Protein AF-0000000070929974 (afdb_homodimer)

Radius of gyration: 25.57 Å; Cα contacts (8 Å, |Δi|>4): 615; chains: 2; bounding box: 42×81×55 Å

InterPro domains:
  IPR002305 Aminoacyl-tRNA synthetase, class Ic [PF00579] (28-211)
  IPR002307 Tyrosine-tRNA ligase [PR01040] (44-66)
  IPR002307 Tyrosine-tRNA ligase [PR01040] (164-179)
  IPR002307 Tyrosine-tRNA ligase [PR01040] (185-207)
  IPR002307 Tyrosine-tRNA ligase [TIGR00234] (6-211)
  IPR014729 Rossmann-like alpha/beta/alpha sandwich fold [G3DSA:3.40.50.620] (1-211)
  IPR024088 Tyrosine-tRNA ligase, bacterial-type [PTHR11766] (4-211)

Secondary structure (DSSP, 8-state):
---HHHHHHHTT--S--S-HHHHHHHHHHS--EEEEEE-SSSSS--GGGHHHHHHHHHHHHTT-EEEEEE-HHHHTT---SS--S------HHHHHHHHHHHHHHHTTTS-BSSSTT-BEEEETHHHHTT-BHHHHHHHHGGGSBHHHHTTSHHHHHHHHTT---BHHHHTHHHHHHHHHHHHHHHH-EEEEE--GGGHHHHHHHHHHHH-/---HHHHHHHTT--S--S-HHHHHHHHHHS--EEEEEE-SSSSS--GGGHHHHHHHHHHHHTT-EEEEEE-HHHHTT---SS--S------HHHHHHHHHHHHHHHTTTS-BSSSTT-BEEEETHHHHTT-BHHHHHHHHGGGSBHHHHTTSHHHHHHHHTT---BHHHHTHHHHHHHHHHHHHHHH-EEEEE--GGGHHHHHHHHHHHH-

Sequence (422 aa):
YMSFIEEFINKGYFHQCTDLDRLTAITKETKIAAYIGFDCTATSLHIGSLMQIMILRLLQQYGHKPIVIIGGGTSKIGDPSGKDEARKALTKDDIKRNAEGIKKSLSKFIKFGDGKSDAIMLDNAEWLDSLNYLDFLRDFGSYFSVNRMLTMDSVRLRLEREQHLSFLEFNYMLLQAYDFYYLSKHYNCSLQLGGSDQWGNIVMGADLIRKYMSFIEEFINKGYFHQCTDLDRLTAITKETKIAAYIGFDCTATSLHIGSLMQIMILRLLQQYGHKPIVIIGGGTSKIGDPSGKDEARKALTKDDIKRNAEGIKKSLSKFIKFGDGKSDAIMLDNAEWLDSLNYLDFLRDFGSYFSVNRMLTMDSVRLRLEREQHLSFLEFNYMLLQAYDFYYLSKHYNCSLQLGGSDQWGNIVMGADLIRK

Organism: Ixodes scapularis (NCBI:txid6945)

pLDDT: mean 91.87, std 11.05, range [41.97, 98.69]

Structure (mmCIF, N/CA/C/O backbone):
data_AF-0000000070929974-model_v1
#
loop_
_entity.id
_entity.type
_entity.pdbx_description
1 polymer 'Tyrosine--tRNA ligase'
#
loop_
_atom_site.group_PDB
_atom_site.id
_atom_site.type_symbol
_atom_site.label_atom_id
_atom_site.label_alt_id
_atom_site.label_comp_id
_atom_site.label_asym_id
_atom_site.label_entity_id
_atom_site.label_seq_id
_atom_site.pdbx_PDB_ins_code
_atom_site.Cartn_x
_atom_site.Cartn_y
_atom_site.Cartn_z
_atom_site.occupancy
_atom_site.B_iso_or_equiv
_atom_site.auth_seq_id
_atom_site.auth_comp_id
_atom_site.auth_asym_id
_atom_site.auth_atom_id
_atom_site.pdbx_PDB_model_num
ATOM 1 N N . TYR A 1 1 ? 10.086 -39.188 -25.844 1 73.81 1 TYR A N 1
ATOM 2 C CA . TYR A 1 1 ? 9.148 -38.75 -24.797 1 73.81 1 TYR A CA 1
ATOM 3 C C . TYR A 1 1 ? 8.898 -37.25 -24.875 1 73.81 1 TYR A C 1
ATOM 5 O O . TYR A 1 1 ? 9.781 -36.5 -25.25 1 73.81 1 TYR A O 1
ATOM 13 N N . MET A 1 2 ? 7.645 -36.906 -24.828 1 89.81 2 MET A N 1
ATOM 14 C CA . MET A 1 2 ? 7.273 -35.5 -24.906 1 89.81 2 MET A CA 1
ATOM 15 C C . MET A 1 2 ? 7.73 -34.75 -23.672 1 89.81 2 MET A C 1
ATOM 17 O O . MET A 1 2 ? 7.668 -35.281 -22.562 1 89.81 2 MET A O 1
ATOM 21 N N . SER A 1 3 ? 8.43 -33.688 -23.922 1 94.56 3 SER A N 1
ATOM 22 C CA . SER A 1 3 ? 8.844 -32.875 -22.797 1 94.56 3 SER A CA 1
ATOM 23 C C . SER A 1 3 ? 7.633 -32.281 -22.078 1 94.56 3 SER A C 1
ATOM 25 O O . SER A 1 3 ? 6.516 -32.312 -22.594 1 94.56 3 SER A O 1
ATOM 27 N N . PHE A 1 4 ? 7.848 -31.797 -20.875 1 96.56 4 PHE A N 1
ATOM 28 C CA . PHE A 1 4 ? 6.797 -31.172 -20.094 1 96.56 4 PHE A CA 1
ATOM 29 C C . PHE A 1 4 ? 6.109 -30.062 -20.891 1 96.56 4 PHE A C 1
ATOM 31 O O . PHE A 1 4 ? 4.883 -30.047 -21 1 96.56 4 PHE A O 1
ATOM 38 N N . ILE A 1 5 ? 6.871 -29.156 -21.5 1 97.62 5 ILE A N 1
ATOM 39 C CA . ILE A 1 5 ? 6.332 -27.984 -22.188 1 97.62 5 ILE A CA 1
ATOM 40 C C . ILE A 1 5 ? 5.566 -28.438 -23.438 1 97.62 5 ILE A C 1
ATOM 42 O O . ILE A 1 5 ? 4.508 -27.891 -23.75 1 97.62 5 ILE A O 1
ATOM 46 N N . GLU A 1 6 ? 6.109 -29.438 -24.109 1 96.62 6 GLU A N 1
ATOM 47 C CA . GLU A 1 6 ? 5.426 -29.969 -25.281 1 96.62 6 GLU A CA 1
ATOM 48 C C . GLU A 1 6 ? 4.051 -30.531 -24.906 1 96.62 6 GLU A C 1
ATOM 50 O O . GLU A 1 6 ? 3.061 -30.25 -25.594 1 96.62 6 GLU A O 1
ATOM 55 N N . GLU A 1 7 ? 4.004 -31.25 -23.906 1 97.12 7 GLU A N 1
ATOM 56 C CA . GLU A 1 7 ? 2.727 -31.812 -23.453 1 97.12 7 GLU A CA 1
ATOM 57 C C . GLU A 1 7 ? 1.785 -30.703 -22.969 1 97.12 7 GLU A C 1
ATOM 59 O O . GLU A 1 7 ? 0.583 -30.75 -23.25 1 97.12 7 GLU A O 1
ATOM 64 N N . PHE A 1 8 ? 2.336 -29.781 -22.25 1 97.5 8 PHE A N 1
ATOM 65 C CA . PHE A 1 8 ? 1.582 -28.625 -21.75 1 97.5 8 PHE A CA 1
ATOM 66 C C . PHE A 1 8 ? 0.873 -27.922 -22.891 1 97.5 8 PHE A C 1
ATOM 68 O O . PHE A 1 8 ? -0.312 -27.594 -22.797 1 97.5 8 PHE A O 1
ATOM 75 N N . ILE A 1 9 ? 1.521 -27.734 -23.969 1 96.94 9 ILE A N 1
ATOM 76 C CA . ILE A 1 9 ? 0.991 -27.062 -25.156 1 96.94 9 ILE A CA 1
ATOM 77 C C . ILE A 1 9 ? -0.002 -27.984 -25.859 1 96.94 9 ILE A C 1
ATOM 79 O O . ILE A 1 9 ? -1.098 -27.547 -26.234 1 96.94 9 ILE A O 1
ATOM 83 N N . ASN A 1 10 ? 0.371 -29.219 -25.984 1 96.69 10 ASN A N 1
ATOM 84 C CA . ASN A 1 10 ? -0.462 -30.188 -26.688 1 96.69 10 ASN A CA 1
ATOM 85 C C . ASN A 1 10 ? -1.815 -30.359 -26.016 1 96.69 10 ASN A C 1
ATOM 87 O O . ASN A 1 10 ? -2.826 -30.594 -26.672 1 96.69 10 ASN A O 1
ATOM 91 N N . LYS A 1 11 ? -1.814 -30.203 -24.781 1 96.62 11 LYS A N 1
ATOM 92 C CA . LYS A 1 11 ? -3.041 -30.391 -24 1 96.62 11 LYS A CA 1
ATOM 93 C C . LYS A 1 11 ? -3.891 -29.125 -24.016 1 96.62 11 LYS A C 1
ATOM 95 O O . LYS A 1 11 ? -5.004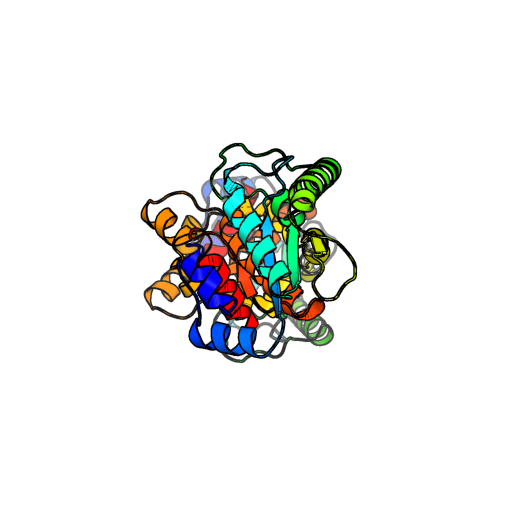 -29.125 -23.484 1 96.62 11 LYS A O 1
ATOM 100 N N . GLY A 1 12 ? -3.316 -28.031 -24.5 1 95.88 12 GLY A N 1
ATOM 101 C CA . GLY A 1 12 ? -4.066 -26.781 -24.625 1 95.88 12 GLY A CA 1
ATOM 102 C C . GLY A 1 12 ? -3.99 -25.922 -23.391 1 95.88 12 GLY A C 1
ATOM 103 O O . GLY A 1 12 ? -4.836 -25.047 -23.188 1 95.88 12 GLY A O 1
ATOM 104 N N . TYR A 1 13 ? -2.994 -26.156 -22.562 1 96.12 13 TYR A N 1
ATOM 105 C CA . TYR A 1 13 ? -2.885 -25.438 -21.297 1 96.12 13 TYR A CA 1
ATOM 106 C C . TYR A 1 13 ? -2.154 -24.109 -21.484 1 96.12 13 TYR A C 1
ATOM 108 O O . TYR A 1 13 ? -2.123 -23.266 -20.594 1 96.12 13 TYR A O 1
ATOM 116 N N . PHE A 1 14 ? -1.633 -23.859 -22.672 1 96.5 14 PHE A N 1
ATOM 117 C CA . PHE A 1 14 ? -0.727 -22.734 -22.891 1 96.5 14 PHE A CA 1
ATOM 118 C C . PHE A 1 14 ? -1.441 -21.594 -23.594 1 96.5 14 PHE A C 1
ATOM 120 O O . PHE A 1 14 ? -2.123 -21.797 -24.609 1 96.5 14 PHE A O 1
ATOM 127 N N . HIS A 1 15 ? -1.317 -20.422 -23.031 1 95.12 15 HIS A N 1
ATOM 128 C CA . HIS A 1 15 ? -1.808 -19.219 -23.703 1 95.12 15 HIS A CA 1
ATOM 129 C C . HIS A 1 15 ? -0.681 -18.219 -23.922 1 95.12 15 HIS A C 1
ATOM 131 O O . HIS A 1 15 ? -0.42 -17.828 -25.062 1 95.12 15 HIS A O 1
ATOM 137 N N . GLN A 1 16 ? 0.047 -17.781 -22.859 1 95.12 16 GLN A N 1
ATOM 138 C CA . GLN A 1 16 ? 1.151 -16.828 -22.938 1 95.12 16 GLN A CA 1
ATOM 139 C C . GLN A 1 16 ? 2.205 -17.141 -21.875 1 95.12 16 GLN A C 1
ATOM 141 O O . GLN A 1 16 ? 1.905 -17.75 -20.844 1 95.12 16 GLN A O 1
ATOM 146 N N . CYS A 1 17 ? 3.436 -16.766 -22.234 1 96.25 17 CYS A N 1
ATOM 147 C CA . CYS A 1 17 ? 4.562 -17 -21.344 1 96.25 17 CYS A CA 1
ATOM 148 C C . CYS A 1 17 ? 5.562 -15.852 -21.406 1 96.25 17 CYS A C 1
ATOM 150 O O . CYS A 1 17 ? 5.816 -15.305 -22.469 1 96.25 17 CYS A O 1
ATOM 152 N N . THR A 1 18 ? 6.129 -15.477 -20.219 1 94.5 18 THR A N 1
ATOM 153 C CA . THR A 1 18 ? 7.102 -14.391 -20.172 1 94.5 18 THR A CA 1
ATOM 154 C C . THR A 1 18 ? 8.344 -14.742 -21 1 94.5 18 THR A C 1
ATOM 156 O O . THR A 1 18 ? 8.906 -13.883 -21.672 1 94.5 18 THR A O 1
ATOM 159 N N . ASP A 1 19 ? 8.828 -15.953 -20.875 1 94.81 19 ASP A N 1
ATOM 160 C CA . ASP A 1 19 ? 9.992 -16.438 -21.609 1 94.81 19 ASP A CA 1
ATOM 161 C C . ASP A 1 19 ? 9.898 -17.953 -21.844 1 94.81 19 ASP A C 1
ATOM 163 O O . ASP A 1 19 ? 10.461 -18.734 -21.078 1 94.81 19 ASP A O 1
ATOM 167 N N . LEU A 1 20 ? 9.312 -18.234 -22.969 1 95.94 20 LEU A N 1
ATOM 168 C CA . LEU A 1 20 ? 9.008 -19.641 -23.25 1 95.94 20 LEU A CA 1
ATOM 169 C C . LEU A 1 20 ? 10.289 -20.422 -23.5 1 95.94 20 LEU A C 1
ATOM 171 O O . LEU A 1 20 ? 10.406 -21.578 -23.078 1 95.94 20 LEU A O 1
ATOM 175 N N . ASP A 1 21 ? 11.25 -19.859 -24.188 1 96.12 21 ASP A N 1
ATOM 176 C CA . ASP A 1 21 ? 12.508 -20.531 -24.484 1 96.12 21 ASP A CA 1
ATOM 177 C C . ASP A 1 21 ? 13.258 -20.891 -23.203 1 96.12 21 ASP A C 1
ATOM 179 O O . ASP A 1 21 ? 13.711 -22.016 -23.031 1 96.12 21 ASP A O 1
ATOM 183 N N . ARG A 1 22 ? 13.312 -19.953 -22.391 1 95.06 22 ARG A N 1
ATOM 184 C CA . ARG A 1 22 ? 14 -20.172 -21.125 1 95.06 22 ARG A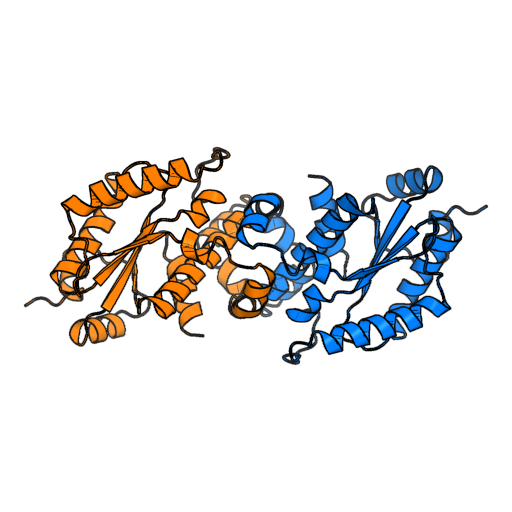 CA 1
ATOM 185 C C . ARG A 1 22 ? 13.273 -21.203 -20.281 1 95.06 22 ARG A C 1
ATOM 187 O O . ARG A 1 22 ? 13.906 -22.078 -19.672 1 95.06 22 ARG A O 1
ATOM 194 N N . LEU A 1 23 ? 12.008 -21.141 -20.234 1 96.56 23 LEU A N 1
ATOM 195 C CA . LEU A 1 23 ? 11.211 -22.094 -19.469 1 96.56 23 LEU A CA 1
ATOM 196 C C . LEU A 1 23 ? 11.406 -23.516 -20 1 96.56 23 LEU A C 1
ATOM 198 O O . LEU A 1 23 ? 11.57 -24.453 -19.234 1 96.56 23 LEU A O 1
ATOM 202 N N . THR A 1 24 ? 11.43 -23.641 -21.297 1 96.56 24 THR A N 1
ATOM 203 C CA . THR A 1 24 ? 11.633 -24.922 -21.938 1 96.56 24 THR A CA 1
ATOM 204 C C . THR A 1 24 ? 13 -25.5 -21.594 1 96.56 24 THR A C 1
ATOM 206 O O . THR A 1 24 ? 13.117 -26.672 -21.219 1 96.56 24 THR A O 1
ATOM 209 N N . ALA A 1 25 ? 13.969 -24.672 -21.672 1 96.06 25 ALA A N 1
ATOM 210 C CA . ALA A 1 25 ? 15.336 -25.094 -21.391 1 96.06 25 ALA A CA 1
ATOM 211 C C . ALA A 1 25 ? 15.477 -25.531 -19.938 1 96.06 25 ALA A C 1
ATOM 213 O O . ALA A 1 25 ? 16 -26.609 -19.656 1 96.06 25 ALA A O 1
ATOM 214 N N . ILE A 1 26 ? 14.914 -24.781 -19.047 1 95.81 26 ILE A N 1
ATOM 215 C CA . ILE A 1 26 ? 15.086 -25.047 -17.625 1 95.81 26 ILE A CA 1
ATOM 216 C C . ILE A 1 26 ? 14.336 -26.328 -17.234 1 95.81 26 ILE A C 1
ATOM 218 O O . ILE A 1 26 ? 14.844 -27.141 -16.469 1 95.81 26 ILE A O 1
ATOM 222 N N . THR A 1 27 ? 13.164 -26.547 -17.781 1 96 27 THR A N 1
ATOM 223 C CA . THR A 1 27 ? 12.336 -27.672 -17.375 1 96 27 THR A CA 1
ATOM 224 C C . THR A 1 27 ? 12.875 -28.969 -17.969 1 96 27 THR A C 1
ATOM 226 O O . THR A 1 27 ? 12.492 -30.062 -17.531 1 96 27 THR A O 1
ATOM 229 N N . LYS A 1 28 ? 13.727 -28.844 -18.953 1 94.5 28 LYS A N 1
ATOM 230 C CA . LYS A 1 28 ? 14.406 -30.016 -19.484 1 94.5 28 LYS A CA 1
ATOM 231 C C . LYS A 1 28 ? 15.594 -30.422 -18.625 1 94.5 28 LYS A C 1
ATOM 233 O O . LYS A 1 28 ? 15.906 -31.609 -18.5 1 94.5 28 LYS A O 1
ATOM 238 N N . GLU A 1 29 ? 16.141 -29.422 -18.094 1 94.94 29 GLU A N 1
ATOM 239 C CA . GLU A 1 29 ? 17.406 -29.641 -17.406 1 94.94 29 GLU A CA 1
ATOM 240 C C . GLU A 1 29 ? 17.188 -29.922 -15.922 1 94.94 29 GLU A C 1
ATOM 242 O O . GLU A 1 29 ? 17.969 -30.641 -15.305 1 94.94 29 GLU A O 1
ATOM 247 N N . THR A 1 30 ? 16.219 -29.281 -15.367 1 95.81 30 THR A N 1
ATOM 248 C CA . THR A 1 30 ? 16.047 -29.375 -13.922 1 95.81 30 THR A CA 1
ATOM 249 C C . THR A 1 30 ? 14.562 -29.469 -13.562 1 95.81 30 THR A C 1
ATOM 251 O O . THR A 1 30 ? 13.703 -29.125 -14.375 1 95.81 30 THR A O 1
ATOM 254 N N . LYS A 1 31 ? 14.328 -30.078 -12.391 1 97.81 31 LYS A N 1
ATOM 255 C CA . LYS A 1 31 ? 12.984 -30.031 -11.82 1 97.81 31 LYS A CA 1
ATOM 256 C C . LYS A 1 31 ? 12.75 -28.734 -11.07 1 97.81 31 LYS A C 1
ATOM 258 O O . LYS A 1 31 ? 13.617 -28.266 -10.328 1 97.81 31 LYS A O 1
ATOM 263 N N . ILE A 1 32 ? 11.586 -28.172 -11.336 1 98 32 ILE A N 1
ATOM 264 C CA . ILE A 1 32 ? 11.305 -26.859 -10.758 1 98 32 ILE A CA 1
ATOM 265 C C . ILE A 1 32 ? 10.078 -26.938 -9.859 1 98 32 ILE A C 1
ATOM 267 O O . ILE A 1 32 ? 9.312 -27.906 -9.93 1 98 32 ILE A O 1
ATOM 271 N N . ALA A 1 33 ? 9.953 -25.953 -8.984 1 98.44 33 ALA A N 1
ATOM 272 C CA . ALA A 1 33 ? 8.711 -25.734 -8.25 1 98.44 33 ALA A CA 1
ATOM 273 C C . ALA A 1 33 ? 7.867 -24.656 -8.914 1 98.44 33 ALA A C 1
ATOM 275 O O . ALA A 1 33 ? 8.398 -23.641 -9.367 1 98.44 33 ALA A O 1
ATOM 276 N N . ALA A 1 34 ? 6.594 -24.922 -9.055 1 98.5 34 ALA A N 1
ATOM 277 C CA . ALA A 1 34 ? 5.637 -24 -9.664 1 98.5 34 ALA A CA 1
ATOM 278 C C . ALA A 1 34 ? 4.379 -23.859 -8.805 1 98.5 34 ALA A C 1
ATOM 280 O O . ALA A 1 34 ? 3.951 -24.828 -8.172 1 98.5 34 ALA A O 1
ATOM 281 N N . TYR A 1 35 ? 3.811 -22.609 -8.875 1 98.5 35 TYR A N 1
ATOM 282 C CA . TYR A 1 35 ? 2.666 -22.5 -7.977 1 98.5 35 TYR A CA 1
ATOM 283 C C . TYR A 1 35 ? 1.447 -21.953 -8.711 1 98.5 35 TYR A C 1
ATOM 285 O O . TYR A 1 35 ? 1.581 -21.281 -9.734 1 98.5 35 TYR A O 1
ATOM 293 N N . ILE A 1 36 ? 0.299 -22.297 -8.25 1 97.44 36 ILE A N 1
ATOM 294 C CA . ILE A 1 36 ? -1.011 -21.75 -8.594 1 97.44 36 ILE A CA 1
ATOM 295 C C . ILE A 1 36 ? -1.749 -21.328 -7.324 1 97.44 36 ILE A C 1
ATOM 297 O O . ILE A 1 36 ? -1.756 -22.062 -6.336 1 97.44 36 ILE A O 1
ATOM 301 N N . GLY A 1 37 ? -2.283 -20.156 -7.387 1 94.75 37 GLY A N 1
ATOM 302 C CA . GLY A 1 37 ? -3.088 -19.672 -6.273 1 94.75 37 GLY A CA 1
ATOM 303 C C . GLY A 1 37 ? -4.57 -19.938 -6.457 1 94.75 37 GLY A C 1
ATOM 304 O O . GLY A 1 37 ? -5.086 -19.875 -7.574 1 94.75 37 GLY A O 1
ATOM 305 N N . PHE A 1 38 ? -5.227 -20.188 -5.363 1 91.62 38 PHE A N 1
ATOM 306 C CA . PHE A 1 38 ? -6.672 -20.375 -5.371 1 91.62 38 PHE A CA 1
ATOM 307 C C . PHE A 1 38 ? -7.348 -19.406 -4.402 1 91.62 38 PHE A C 1
ATOM 309 O O . PHE A 1 38 ? -6.836 -19.156 -3.312 1 91.62 38 PHE A O 1
ATOM 316 N N . ASP A 1 39 ? -8.484 -18.953 -4.855 1 82.75 39 ASP A N 1
ATOM 317 C CA . ASP A 1 39 ? -9.336 -18.156 -3.977 1 82.75 39 ASP A CA 1
ATOM 318 C C . ASP A 1 39 ? -9.883 -19 -2.826 1 82.75 39 ASP A C 1
ATOM 320 O O . ASP A 1 39 ? -10.352 -20.125 -3.039 1 82.75 39 ASP A O 1
ATOM 324 N N . CYS A 1 40 ? -9.828 -18.453 -1.663 1 86.19 40 CYS A N 1
ATOM 325 C CA . CYS A 1 40 ? -10.219 -19.25 -0.498 1 86.19 40 CYS A CA 1
ATOM 326 C C . CYS A 1 40 ? -11.625 -18.859 -0.036 1 86.19 40 CYS A C 1
ATOM 328 O O . CYS A 1 40 ? -11.984 -19.094 1.119 1 86.19 40 CYS A O 1
ATOM 330 N N . THR A 1 41 ? -12.344 -18.219 -0.931 1 81.69 41 THR A N 1
ATOM 331 C CA . THR A 1 41 ? -13.68 -17.766 -0.549 1 81.69 41 THR A CA 1
ATOM 332 C C . THR A 1 41 ? -14.688 -18.906 -0.679 1 81.69 41 THR A C 1
ATOM 334 O O . THR A 1 41 ? -15.758 -18.875 -0.07 1 81.69 41 THR A O 1
ATOM 337 N N . ALA A 1 42 ? -14.375 -19.828 -1.454 1 80.5 42 ALA A N 1
ATOM 338 C CA . ALA A 1 42 ? -15.273 -20.969 -1.641 1 80.5 42 ALA A CA 1
ATOM 339 C C . ALA A 1 42 ? -14.789 -22.188 -0.86 1 80.5 42 ALA A C 1
ATOM 341 O O . ALA A 1 42 ? -13.594 -22.297 -0.563 1 80.5 42 ALA A O 1
ATOM 342 N N . THR A 1 43 ? -15.734 -23.062 -0.516 1 82.88 43 THR A N 1
ATOM 343 C CA . THR A 1 43 ? -15.422 -24.234 0.298 1 82.88 43 THR A CA 1
ATOM 344 C C . THR A 1 43 ? -14.789 -25.328 -0.553 1 82.88 43 THR A C 1
ATOM 346 O O . THR A 1 43 ? -14.172 -26.25 -0.022 1 82.88 43 THR A O 1
ATOM 349 N N . SER A 1 44 ? -15.055 -25.266 -1.733 1 85 44 SER A N 1
ATOM 350 C CA . SER A 1 44 ? -14.492 -26.25 -2.643 1 85 44 SER A CA 1
ATOM 351 C C . SER A 1 44 ? -14.242 -25.656 -4.023 1 85 44 SER A C 1
ATOM 353 O O . SER A 1 44 ? -14.68 -24.547 -4.316 1 85 44 SER A O 1
ATOM 355 N N . LEU A 1 45 ? -13.422 -26.422 -4.742 1 85.31 45 LEU A N 1
ATOM 356 C CA . LEU A 1 45 ? -13.117 -25.984 -6.102 1 85.31 45 LEU A CA 1
ATOM 357 C C . LEU A 1 45 ? -14.234 -26.391 -7.059 1 85.31 45 LEU A C 1
ATOM 359 O O . LEU A 1 45 ? -14.883 -27.422 -6.875 1 85.31 45 LEU A O 1
ATOM 363 N N . HIS A 1 46 ? -14.523 -25.469 -7.906 1 83.06 46 HIS A N 1
ATOM 364 C CA . HIS A 1 46 ? -15.547 -25.75 -8.898 1 83.06 46 HIS A CA 1
ATOM 365 C C . HIS A 1 46 ? -14.93 -26.125 -10.25 1 83.06 46 HIS A C 1
ATOM 367 O O . HIS A 1 46 ? -13.703 -26.25 -10.359 1 83.06 46 HIS A O 1
ATOM 373 N N . ILE A 1 47 ? -15.805 -26.344 -11.258 1 79.88 47 ILE A N 1
ATOM 374 C CA . ILE A 1 47 ? -15.406 -26.812 -12.578 1 79.88 47 ILE A CA 1
ATOM 375 C C . ILE A 1 47 ? -14.453 -25.797 -13.219 1 79.88 47 ILE A C 1
ATOM 377 O O . ILE A 1 47 ? -13.586 -26.172 -14.008 1 79.88 47 ILE A O 1
ATOM 381 N N . GLY A 1 48 ? -14.578 -24.594 -12.766 1 81.75 48 GLY A N 1
ATOM 382 C CA . GLY A 1 48 ? -13.719 -23.547 -13.289 1 81.75 48 GLY A CA 1
ATOM 383 C C . GLY A 1 48 ? -12.258 -23.734 -12.914 1 81.75 48 GLY A C 1
ATOM 384 O O . GLY A 1 48 ? -11.367 -23.188 -13.57 1 81.75 48 GLY A O 1
ATOM 385 N N . SER A 1 49 ? -12.055 -24.547 -11.938 1 89.12 49 SER A N 1
ATOM 386 C CA . SER A 1 49 ? -10.688 -24.75 -11.477 1 89.12 49 SER A CA 1
ATOM 387 C C . SER A 1 49 ? -10.078 -26 -12.102 1 89.12 49 SER A C 1
ATOM 389 O O . SER A 1 49 ? -8.93 -26.359 -11.812 1 89.12 49 SER A O 1
ATOM 391 N N . LEU A 1 50 ? -10.789 -26.672 -12.898 1 91.06 50 LEU A N 1
ATOM 392 C CA . LEU A 1 50 ? -10.359 -27.953 -13.43 1 91.06 50 LEU A CA 1
ATOM 393 C C . LEU A 1 50 ? -9.039 -27.812 -14.188 1 91.06 50 LEU A C 1
ATOM 395 O O . LEU A 1 50 ? -8.133 -28.641 -14.016 1 91.06 50 LEU A O 1
ATOM 399 N N . MET A 1 51 ? -8.969 -26.859 -15.039 1 93.44 51 MET A N 1
ATOM 400 C CA . MET A 1 51 ? -7.738 -26.672 -15.797 1 93.44 51 MET A CA 1
ATOM 401 C C . MET A 1 51 ? -6.543 -26.5 -14.867 1 93.44 51 MET A C 1
ATOM 403 O O . MET A 1 51 ? -5.488 -27.094 -15.094 1 93.44 51 MET A O 1
ATOM 407 N N . GLN A 1 52 ? -6.711 -25.688 -13.891 1 94.62 52 GLN A N 1
ATOM 408 C CA . GLN A 1 52 ? -5.645 -25.469 -12.922 1 94.62 52 GLN A CA 1
ATOM 409 C C . GLN A 1 52 ? -5.246 -26.766 -12.234 1 94.62 52 GLN A C 1
ATOM 411 O O . GLN A 1 52 ? -4.059 -27.016 -12.023 1 94.62 52 GLN A O 1
ATOM 416 N N . ILE A 1 53 ? -6.195 -27.547 -11.93 1 95 53 ILE A N 1
ATOM 417 C CA . ILE A 1 53 ? -5.953 -28.828 -11.266 1 95 53 ILE A CA 1
ATOM 418 C C . ILE A 1 53 ? -5.172 -29.75 -12.203 1 95 53 ILE A C 1
ATOM 420 O O . ILE A 1 53 ? -4.199 -30.391 -11.789 1 95 53 ILE A O 1
ATOM 424 N N . MET A 1 54 ? -5.598 -29.797 -13.406 1 96.69 54 MET A N 1
ATOM 425 C CA . MET A 1 54 ? -4.945 -30.672 -14.383 1 96.69 54 MET A CA 1
ATOM 426 C C . MET A 1 54 ? -3.512 -30.219 -14.641 1 96.69 54 MET A C 1
ATOM 428 O O . MET A 1 54 ? -2.627 -31.047 -14.867 1 96.69 54 MET A O 1
ATOM 432 N N . ILE A 1 55 ? -3.295 -28.953 -14.602 1 97.56 55 ILE A N 1
ATOM 433 C CA . ILE A 1 55 ? -1.953 -28.422 -14.781 1 97.56 55 ILE A CA 1
ATOM 434 C C . ILE A 1 55 ? -1.062 -28.844 -13.625 1 97.56 55 ILE A C 1
ATOM 436 O O . ILE A 1 55 ? 0.073 -29.281 -13.828 1 97.56 55 ILE A O 1
ATOM 440 N N . LEU A 1 56 ? -1.55 -28.75 -12.461 1 97.75 56 LEU A N 1
ATOM 441 C CA . LEU A 1 56 ? -0.808 -29.188 -11.281 1 97.75 56 LEU A CA 1
ATOM 442 C C . LEU A 1 56 ? -0.465 -30.672 -11.383 1 97.75 56 LEU A C 1
ATOM 444 O O . LEU A 1 56 ? 0.653 -31.078 -11.055 1 97.75 56 LEU A O 1
ATOM 448 N N . ARG A 1 57 ? -1.425 -31.438 -11.812 1 97.94 57 ARG A N 1
ATOM 449 C CA . ARG A 1 57 ? -1.215 -32.875 -11.992 1 97.94 57 ARG A CA 1
ATOM 450 C C . ARG A 1 57 ? -0.112 -33.125 -13.016 1 97.94 57 ARG A C 1
ATOM 452 O O . ARG A 1 57 ? 0.77 -33.969 -12.773 1 97.94 57 ARG A O 1
ATOM 459 N N . LEU A 1 58 ? -0.197 -32.469 -14.109 1 98.19 58 LEU A N 1
ATOM 460 C CA . LEU A 1 58 ? 0.815 -32.625 -15.148 1 98.19 58 LEU A CA 1
ATOM 461 C C . LEU A 1 58 ? 2.201 -32.281 -14.617 1 98.19 58 LEU A C 1
ATOM 463 O O . LEU A 1 58 ? 3.168 -33 -14.875 1 98.19 58 LEU A O 1
ATOM 467 N N . LEU A 1 59 ? 2.326 -31.172 -13.891 1 98.19 59 LEU A N 1
ATOM 468 C CA . LEU A 1 59 ? 3.582 -30.781 -13.266 1 98.19 59 LEU A CA 1
ATOM 469 C C . LEU A 1 59 ? 4.168 -31.922 -12.453 1 98.19 59 LEU A C 1
ATOM 471 O O . LEU A 1 59 ? 5.336 -32.281 -12.633 1 98.19 59 LEU A O 1
ATOM 475 N N . GLN A 1 60 ? 3.344 -32.438 -11.625 1 98.44 60 GLN A N 1
ATOM 476 C CA . GLN A 1 60 ? 3.789 -33.5 -10.734 1 98.44 60 GLN A CA 1
ATOM 477 C C . GLN A 1 60 ? 4.184 -34.75 -11.516 1 98.44 60 GLN A C 1
ATOM 479 O O . GLN A 1 60 ? 5.18 -35.406 -11.195 1 98.44 60 GLN A O 1
ATOM 484 N N . GLN A 1 61 ? 3.441 -35.125 -12.523 1 97.44 61 GLN A N 1
ATOM 485 C CA . GLN A 1 61 ? 3.713 -36.281 -13.352 1 97.44 61 GLN A CA 1
ATOM 486 C C . GLN A 1 61 ? 5.078 -36.188 -14.023 1 97.44 61 GLN A C 1
ATOM 488 O O . GLN A 1 61 ? 5.734 -37.188 -14.273 1 97.44 61 GLN A O 1
ATOM 493 N N . TYR A 1 62 ? 5.492 -35 -14.258 1 97.75 62 TYR A N 1
ATOM 494 C CA . TYR A 1 62 ? 6.766 -34.812 -14.938 1 97.75 62 TYR A CA 1
ATOM 495 C C . TYR A 1 62 ? 7.883 -34.562 -13.93 1 97.75 62 TYR A C 1
ATOM 497 O O . TYR A 1 62 ? 8.992 -34.156 -14.305 1 97.75 62 TYR A O 1
ATOM 505 N N . GLY A 1 63 ? 7.539 -34.688 -12.68 1 97.69 63 GLY A N 1
ATOM 506 C CA . GLY A 1 63 ? 8.555 -34.688 -11.641 1 97.69 63 GLY A CA 1
ATOM 507 C C . GLY A 1 63 ? 8.766 -33.312 -11.047 1 97.69 63 GLY A C 1
ATOM 508 O O . GLY A 1 63 ? 9.617 -33.125 -10.164 1 97.69 63 GLY A O 1
ATOM 509 N N . HIS A 1 64 ? 8.078 -32.281 -11.508 1 98.31 64 HIS A N 1
ATOM 510 C CA . HIS A 1 64 ? 8.133 -30.953 -10.898 1 98.31 64 HIS A CA 1
ATOM 511 C C . HIS A 1 64 ? 7.328 -30.906 -9.602 1 98.31 64 HIS A C 1
ATOM 513 O O . HIS A 1 64 ? 6.582 -31.844 -9.297 1 98.31 64 HIS A O 1
ATOM 519 N N . LYS A 1 65 ? 7.582 -29.922 -8.82 1 98.62 65 LYS A N 1
ATOM 520 C CA . LYS A 1 65 ? 6.922 -29.812 -7.523 1 98.62 65 LYS A CA 1
ATOM 521 C C . LYS A 1 65 ? 5.793 -28.797 -7.562 1 98.62 65 LYS A C 1
ATOM 523 O O . LYS A 1 65 ? 6.047 -27.594 -7.637 1 98.62 65 LYS A O 1
ATOM 528 N N . PRO A 1 66 ? 4.535 -29.203 -7.441 1 98.69 66 PRO A N 1
ATOM 529 C CA . PRO A 1 66 ? 3.42 -28.266 -7.379 1 98.69 66 PRO A CA 1
ATOM 530 C C . PRO A 1 66 ? 3.299 -27.578 -6.012 1 98.69 66 PRO A C 1
ATOM 532 O O . PRO A 1 66 ? 3.406 -28.25 -4.98 1 98.69 66 PRO A O 1
ATOM 535 N N . ILE A 1 67 ? 3.17 -26.281 -6.043 1 98.69 67 ILE A N 1
ATOM 536 C CA . ILE A 1 67 ? 2.85 -25.516 -4.844 1 98.69 67 ILE A CA 1
ATOM 537 C C . ILE A 1 67 ? 1.466 -24.891 -4.988 1 98.69 67 ILE A C 1
ATOM 539 O O . ILE A 1 67 ? 1.205 -24.156 -5.949 1 98.69 67 ILE A O 1
ATOM 543 N N . VAL A 1 68 ? 0.614 -25.234 -4.082 1 98.12 68 VAL A N 1
ATOM 544 C CA . VAL A 1 68 ? -0.73 -24.672 -4.031 1 98.12 68 VAL A CA 1
ATOM 545 C C . VAL A 1 68 ? -0.781 -23.547 -2.998 1 98.12 68 VAL A C 1
ATOM 547 O O . VAL A 1 68 ? -0.467 -23.75 -1.825 1 98.12 68 VAL A O 1
ATOM 550 N N . ILE A 1 69 ? -1.182 -22.391 -3.434 1 97.62 69 ILE A N 1
ATOM 551 C CA . ILE A 1 69 ? -1.289 -21.266 -2.512 1 97.62 69 ILE A CA 1
ATOM 552 C C . ILE A 1 69 ? -2.76 -20.953 -2.238 1 97.62 69 ILE A C 1
ATOM 554 O O . ILE A 1 69 ? -3.541 -20.75 -3.17 1 97.62 69 ILE A O 1
ATOM 558 N N . ILE A 1 70 ? -3.039 -20.984 -0.984 1 95.5 70 ILE A N 1
ATOM 559 C CA . ILE A 1 70 ? -4.34 -20.516 -0.516 1 95.5 70 ILE A CA 1
ATOM 560 C C . ILE A 1 70 ? -4.25 -19.047 -0.127 1 95.5 70 ILE A C 1
ATOM 562 O O . ILE A 1 70 ? -3.328 -18.641 0.585 1 95.5 70 ILE A O 1
ATOM 566 N N . GLY A 1 71 ? -5.234 -18.312 -0.559 1 93.88 71 GLY A N 1
ATOM 567 C CA . GLY A 1 71 ? -5.219 -16.875 -0.31 1 93.88 71 GLY A CA 1
ATOM 568 C C . GLY A 1 71 ? -5.863 -16.5 1.008 1 93.88 71 GLY A C 1
ATOM 569 O O . GLY A 1 71 ? -6.738 -15.633 1.047 1 93.88 71 GLY A O 1
ATOM 570 N N . GLY A 1 72 ? -5.426 -17.125 2.043 1 92.19 72 GLY A N 1
ATOM 571 C CA . GLY A 1 72 ? -6.004 -16.781 3.332 1 92.19 72 GLY A CA 1
ATOM 572 C C . GLY A 1 72 ? -5.789 -15.328 3.707 1 92.19 72 GLY A C 1
ATOM 573 O O . GLY A 1 72 ? -6.664 -14.703 4.301 1 92.19 72 GLY A O 1
ATOM 574 N N . GLY A 1 73 ? -4.633 -14.742 3.443 1 92.44 73 GLY A N 1
ATOM 575 C CA . GLY A 1 73 ? -4.344 -13.336 3.693 1 92.44 73 GLY A CA 1
ATOM 576 C C . GLY A 1 73 ? -5.156 -12.398 2.822 1 92.44 73 GLY A C 1
ATOM 577 O O . GLY A 1 73 ? -5.793 -11.469 3.328 1 92.44 73 GLY A O 1
ATOM 578 N N . THR A 1 74 ? -5.172 -12.672 1.554 1 90.56 74 THR A N 1
ATOM 579 C CA . THR A 1 74 ? -5.852 -11.805 0.601 1 90.56 74 THR A CA 1
ATOM 580 C C . THR A 1 74 ? -7.367 -11.906 0.762 1 90.56 74 THR A C 1
ATOM 582 O O . THR A 1 74 ? -8.094 -10.953 0.479 1 90.56 74 THR A O 1
ATOM 585 N N . SER A 1 75 ? -7.832 -13.016 1.256 1 88.5 75 SER A N 1
ATOM 586 C CA . SER A 1 75 ? -9.266 -13.188 1.457 1 88.5 75 SER A CA 1
ATOM 587 C C . SER A 1 75 ? -9.773 -12.32 2.6 1 88.5 75 SER A C 1
ATOM 589 O O . SER A 1 75 ? -10.961 -11.984 2.654 1 88.5 75 SER A O 1
ATOM 591 N N . LYS A 1 76 ? -8.891 -11.969 3.434 1 86 76 LYS A N 1
ATOM 592 C CA . LYS A 1 76 ? -9.258 -11.141 4.574 1 86 76 LYS A CA 1
ATOM 593 C C . LYS A 1 76 ? -9.602 -9.719 4.133 1 86 76 LYS A C 1
ATOM 595 O O . LYS A 1 76 ? -10.297 -8.992 4.844 1 86 76 LYS A O 1
ATOM 600 N N . ILE A 1 77 ? -9.07 -9.242 2.986 1 85.06 77 ILE A N 1
ATOM 601 C CA . ILE A 1 77 ? -9.273 -7.863 2.566 1 85.06 77 ILE A CA 1
ATOM 602 C C . ILE A 1 77 ? -10.219 -7.816 1.372 1 85.06 77 ILE A C 1
ATOM 604 O O . ILE A 1 77 ? -10.609 -6.734 0.921 1 85.06 77 ILE A O 1
ATOM 608 N N . GLY A 1 78 ? -10.742 -8.844 0.981 1 71.5 78 GLY A N 1
ATOM 609 C CA . GLY A 1 78 ? -11.68 -8.914 -0.124 1 71.5 78 GLY A CA 1
ATOM 610 C C . GLY A 1 78 ? -11.008 -8.914 -1.483 1 71.5 78 GLY A C 1
ATOM 611 O O . GLY A 1 78 ? -9.93 -8.336 -1.646 1 71.5 78 GLY A O 1
ATOM 612 N N . ASP A 1 79 ? -11.281 -9.953 -2.334 1 58.69 79 ASP A N 1
ATOM 613 C CA . ASP A 1 79 ? -10.789 -10.039 -3.705 1 58.69 79 ASP A CA 1
ATOM 614 C C . ASP A 1 79 ? -11.648 -9.203 -4.652 1 58.69 79 ASP A C 1
ATOM 616 O O . ASP A 1 79 ? -12.867 -9.375 -4.711 1 58.69 79 ASP A O 1
ATOM 620 N N . PRO A 1 80 ? -10.992 -8.023 -5.215 1 52.25 80 PRO A N 1
ATOM 621 C CA . PRO A 1 80 ? -11.797 -7.137 -6.059 1 52.25 80 PRO A CA 1
ATOM 622 C C . PRO A 1 80 ? -12.414 -7.863 -7.254 1 52.25 80 PRO A C 1
ATOM 624 O O . PRO A 1 80 ? -13.242 -7.293 -7.969 1 52.25 80 PRO A O 1
ATOM 627 N N . SER A 1 81 ? -11.789 -8.93 -7.84 1 48.53 81 SER A N 1
ATOM 628 C CA . SER A 1 81 ? -12.133 -9.516 -9.133 1 48.53 81 SER A CA 1
ATOM 629 C C . SER A 1 81 ? -13.648 -9.633 -9.297 1 48.53 81 SER A C 1
ATOM 631 O O . SER A 1 81 ? -14.125 -10.078 -10.344 1 48.53 81 SER A O 1
ATOM 633 N N . GLY A 1 82 ? -14.562 -8.75 -8.719 1 45.31 82 GLY A N 1
ATOM 634 C CA . GLY A 1 82 ? -15.938 -8.57 -9.172 1 45.31 82 GLY A CA 1
ATOM 635 C C . GLY A 1 82 ? -16.953 -8.812 -8.07 1 45.31 82 GLY A C 1
ATOM 636 O O . GLY A 1 82 ? -18.172 -8.695 -8.305 1 45.31 82 GLY A O 1
ATOM 637 N N . LYS A 1 83 ? -16.828 -9.633 -7.148 1 42.69 83 LYS A N 1
ATOM 638 C CA . LYS A 1 83 ? -18.109 -9.984 -6.516 1 42.69 83 LYS A CA 1
ATOM 639 C C . LYS A 1 83 ? -18.531 -8.906 -5.52 1 42.69 83 LYS A C 1
ATOM 641 O O . LYS A 1 83 ? -17.719 -8.445 -4.707 1 42.69 83 LYS A O 1
ATOM 646 N N . ASP A 1 84 ? -19.297 -7.891 -6.004 1 42 84 ASP A N 1
ATOM 647 C CA . ASP A 1 84 ? -20.047 -6.809 -5.363 1 42 84 ASP A CA 1
ATOM 648 C C . ASP A 1 84 ? -20.156 -7.039 -3.857 1 42 84 ASP A C 1
ATOM 650 O O . ASP A 1 84 ? -20.594 -6.152 -3.119 1 42 84 ASP A O 1
ATOM 654 N N . GLU A 1 85 ? -20.484 -8.195 -3.463 1 42.91 85 GLU A N 1
ATOM 655 C CA . GLU A 1 85 ? -21 -8.227 -2.1 1 42.91 85 GLU A CA 1
ATOM 656 C C . GLU A 1 85 ? -19.906 -7.918 -1.086 1 42.91 85 GLU A C 1
ATOM 658 O O . GLU A 1 85 ? -18.797 -8.453 -1.178 1 42.91 85 GLU A O 1
ATOM 663 N N . ALA A 1 86 ? -20.047 -6.66 -0.529 1 43.59 86 ALA A N 1
ATOM 664 C CA . ALA A 1 86 ? -19.344 -6.426 0.725 1 43.59 86 ALA A CA 1
ATOM 665 C C . ALA A 1 86 ? -19.031 -7.742 1.435 1 43.59 86 ALA A C 1
ATOM 667 O O . ALA A 1 86 ? -19.922 -8.352 2.031 1 43.59 86 ALA A O 1
ATOM 668 N N . ARG A 1 87 ? -18.391 -8.586 0.786 1 45.09 87 ARG A N 1
ATOM 669 C CA . ARG A 1 87 ? -18.156 -9.906 1.363 1 45.09 87 ARG A CA 1
ATOM 670 C C . ARG A 1 87 ? -17.703 -9.789 2.816 1 45.09 87 ARG A C 1
ATOM 672 O O . ARG A 1 87 ? -16.875 -8.945 3.154 1 45.09 87 ARG A O 1
ATOM 679 N N . LYS A 1 88 ? -18.547 -10.125 3.621 1 55.94 88 LYS A N 1
ATOM 680 C CA . LYS A 1 88 ? -18.234 -10.312 5.035 1 55.94 88 LYS A CA 1
ATOM 681 C C . LYS A 1 88 ? -16.844 -10.914 5.215 1 55.94 88 LYS A C 1
ATOM 683 O O . LYS A 1 88 ? -16.516 -11.906 4.57 1 55.94 88 LYS A O 1
ATOM 688 N N . ALA A 1 89 ? -15.977 -10.102 5.742 1 67 89 ALA A N 1
ATOM 689 C CA . ALA A 1 89 ? -14.656 -10.617 6.09 1 67 89 ALA A CA 1
ATOM 690 C C . ALA A 1 89 ? -14.75 -12.031 6.652 1 67 89 ALA A C 1
ATOM 692 O O . ALA A 1 89 ? -15.508 -12.289 7.59 1 67 89 ALA A O 1
ATOM 693 N N . LEU A 1 90 ? -14.219 -12.961 5.789 1 80.12 90 LEU A N 1
ATOM 694 C CA . LEU A 1 90 ? -14.156 -14.336 6.273 1 80.12 90 LEU A CA 1
ATOM 695 C C . LEU A 1 90 ? -13.375 -14.406 7.586 1 80.12 90 LEU A C 1
ATOM 697 O O . LEU A 1 90 ? -12.375 -13.711 7.758 1 80.12 90 LEU A O 1
ATOM 701 N N . THR A 1 91 ? -13.906 -15.242 8.484 1 83.31 91 THR A N 1
ATOM 702 C CA . THR A 1 91 ? -13.172 -15.484 9.719 1 83.31 91 THR A CA 1
ATOM 703 C C . THR A 1 91 ? -12 -16.422 9.477 1 83.31 91 THR A C 1
ATOM 705 O O . THR A 1 91 ? -11.922 -17.078 8.43 1 83.31 91 THR A O 1
ATOM 708 N N . LYS A 1 92 ? -11.172 -16.453 10.375 1 85.69 92 LYS A N 1
ATOM 709 C CA . LYS A 1 92 ? -10.047 -17.391 10.312 1 85.69 92 LYS A CA 1
ATOM 710 C C . LYS A 1 92 ? -10.523 -18.828 10.227 1 85.69 92 LYS A C 1
ATOM 712 O O . LYS A 1 92 ? -9.938 -19.641 9.508 1 85.69 92 LYS A O 1
ATOM 717 N N . ASP A 1 93 ? -11.57 -19.094 10.922 1 89.81 93 ASP A N 1
ATOM 718 C CA . ASP A 1 93 ? -12.125 -20.438 10.914 1 89.81 93 ASP A CA 1
ATOM 719 C C . ASP A 1 93 ? -12.719 -20.781 9.547 1 89.81 93 ASP A C 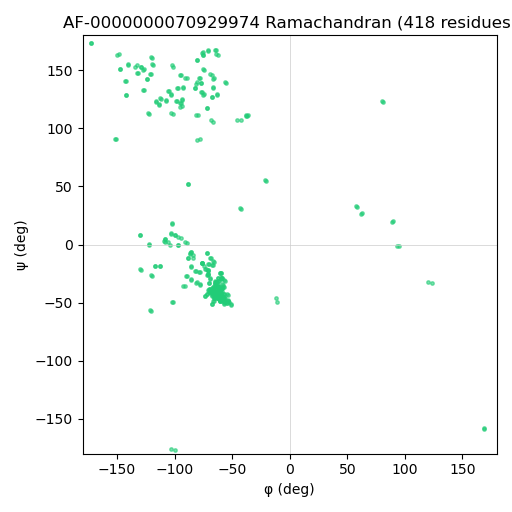1
ATOM 721 O O . ASP A 1 93 ? -12.594 -21.922 9.078 1 89.81 93 ASP A O 1
ATOM 725 N N . ASP A 1 94 ? -13.398 -19.844 8.953 1 90 94 ASP A N 1
ATOM 726 C CA . ASP A 1 94 ? -13.93 -20.047 7.605 1 90 94 ASP A CA 1
ATOM 727 C C . ASP A 1 94 ? -12.812 -20.359 6.613 1 90 94 ASP A C 1
ATOM 729 O O . ASP A 1 94 ? -12.938 -21.281 5.805 1 90 94 ASP A O 1
ATOM 733 N N . ILE A 1 95 ? -11.797 -19.625 6.727 1 89.69 95 ILE A N 1
ATOM 734 C CA . ILE A 1 95 ? -10.664 -19.766 5.809 1 89.69 95 ILE A CA 1
ATOM 735 C C . ILE A 1 95 ? -10.039 -21.141 5.973 1 89.69 95 ILE A C 1
ATOM 737 O O . ILE A 1 95 ? -9.734 -21.812 4.98 1 89.69 95 ILE A O 1
ATOM 741 N N . LYS A 1 96 ? -9.875 -21.531 7.195 1 92.31 96 LYS A N 1
ATOM 742 C CA . LYS A 1 96 ? -9.305 -22.859 7.469 1 92.31 96 LYS A CA 1
ATOM 743 C C . LYS A 1 96 ? -10.188 -23.953 6.891 1 92.31 96 LYS A C 1
ATOM 745 O O . LYS A 1 96 ? -9.688 -24.891 6.258 1 92.31 96 LYS A O 1
ATOM 750 N N . ARG A 1 97 ? -11.422 -23.844 7.113 1 93.56 97 ARG A N 1
ATOM 751 C CA . ARG A 1 97 ? -12.375 -24.828 6.598 1 93.56 97 ARG A CA 1
ATOM 752 C C . ARG A 1 97 ? -12.336 -24.875 5.074 1 93.56 97 ARG A C 1
ATOM 754 O O . ARG A 1 97 ? -12.305 -25.969 4.488 1 93.56 97 ARG A O 1
ATOM 761 N N . ASN A 1 98 ? -12.383 -23.719 4.512 1 92.94 98 ASN A N 1
ATOM 762 C CA . ASN A 1 98 ? -12.344 -23.641 3.057 1 92.94 98 ASN A CA 1
ATOM 763 C C . ASN A 1 98 ? -11.047 -24.219 2.504 1 92.94 98 ASN A C 1
ATOM 765 O O . ASN A 1 98 ? -11.062 -24.953 1.511 1 92.94 98 ASN A O 1
ATOM 769 N N . ALA A 1 99 ? -9.984 -23.922 3.156 1 93.44 99 ALA A N 1
ATOM 770 C CA . ALA A 1 99 ? -8.68 -24.438 2.738 1 93.44 99 ALA A CA 1
ATOM 771 C C . ALA A 1 99 ? -8.664 -25.969 2.789 1 93.44 99 ALA A C 1
ATOM 773 O O . ALA A 1 99 ? -8.148 -26.625 1.88 1 93.44 99 ALA A O 1
ATOM 774 N N . GLU A 1 100 ? -9.211 -26.516 3.826 1 94.75 100 GLU A N 1
ATOM 775 C CA . GLU A 1 100 ? -9.289 -27.969 3.961 1 94.75 100 GLU A CA 1
ATOM 776 C C . GLU A 1 100 ? -10.141 -28.578 2.854 1 94.75 100 GLU A C 1
ATOM 778 O O . GLU A 1 100 ? -9.812 -29.641 2.332 1 94.75 100 GLU A O 1
ATOM 783 N N . GLY A 1 101 ? -11.211 -27.938 2.578 1 94.38 101 GLY A N 1
ATOM 784 C CA . GLY A 1 101 ? -12.047 -28.391 1.479 1 94.38 101 GLY A CA 1
ATOM 785 C C . GLY A 1 101 ? -11.328 -28.391 0.143 1 94.38 101 GLY A C 1
ATOM 786 O O . GLY A 1 101 ? -11.445 -29.328 -0.634 1 94.38 101 GLY A O 1
ATOM 787 N N . ILE A 1 102 ? -10.594 -27.359 -0.089 1 94.31 102 ILE A N 1
ATOM 788 C CA . ILE A 1 102 ? -9.82 -27.25 -1.322 1 94.31 102 ILE A CA 1
ATOM 789 C C . ILE A 1 102 ? -8.766 -28.344 -1.379 1 94.31 102 ILE A C 1
ATOM 791 O O . ILE A 1 102 ? -8.609 -29.016 -2.404 1 94.31 102 ILE A O 1
ATOM 795 N N . LYS A 1 103 ? -8.078 -28.562 -0.288 1 94.94 103 LYS A N 1
ATOM 796 C CA . LYS A 1 103 ? -7.062 -29.609 -0.243 1 94.94 103 LYS A CA 1
ATOM 797 C C . LYS A 1 103 ? -7.676 -30.969 -0.528 1 94.94 103 LYS A C 1
ATOM 799 O O . LYS A 1 103 ? -7.094 -31.781 -1.262 1 94.94 103 LYS A O 1
ATOM 804 N N . LYS A 1 104 ? -8.781 -31.219 0.077 1 94.69 104 LYS A N 1
ATOM 805 C CA . LYS A 1 104 ? -9.469 -32.469 -0.144 1 94.69 104 LYS A CA 1
ATOM 806 C C . LYS A 1 104 ? -9.789 -32.688 -1.623 1 94.69 104 LYS A C 1
ATOM 808 O O . LYS A 1 104 ? -9.57 -33.781 -2.168 1 94.69 104 LYS A O 1
ATOM 813 N N . SER A 1 105 ? -10.273 -31.688 -2.23 1 94.44 105 SER A N 1
ATOM 814 C CA . SER A 1 105 ? -10.586 -31.75 -3.654 1 94.44 105 SER A CA 1
ATOM 815 C C . SER A 1 105 ? -9.336 -32 -4.484 1 94.44 105 SER A C 1
ATOM 817 O O . SER A 1 105 ? -9.352 -32.844 -5.398 1 94.44 105 SER A O 1
ATOM 819 N N . LEU A 1 106 ? -8.281 -31.344 -4.176 1 96 106 LEU A N 1
ATOM 820 C CA . LEU A 1 106 ? -7.035 -31.453 -4.93 1 96 106 LEU A CA 1
ATOM 821 C C . LEU A 1 106 ? -6.387 -32.812 -4.73 1 96 106 LEU A C 1
ATOM 823 O O . LEU A 1 106 ? -5.754 -33.344 -5.648 1 96 106 LEU A O 1
ATOM 827 N N . SER A 1 107 ? -6.547 -33.375 -3.58 1 96.69 107 SER A N 1
ATOM 828 C CA . SER A 1 107 ? -5.887 -34.625 -3.209 1 96.69 107 SER A CA 1
ATOM 829 C C . SER A 1 107 ? -6.391 -35.781 -4.059 1 96.69 107 SER A C 1
ATOM 831 O O . SER A 1 107 ? -5.77 -36.844 -4.09 1 96.69 107 SER A O 1
ATOM 833 N N . LYS A 1 108 ? -7.445 -35.562 -4.691 1 95.56 108 LYS A N 1
ATOM 834 C CA . LYS A 1 108 ? -7.969 -36.594 -5.602 1 95.56 108 LYS A CA 1
ATOM 835 C C . LYS A 1 108 ? -7.133 -36.656 -6.879 1 95.56 108 LYS A C 1
ATOM 837 O O . LYS A 1 108 ? -7.172 -37.688 -7.59 1 95.56 108 LYS A O 1
ATOM 842 N N . PHE A 1 109 ? -6.402 -35.656 -7.164 1 96.25 109 PHE A N 1
ATOM 843 C CA . PHE A 1 109 ? -5.742 -35.562 -8.461 1 96.25 109 PHE A CA 1
ATOM 844 C C . PHE A 1 109 ? -4.23 -35.469 -8.289 1 96.25 109 PHE A C 1
ATOM 846 O O . PHE A 1 109 ? -3.475 -35.812 -9.195 1 96.25 109 PHE A O 1
ATOM 853 N N . ILE A 1 110 ? -3.801 -34.969 -7.172 1 96.56 110 ILE A N 1
ATOM 854 C CA . ILE A 1 110 ? -2.363 -34.812 -6.969 1 96.56 110 ILE A CA 1
ATOM 855 C C . ILE A 1 110 ? -1.985 -35.312 -5.582 1 96.56 110 ILE A C 1
ATOM 857 O O . ILE A 1 110 ? -2.814 -35.344 -4.668 1 96.56 110 ILE A O 1
ATOM 861 N N . LYS A 1 111 ? -0.758 -35.75 -5.445 1 98.19 111 LYS A N 1
ATOM 862 C CA . LYS A 1 111 ? -0.246 -36.281 -4.195 1 98.19 111 LYS A CA 1
ATOM 863 C C . LYS A 1 111 ? 0.461 -35.219 -3.369 1 98.19 111 LYS A C 1
ATOM 865 O O . LYS A 1 111 ? 1.402 -34.594 -3.844 1 98.19 111 LYS A O 1
ATOM 870 N N . PHE A 1 112 ? -0.107 -35.031 -2.186 1 98.19 112 PHE A N 1
ATOM 871 C CA . PHE A 1 112 ? 0.558 -34.156 -1.218 1 98.19 112 PHE A CA 1
ATOM 872 C C . PHE A 1 112 ? 1.499 -34.969 -0.329 1 98.19 112 PHE A C 1
ATOM 874 O O . PHE A 1 112 ? 1.211 -36.125 0.009 1 98.19 112 PHE A O 1
ATOM 881 N N . GLY A 1 113 ? 2.65 -34.344 0.013 1 97.06 113 GLY A N 1
ATOM 882 C CA . GLY A 1 113 ? 3.566 -35.062 0.88 1 97.06 113 GLY A CA 1
ATOM 883 C C . GLY A 1 113 ? 4.93 -34.406 0.988 1 97.06 113 GLY A C 1
ATOM 884 O O . GLY A 1 113 ? 5.062 -33.219 0.786 1 97.06 113 GLY A O 1
ATOM 885 N N . ASP A 1 114 ? 5.93 -35.219 1.364 1 96.31 114 ASP A N 1
ATOM 886 C CA . ASP A 1 114 ? 7.262 -34.688 1.649 1 96.31 114 ASP A CA 1
ATOM 887 C C . ASP A 1 114 ? 8.258 -35.094 0.563 1 96.31 114 ASP A C 1
ATOM 889 O O . ASP A 1 114 ? 9.43 -34.719 0.614 1 96.31 114 ASP A O 1
ATOM 893 N N . GLY A 1 115 ? 7.797 -35.75 -0.409 1 96.06 115 GLY A N 1
ATOM 894 C CA . GLY A 1 115 ? 8.672 -36.125 -1.507 1 96.06 115 GLY A CA 1
ATOM 895 C C . GLY A 1 115 ? 9.086 -34.969 -2.377 1 96.06 115 GLY A C 1
ATOM 896 O O . GLY A 1 115 ? 8.477 -33.906 -2.32 1 96.06 115 GLY A O 1
ATOM 897 N N . LYS A 1 116 ? 10.086 -35.219 -3.223 1 95.19 116 LYS A N 1
ATOM 898 C CA . LYS A 1 116 ? 10.672 -34.156 -4.051 1 95.19 116 LYS A CA 1
ATOM 899 C C . LYS A 1 116 ? 9.641 -33.594 -5.02 1 95.19 116 LYS A C 1
ATOM 901 O O . LYS A 1 116 ? 9.641 -32.375 -5.289 1 95.19 116 LYS A O 1
ATOM 906 N N . SER A 1 117 ? 8.797 -34.438 -5.523 1 97.19 117 SER A N 1
ATOM 907 C CA . SER A 1 117 ? 7.809 -34 -6.504 1 97.19 117 SER A CA 1
ATOM 908 C C . SER A 1 117 ? 6.418 -33.875 -5.883 1 97.19 117 SER A C 1
ATOM 910 O O . SER A 1 117 ? 5.441 -33.594 -6.578 1 97.19 117 SER A O 1
ATOM 912 N N . ASP A 1 118 ? 6.27 -34.188 -4.562 1 98.56 118 ASP A N 1
ATOM 913 C CA . ASP A 1 118 ? 4.973 -34.094 -3.896 1 98.56 118 ASP A CA 1
ATOM 914 C C . ASP A 1 118 ? 4.516 -32.656 -3.773 1 98.56 118 ASP A C 1
ATOM 916 O O . ASP A 1 118 ? 5.328 -31.75 -3.541 1 98.56 118 ASP A O 1
ATOM 920 N N . ALA A 1 119 ? 3.252 -32.469 -3.865 1 98.62 119 ALA A N 1
ATOM 921 C CA . ALA A 1 119 ? 2.676 -31.125 -3.752 1 98.62 119 ALA A CA 1
ATOM 922 C C . ALA A 1 119 ? 2.68 -30.641 -2.301 1 98.62 119 ALA A C 1
ATOM 924 O O . ALA A 1 119 ? 2.648 -31.453 -1.374 1 98.62 119 ALA A O 1
ATOM 925 N N . ILE A 1 120 ? 2.777 -29.359 -2.176 1 98.38 120 ILE A N 1
ATOM 926 C CA . ILE A 1 120 ? 2.559 -28.75 -0.873 1 98.38 120 ILE A CA 1
ATOM 927 C C . ILE A 1 120 ? 1.498 -27.656 -0.99 1 98.38 120 ILE A C 1
ATOM 929 O O . ILE A 1 120 ? 1.269 -27.125 -2.074 1 98.38 120 ILE A O 1
ATOM 933 N N . MET A 1 121 ? 0.802 -27.453 0.073 1 97.81 121 MET A N 1
ATOM 934 C CA . MET A 1 121 ? -0.181 -26.375 0.168 1 97.81 121 MET A CA 1
ATOM 935 C C . MET A 1 121 ? 0.228 -25.359 1.227 1 97.81 121 MET A C 1
ATOM 937 O O . MET A 1 121 ? 0.527 -25.719 2.365 1 97.81 121 MET A O 1
ATOM 941 N N . LEU A 1 122 ? 0.353 -24.141 0.815 1 97.56 122 LEU A N 1
ATOM 942 C CA . LEU A 1 122 ? 0.716 -23.047 1.702 1 97.56 122 LEU A CA 1
ATOM 943 C C . LEU A 1 122 ? -0.387 -21.984 1.743 1 97.56 122 LEU A C 1
ATOM 945 O O . LEU 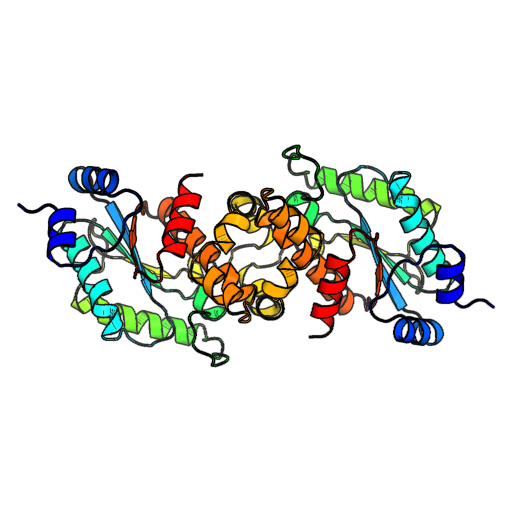A 1 122 ? -1.213 -21.906 0.832 1 97.56 122 LEU A O 1
ATOM 949 N N . ASP A 1 123 ? -0.444 -21.266 2.791 1 96.81 123 ASP A N 1
ATOM 950 C CA . ASP A 1 123 ? -1.364 -20.141 2.965 1 96.81 123 ASP A CA 1
ATOM 951 C C . ASP A 1 123 ? -0.611 -18.812 3.012 1 96.81 123 ASP A C 1
ATOM 953 O O . ASP A 1 123 ? 0.268 -18.625 3.854 1 96.81 123 ASP A O 1
ATOM 957 N N . ASN A 1 124 ? -1.045 -17.906 2.117 1 97.06 124 ASN A N 1
ATOM 958 C CA . ASN A 1 124 ? -0.264 -16.672 2.061 1 97.06 124 ASN A CA 1
ATOM 959 C C . ASN A 1 124 ? -0.487 -15.812 3.299 1 97.06 124 ASN A C 1
ATOM 961 O O . ASN A 1 124 ? 0.227 -14.836 3.514 1 97.06 124 ASN A O 1
ATOM 965 N N . ALA A 1 125 ? -1.423 -16.203 4.133 1 95.19 125 ALA A N 1
ATOM 966 C CA . ALA A 1 125 ? -1.554 -15.555 5.438 1 95.19 125 ALA A CA 1
ATOM 967 C C . ALA A 1 125 ? -0.271 -15.695 6.25 1 95.19 125 ALA A C 1
ATOM 969 O O . ALA A 1 125 ? 0.044 -14.844 7.082 1 95.19 125 ALA A O 1
ATOM 970 N N . GLU A 1 126 ? 0.433 -16.75 5.992 1 96.12 126 GLU A N 1
ATOM 971 C CA . GLU A 1 126 ? 1.662 -17.031 6.727 1 96.12 126 GLU A CA 1
ATOM 972 C C . GLU A 1 126 ? 2.664 -15.883 6.586 1 96.12 126 GLU A C 1
ATOM 974 O O . GLU A 1 126 ? 3.385 -15.562 7.535 1 96.12 126 GLU A O 1
ATOM 979 N N . TRP A 1 127 ? 2.721 -15.211 5.445 1 97.62 127 TRP A N 1
ATOM 980 C CA . TRP A 1 127 ? 3.721 -14.164 5.266 1 97.62 127 TRP A CA 1
ATOM 981 C C . TRP A 1 127 ? 3.055 -12.805 5.07 1 97.62 127 TRP A C 1
ATOM 983 O O . TRP A 1 127 ? 3.67 -11.766 5.312 1 97.62 127 TRP A O 1
ATOM 993 N N . LEU A 1 128 ? 1.809 -12.773 4.719 1 96.81 128 LEU A N 1
ATOM 994 C CA . LEU A 1 128 ? 1.167 -11.484 4.484 1 96.81 128 LEU A CA 1
ATOM 995 C C . LEU A 1 128 ? 0.64 -10.891 5.789 1 96.81 128 LEU A C 1
ATOM 997 O O . LEU A 1 128 ? 0.606 -9.664 5.949 1 96.81 128 LEU A O 1
ATOM 1001 N N . ASP A 1 129 ? 0.267 -11.742 6.73 1 95.25 129 ASP A N 1
ATOM 1002 C CA . ASP A 1 129 ? -0.367 -11.258 7.953 1 95.25 129 ASP A CA 1
ATOM 1003 C C . ASP A 1 129 ? 0.596 -10.398 8.766 1 95.25 129 ASP A C 1
ATOM 1005 O O . ASP A 1 129 ? 0.17 -9.484 9.484 1 95.25 129 ASP A O 1
ATOM 1009 N N . SER A 1 130 ? 1.814 -10.68 8.711 1 95.81 130 SER A N 1
ATOM 1010 C CA . SER A 1 130 ? 2.779 -9.969 9.547 1 95.81 130 SER A CA 1
ATOM 1011 C C . SER A 1 130 ? 3.557 -8.938 8.734 1 95.81 130 SER A C 1
ATOM 1013 O O . SER A 1 130 ? 4.543 -8.375 9.219 1 95.81 130 SER A O 1
ATOM 1015 N N . LEU A 1 131 ? 3.137 -8.711 7.543 1 97.25 131 LEU A N 1
ATOM 1016 C CA . LEU A 1 131 ? 3.846 -7.785 6.668 1 97.25 131 LEU A CA 1
ATOM 1017 C C . LEU A 1 131 ? 3.639 -6.344 7.117 1 97.25 131 LEU A C 1
ATOM 1019 O O . LEU A 1 131 ? 2.506 -5.859 7.156 1 97.25 131 LEU A O 1
ATOM 1023 N N . ASN A 1 132 ? 4.746 -5.703 7.492 1 97.44 132 ASN A N 1
ATOM 1024 C CA . ASN A 1 132 ? 4.699 -4.301 7.887 1 97.44 132 ASN A CA 1
ATOM 1025 C C . ASN A 1 132 ? 4.59 -3.379 6.676 1 97.44 132 ASN A C 1
ATOM 1027 O O . ASN A 1 132 ? 5.273 -3.582 5.672 1 97.44 132 ASN A O 1
ATOM 1031 N N . TYR A 1 133 ? 3.807 -2.381 6.777 1 97.44 133 TYR A N 1
ATOM 1032 C CA . TYR A 1 133 ? 3.498 -1.505 5.652 1 97.44 133 TYR A CA 1
ATOM 1033 C C . TYR A 1 133 ? 4.723 -0.703 5.234 1 97.44 133 TYR A C 1
ATOM 1035 O O . TYR A 1 133 ? 5.121 -0.729 4.066 1 97.44 133 TYR A O 1
ATOM 1043 N N . LEU A 1 134 ? 5.402 -0.04 6.117 1 95.44 134 LEU A N 1
ATOM 1044 C CA . LEU A 1 134 ? 6.562 0.783 5.789 1 95.44 134 LEU A CA 1
ATOM 1045 C C . LEU A 1 134 ? 7.723 -0.079 5.297 1 95.44 134 LEU A C 1
ATOM 1047 O O . LEU A 1 134 ? 8.453 0.317 4.387 1 95.44 134 LEU A O 1
ATOM 1051 N N . ASP A 1 135 ? 7.855 -1.226 5.941 1 94.94 135 ASP A N 1
ATOM 1052 C CA . ASP A 1 135 ? 8.898 -2.135 5.484 1 94.94 135 ASP A CA 1
ATOM 1053 C C . ASP A 1 135 ? 8.672 -2.557 4.035 1 94.94 135 ASP A C 1
ATOM 1055 O O . ASP A 1 135 ? 9.609 -2.607 3.24 1 94.94 135 ASP A O 1
ATOM 1059 N N . PHE A 1 136 ? 7.418 -2.855 3.717 1 97.44 136 PHE A N 1
ATOM 1060 C CA . PHE A 1 136 ? 7.102 -3.225 2.344 1 97.44 136 PHE A CA 1
ATOM 1061 C C . PHE A 1 136 ? 7.449 -2.092 1.385 1 97.44 136 PHE A C 1
ATOM 1063 O O . PHE A 1 136 ? 8.078 -2.316 0.351 1 97.44 136 PHE A O 1
ATOM 1070 N N . LEU A 1 137 ? 7.035 -0.924 1.706 1 96.19 137 LEU A N 1
ATOM 1071 C CA . LEU A 1 137 ? 7.32 0.224 0.852 1 96.19 137 LEU A CA 1
ATOM 1072 C C . LEU A 1 137 ? 8.82 0.428 0.7 1 96.19 137 LEU A C 1
ATOM 1074 O O . LEU A 1 137 ? 9.312 0.647 -0.409 1 96.19 137 LEU A O 1
ATOM 1078 N N . ARG A 1 138 ? 9.508 0.335 1.791 1 92.88 138 ARG A N 1
ATOM 1079 C CA . ARG A 1 138 ? 10.953 0.545 1.795 1 92.88 138 ARG A CA 1
ATOM 1080 C C . ARG A 1 138 ? 11.656 -0.495 0.933 1 92.88 138 ARG A C 1
ATOM 1082 O O . ARG A 1 138 ? 12.523 -0.154 0.122 1 92.88 138 ARG A O 1
ATOM 1089 N N . ASP A 1 139 ? 11.234 -1.717 1.059 1 94.06 139 ASP A N 1
ATOM 1090 C CA . ASP A 1 139 ? 11.984 -2.822 0.475 1 94.06 139 ASP A CA 1
ATOM 1091 C C . ASP A 1 139 ? 11.531 -3.1 -0.957 1 94.06 139 ASP A C 1
ATOM 1093 O O . ASP A 1 139 ? 12.328 -3.553 -1.786 1 94.06 139 ASP A O 1
ATOM 1097 N N . PHE A 1 140 ? 10.242 -2.766 -1.258 1 95.94 140 PHE A N 1
ATOM 1098 C CA . PHE A 1 140 ? 9.711 -3.207 -2.543 1 95.94 140 PHE A CA 1
ATOM 1099 C C . PHE A 1 140 ? 9.07 -2.047 -3.291 1 95.94 140 PHE A C 1
ATOM 1101 O O . PHE A 1 140 ? 8.883 -2.113 -4.508 1 95.94 140 PHE A O 1
ATOM 1108 N N . GLY A 1 141 ? 8.688 -1.019 -2.609 1 95.06 141 GLY A N 1
ATOM 1109 C CA . GLY A 1 141 ? 7.895 0.049 -3.195 1 95.06 141 GLY A CA 1
ATOM 1110 C C . GLY A 1 141 ? 8.555 0.696 -4.398 1 95.06 141 GLY A C 1
ATOM 1111 O O . GLY A 1 141 ? 7.879 1.07 -5.355 1 95.06 141 GLY A O 1
ATOM 1112 N N . SER A 1 142 ? 9.836 0.822 -4.344 1 93.31 142 SER A N 1
ATOM 1113 C CA . SER A 1 142 ? 10.562 1.51 -5.406 1 93.31 142 SER A CA 1
ATOM 1114 C C . SER A 1 142 ? 10.688 0.634 -6.645 1 93.31 142 SER A C 1
ATOM 1116 O O . SER A 1 142 ? 11.008 1.126 -7.73 1 93.31 142 SER A O 1
ATOM 1118 N N . TYR A 1 143 ? 10.453 -0.654 -6.527 1 95 143 TYR A N 1
ATOM 1119 C CA . TYR A 1 143 ? 10.586 -1.569 -7.656 1 95 143 TYR A CA 1
ATOM 1120 C C . TYR A 1 143 ? 9.305 -1.606 -8.477 1 95 143 TYR A C 1
ATOM 1122 O O . TYR A 1 143 ? 9.297 -2.094 -9.609 1 95 143 TYR A O 1
ATOM 1130 N N . PHE A 1 144 ? 8.234 -1.188 -7.895 1 96.5 144 PHE A N 1
ATOM 1131 C CA . PHE A 1 144 ? 6.961 -1.139 -8.609 1 96.5 144 PHE A CA 1
ATOM 1132 C C . PHE A 1 144 ? 6.738 0.237 -9.227 1 96.5 144 PHE A C 1
ATOM 1134 O O . PHE A 1 144 ? 6.797 1.253 -8.531 1 96.5 144 PHE A O 1
ATOM 1141 N N . SER A 1 145 ? 6.52 0.254 -10.477 1 95.44 145 SER A N 1
ATOM 1142 C CA . SER A 1 145 ? 6.207 1.475 -11.219 1 95.44 145 SER A CA 1
ATOM 1143 C C . SER A 1 145 ? 4.703 1.662 -11.359 1 95.44 145 SER A C 1
ATOM 1145 O O . SER A 1 145 ? 4.027 0.84 -11.984 1 95.44 145 SER A O 1
ATOM 1147 N N . VAL A 1 146 ? 4.227 2.752 -10.875 1 97.12 146 VAL A N 1
ATOM 1148 C CA . VAL A 1 146 ? 2.807 3.057 -11.016 1 97.12 146 VAL A CA 1
ATOM 1149 C C . VAL A 1 146 ? 2.447 3.191 -12.492 1 97.12 146 VAL A C 1
ATOM 1151 O O . VAL A 1 146 ? 1.399 2.711 -12.93 1 97.12 146 VAL A O 1
ATOM 1154 N N . ASN A 1 147 ? 3.365 3.754 -13.258 1 96.31 147 ASN A N 1
ATOM 1155 C CA . ASN A 1 147 ? 3.174 3.848 -14.703 1 96.31 147 ASN A CA 1
ATOM 1156 C C . ASN A 1 147 ? 2.861 2.486 -15.312 1 96.31 147 ASN A C 1
ATOM 1158 O O . ASN A 1 147 ? 1.905 2.352 -16.078 1 96.31 147 ASN A O 1
ATOM 1162 N N . ARG A 1 148 ? 3.666 1.576 -14.914 1 94.94 148 ARG A N 1
ATOM 1163 C CA . ARG A 1 148 ? 3.531 0.219 -15.438 1 94.94 148 ARG A CA 1
ATOM 1164 C C . ARG A 1 148 ? 2.266 -0.448 -14.906 1 94.94 148 ARG A C 1
ATOM 1166 O O . ARG A 1 148 ? 1.534 -1.09 -15.664 1 94.94 148 ARG A O 1
ATOM 1173 N N . MET A 1 149 ? 1.969 -0.269 -13.695 1 96.5 149 MET A N 1
ATOM 1174 C CA . MET A 1 149 ? 0.794 -0.867 -13.062 1 96.5 149 MET A CA 1
ATOM 1175 C C . MET A 1 149 ? -0.485 -0.407 -13.758 1 96.5 149 MET A C 1
ATOM 1177 O O . MET A 1 149 ? -1.412 -1.197 -13.945 1 96.5 149 MET A O 1
ATOM 1181 N N . LEU A 1 150 ? -0.5 0.806 -14.141 1 96.56 150 LEU A N 1
ATOM 1182 C CA . LEU A 1 150 ? -1.686 1.396 -14.75 1 96.56 150 LEU A CA 1
ATOM 1183 C C . LEU A 1 150 ? -1.923 0.822 -16.141 1 96.56 150 LEU A C 1
ATOM 1185 O O . LEU A 1 150 ? -3.014 0.965 -16.703 1 96.56 150 LEU A O 1
ATOM 1189 N N . THR A 1 151 ? -0.935 0.207 -16.688 1 94.81 151 THR A N 1
ATOM 1190 C CA . THR A 1 151 ? -1.066 -0.333 -18.031 1 94.81 151 THR A CA 1
ATOM 1191 C C . THR A 1 151 ? -1.622 -1.754 -18 1 94.81 151 THR A C 1
ATOM 1193 O O . THR A 1 151 ? -1.981 -2.314 -19.031 1 94.81 151 THR A O 1
ATOM 1196 N N . MET A 1 152 ? -1.683 -2.375 -16.844 1 93.94 152 MET A N 1
ATOM 1197 C CA . MET A 1 152 ? -2.229 -3.723 -16.734 1 93.94 152 MET A CA 1
ATOM 1198 C C . MET A 1 152 ? -3.721 -3.732 -17.047 1 93.94 152 MET A C 1
ATOM 1200 O O . MET A 1 152 ? -4.457 -2.84 -16.625 1 93.94 152 MET A O 1
ATOM 1204 N N . ASP A 1 153 ? -4.195 -4.738 -17.688 1 90.81 153 ASP A N 1
ATOM 1205 C CA . ASP A 1 153 ? -5.562 -4.781 -18.188 1 90.81 153 ASP A CA 1
ATOM 1206 C C . ASP A 1 153 ? -6.574 -4.637 -17.062 1 90.81 153 ASP A C 1
ATOM 1208 O O . ASP A 1 153 ? -7.562 -3.91 -17.188 1 90.81 153 ASP A O 1
ATOM 1212 N N . SER A 1 154 ? -6.305 -5.324 -15.961 1 86.25 154 SER A N 1
ATOM 1213 C CA . SER A 1 154 ? 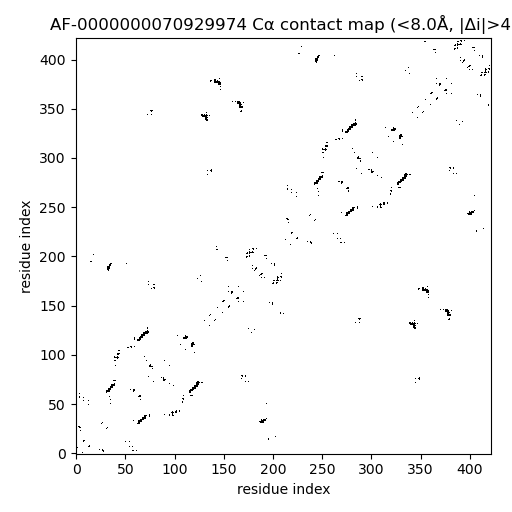-7.223 -5.305 -14.828 1 86.25 154 SER A CA 1
ATOM 1214 C C . SER A 1 154 ? -7.414 -3.887 -14.305 1 86.25 154 SER A C 1
ATOM 1216 O O . SER A 1 154 ? -8.453 -3.572 -13.719 1 86.25 154 SER A O 1
ATOM 1218 N N . VAL A 1 155 ? -6.465 -3.02 -14.539 1 93.25 155 VAL A N 1
ATOM 1219 C CA . VAL A 1 155 ? -6.496 -1.646 -14.047 1 93.25 155 VAL A CA 1
ATOM 1220 C C . VAL A 1 155 ? -6.898 -0.702 -15.172 1 93.25 155 VAL A C 1
ATOM 1222 O O . VAL A 1 155 ? -7.848 0.075 -15.039 1 93.25 155 VAL A O 1
ATOM 1225 N N . ARG A 1 156 ? -6.258 -0.867 -16.234 1 94.56 156 ARG A N 1
ATOM 1226 C CA . ARG A 1 156 ? -6.438 0.01 -17.391 1 94.56 156 ARG A CA 1
ATOM 1227 C C . ARG A 1 156 ? -7.895 0.028 -17.844 1 94.56 156 ARG A C 1
ATOM 1229 O O . ARG A 1 156 ? -8.469 1.098 -18.047 1 94.56 156 ARG A O 1
ATOM 1236 N N . LEU A 1 157 ? -8.453 -1.109 -17.969 1 93.44 157 LEU A N 1
ATOM 1237 C CA . LEU A 1 157 ? -9.812 -1.219 -18.484 1 93.44 157 LEU A CA 1
ATOM 1238 C C . LEU A 1 157 ? -10.812 -0.557 -17.547 1 93.44 157 LEU A C 1
ATOM 1240 O O . LEU A 1 157 ? -11.75 0.102 -17.984 1 93.44 157 LEU A O 1
ATOM 1244 N N . ARG A 1 158 ? -10.602 -0.675 -16.312 1 92.25 158 ARG A N 1
ATOM 1245 C CA . ARG A 1 158 ? -11.484 -0.056 -15.328 1 92.25 158 ARG A CA 1
ATOM 1246 C C . ARG A 1 158 ? -11.375 1.465 -15.375 1 92.25 158 ARG A C 1
ATOM 1248 O O . ARG A 1 158 ? -12.383 2.166 -15.32 1 92.25 158 ARG A O 1
ATOM 1255 N N . LEU A 1 159 ? -10.188 1.919 -15.453 1 94.06 159 LEU A N 1
ATOM 1256 C CA . LEU A 1 159 ? -9.961 3.359 -15.492 1 94.06 159 LEU A CA 1
ATOM 1257 C C . LEU A 1 159 ? -10.516 3.961 -16.781 1 94.06 159 LEU A C 1
ATOM 1259 O O . LEU A 1 159 ? -11.125 5.031 -16.766 1 94.06 159 LEU A O 1
ATOM 1263 N N . GLU A 1 160 ? -10.367 3.242 -17.844 1 94.06 160 GLU A N 1
ATOM 1264 C CA . GLU A 1 160 ? -10.875 3.705 -19.141 1 94.06 160 GLU A CA 1
ATOM 1265 C C . GLU A 1 160 ? -12.398 3.799 -19.125 1 94.06 160 GLU A C 1
ATOM 1267 O O . GLU A 1 160 ? -12.977 4.695 -19.75 1 94.06 160 GLU A O 1
ATOM 1272 N N . ARG A 1 161 ? -12.953 2.93 -18.391 1 94.5 161 ARG A N 1
ATOM 1273 C CA . ARG A 1 161 ? -14.414 2.902 -18.297 1 94.5 161 ARG A CA 1
ATOM 1274 C C . ARG A 1 161 ? -14.914 3.797 -17.172 1 94.5 161 ARG A C 1
ATOM 1276 O O . ARG A 1 161 ? -16.094 3.758 -16.812 1 94.5 161 ARG A O 1
ATOM 1283 N N . GLU A 1 162 ? -13.984 4.445 -16.5 1 93.69 162 GLU A N 1
ATOM 1284 C CA . GLU A 1 162 ? -14.281 5.344 -15.391 1 93.69 162 GLU A CA 1
ATOM 1285 C C . GLU A 1 162 ? -14.945 4.602 -14.242 1 93.69 162 GLU A C 1
ATOM 1287 O O . GLU A 1 162 ? -15.82 5.148 -13.562 1 93.69 162 GLU A O 1
ATOM 1292 N N . GLN A 1 163 ? -14.625 3.359 -14.203 1 94.44 163 GLN A N 1
ATOM 1293 C CA . GLN A 1 163 ? -15.094 2.574 -13.07 1 94.44 163 GLN A CA 1
ATOM 1294 C C . GLN A 1 163 ? -14.234 2.824 -11.836 1 94.44 163 GLN A C 1
ATOM 1296 O O . GLN A 1 163 ? -13.016 2.939 -11.938 1 94.44 163 GLN A O 1
ATOM 1301 N N . HIS A 1 164 ? -14.914 2.82 -10.805 1 94.25 164 HIS A N 1
ATOM 1302 C CA . HIS A 1 164 ? -14.211 3.055 -9.547 1 94.25 164 HIS A CA 1
ATOM 1303 C C . HIS A 1 164 ? -13.203 1.948 -9.266 1 94.25 164 HIS A C 1
ATOM 1305 O O . HIS A 1 164 ? -13.523 0.763 -9.375 1 94.25 164 HIS A O 1
ATOM 1311 N N . LEU A 1 165 ? -11.992 2.363 -8.961 1 95.75 165 LEU A N 1
ATOM 1312 C CA . LEU A 1 165 ? -10.914 1.474 -8.539 1 95.75 165 LEU A CA 1
ATOM 1313 C C . LEU A 1 165 ? -10.375 1.885 -7.176 1 95.75 165 LEU A C 1
ATOM 1315 O O . LEU A 1 165 ? -9.734 2.932 -7.047 1 95.75 165 LEU A O 1
ATOM 1319 N N . SER A 1 166 ? -10.617 0.999 -6.199 1 95.19 166 SER A N 1
ATOM 1320 C CA . SER A 1 166 ? -10.133 1.315 -4.859 1 95.19 166 SER A CA 1
ATOM 1321 C C . SER A 1 166 ? -8.648 0.988 -4.715 1 95.19 166 SER A C 1
ATOM 1323 O O . SER A 1 166 ? -8.109 0.185 -5.477 1 95.19 166 SER A O 1
ATOM 1325 N N . PHE A 1 167 ? -8.031 1.611 -3.758 1 96.88 167 PHE A N 1
ATOM 1326 C CA . PHE A 1 167 ? -6.633 1.319 -3.465 1 96.88 167 PHE A CA 1
ATOM 1327 C C . PHE A 1 167 ? -6.465 -0.133 -3.037 1 96.88 167 PHE A C 1
ATOM 1329 O O . PHE A 1 167 ? -5.453 -0.764 -3.354 1 96.88 167 PHE A O 1
ATOM 1336 N N . LEU A 1 168 ? -7.422 -0.651 -2.338 1 94.75 168 LEU A N 1
ATOM 1337 C CA . LEU A 1 168 ? -7.402 -2.061 -1.959 1 94.75 168 LEU A CA 1
ATOM 1338 C C . LEU A 1 168 ? -7.285 -2.953 -3.189 1 94.75 168 LEU A C 1
ATOM 1340 O O . LEU A 1 168 ? -6.391 -3.799 -3.262 1 94.75 168 LEU A O 1
ATOM 1344 N N . GLU A 1 169 ? -8.102 -2.707 -4.16 1 93 169 GLU A N 1
ATOM 1345 C CA . GLU A 1 169 ? -8.094 -3.492 -5.391 1 93 169 GLU A CA 1
ATOM 1346 C C . GLU A 1 169 ? -6.785 -3.316 -6.152 1 93 169 GLU A C 1
ATOM 1348 O O . GLU A 1 169 ? -6.242 -4.281 -6.691 1 93 169 GLU A O 1
ATOM 1353 N N . PHE A 1 170 ? -6.359 -2.127 -6.188 1 95.56 170 PHE A N 1
ATOM 1354 C CA . PHE A 1 170 ? -5.125 -1.771 -6.879 1 95.56 170 PHE A CA 1
ATOM 1355 C C . PHE A 1 170 ? -3.938 -2.527 -6.293 1 95.56 170 PHE A C 1
ATOM 1357 O O . PHE A 1 170 ? -2.971 -2.818 -7 1 95.56 170 PHE A O 1
ATOM 1364 N N . ASN A 1 171 ? -4 -2.879 -5.031 1 95.81 171 ASN A N 1
ATOM 1365 C CA . ASN A 1 171 ? -2.877 -3.492 -4.328 1 95.81 171 ASN A CA 1
ATOM 1366 C C . ASN A 1 171 ? -2.863 -5.008 -4.508 1 95.81 171 ASN A C 1
ATOM 1368 O O . ASN A 1 171 ? -1.885 -5.668 -4.16 1 95.81 171 ASN A O 1
ATOM 1372 N N . TYR A 1 172 ? -3.84 -5.543 -5.07 1 92.12 172 TYR A N 1
ATOM 1373 C CA . TYR A 1 172 ? -3.896 -6.992 -5.23 1 92.12 172 TYR A CA 1
ATOM 1374 C C . TYR A 1 172 ? -2.721 -7.496 -6.059 1 92.12 172 TYR A C 1
ATOM 1376 O O . TYR A 1 172 ? -2.105 -8.508 -5.723 1 92.12 172 TYR A O 1
ATOM 1384 N N . MET A 1 173 ? -2.438 -6.793 -7.078 1 93.38 173 MET A N 1
ATOM 1385 C CA . MET A 1 173 ? -1.344 -7.234 -7.941 1 93.38 173 MET A CA 1
ATOM 1386 C C . MET A 1 173 ? -0.018 -7.219 -7.188 1 93.38 173 MET A C 1
ATOM 1388 O O . MET A 1 173 ? 0.835 -8.078 -7.406 1 93.38 173 MET A O 1
ATOM 1392 N N . LEU A 1 174 ? 0.172 -6.289 -6.242 1 96.25 174 LEU A N 1
ATOM 1393 C CA . LEU A 1 174 ? 1.4 -6.211 -5.461 1 96.25 174 LEU A CA 1
ATOM 1394 C C . LEU A 1 174 ? 1.487 -7.363 -4.465 1 96.25 174 LEU A C 1
ATOM 1396 O O . LEU A 1 174 ? 2.561 -7.941 -4.27 1 96.25 174 LEU A O 1
ATOM 1400 N N . LEU A 1 175 ? 0.365 -7.625 -3.85 1 95.75 175 LEU A N 1
ATOM 1401 C CA . LEU A 1 175 ? 0.328 -8.734 -2.9 1 95.75 175 LEU A CA 1
ATOM 1402 C C . LEU A 1 175 ? 0.663 -10.055 -3.59 1 95.75 175 LEU A C 1
ATOM 1404 O O . LEU A 1 175 ? 1.402 -10.875 -3.041 1 95.75 175 LEU A O 1
ATOM 1408 N N . GLN A 1 176 ? 0.132 -10.18 -4.777 1 95 176 GLN A N 1
ATOM 1409 C CA . GLN A 1 176 ? 0.419 -11.398 -5.535 1 95 176 GLN A CA 1
ATOM 1410 C C . GLN A 1 176 ? 1.878 -11.438 -5.98 1 95 176 GLN A C 1
ATOM 1412 O O . GLN A 1 176 ? 2.506 -12.5 -5.973 1 95 176 GLN A O 1
ATOM 1417 N N . ALA A 1 177 ? 2.4 -10.312 -6.348 1 96.94 177 ALA A N 1
ATOM 1418 C CA . ALA A 1 177 ? 3.822 -10.234 -6.668 1 96.94 177 ALA A CA 1
ATOM 1419 C C . ALA A 1 177 ? 4.676 -10.617 -5.461 1 96.94 177 ALA A C 1
ATOM 1421 O O . ALA A 1 177 ? 5.672 -11.336 -5.598 1 96.94 177 ALA A O 1
ATOM 1422 N N . TYR A 1 178 ? 4.277 -10.188 -4.32 1 97.75 178 TYR A N 1
ATOM 1423 C CA . TYR A 1 178 ? 5.004 -10.508 -3.098 1 97.75 178 TYR A CA 1
ATOM 1424 C C . TYR A 1 178 ? 4.926 -11.992 -2.787 1 97.75 178 TYR A C 1
ATOM 1426 O O . TYR A 1 178 ? 5.891 -12.586 -2.293 1 97.75 178 TYR A O 1
ATOM 1434 N N . ASP A 1 179 ? 3.775 -12.641 -3.064 1 97.62 179 ASP A N 1
ATOM 1435 C CA . ASP A 1 179 ? 3.664 -14.086 -2.922 1 97.62 179 ASP A CA 1
ATOM 1436 C C . ASP A 1 179 ? 4.75 -14.805 -3.723 1 97.62 179 ASP A C 1
ATOM 1438 O O . ASP A 1 179 ? 5.43 -15.688 -3.201 1 97.62 179 ASP A O 1
ATOM 1442 N N . PHE A 1 180 ? 4.84 -14.406 -4.98 1 98.19 180 PHE A N 1
ATOM 1443 C CA . PHE A 1 180 ? 5.82 -15.047 -5.848 1 98.19 180 PHE A CA 1
ATOM 1444 C C . PHE A 1 180 ? 7.234 -14.836 -5.316 1 98.19 180 PHE A C 1
ATOM 1446 O O . PHE A 1 180 ? 8.031 -15.773 -5.254 1 98.19 180 PHE A O 1
ATOM 1453 N N . TYR A 1 181 ? 7.539 -13.633 -4.898 1 97.94 181 TYR A N 1
ATOM 1454 C CA . TYR A 1 181 ? 8.836 -13.328 -4.316 1 97.94 181 TYR A CA 1
ATOM 1455 C C . TYR A 1 181 ? 9.125 -14.219 -3.111 1 97.94 181 TYR A C 1
ATOM 1457 O O . TYR A 1 181 ? 10.188 -14.828 -3.021 1 97.94 181 TYR A O 1
ATOM 1465 N N . TYR A 1 182 ? 8.18 -14.281 -2.199 1 98.25 182 TYR A N 1
ATOM 1466 C CA . TYR A 1 182 ? 8.344 -15.086 -0.99 1 98.25 182 TYR A CA 1
ATOM 1467 C C . TYR A 1 182 ? 8.586 -16.547 -1.333 1 98.25 182 TYR A C 1
ATOM 1469 O O . TYR A 1 182 ? 9.484 -17.172 -0.774 1 98.25 182 TYR A O 1
ATOM 1477 N N . LEU A 1 183 ? 7.816 -17.078 -2.26 1 98.38 183 LEU A N 1
ATOM 1478 C CA . LEU A 1 183 ? 7.93 -18.469 -2.658 1 98.38 183 LEU A CA 1
ATOM 1479 C C . LEU A 1 183 ? 9.266 -18.734 -3.352 1 98.38 183 LEU A C 1
ATOM 1481 O O . LEU A 1 183 ? 9.859 -19.797 -3.184 1 98.38 183 LEU A O 1
ATOM 1485 N N . SER A 1 184 ? 9.68 -17.781 -4.152 1 97.94 184 SER A N 1
ATOM 1486 C CA . SER A 1 184 ? 10.977 -17.922 -4.801 1 97.94 184 SER A CA 1
ATOM 1487 C C . SER A 1 184 ? 12.102 -17.984 -3.773 1 97.94 184 SER A C 1
ATOM 1489 O O . SER A 1 184 ? 13.008 -18.812 -3.885 1 97.94 184 SER A O 1
ATOM 1491 N N . LYS A 1 185 ? 11.992 -17.188 -2.754 1 97.38 185 LYS A N 1
ATOM 1492 C CA . LYS A 1 185 ? 13.055 -17.062 -1.754 1 97.38 185 LYS A CA 1
ATOM 1493 C C . LYS A 1 185 ? 13.039 -18.234 -0.79 1 97.38 185 LYS A C 1
ATOM 1495 O O . LYS A 1 185 ? 14.102 -18.734 -0.396 1 97.38 185 LYS A O 1
ATOM 1500 N N . HIS A 1 186 ? 11.891 -18.781 -0.467 1 97.88 186 HIS A N 1
ATOM 1501 C CA . HIS A 1 186 ? 11.805 -19.703 0.66 1 97.88 186 HIS A CA 1
ATOM 1502 C C . HIS A 1 186 ? 11.484 -21.109 0.19 1 97.88 186 HIS A C 1
ATOM 1504 O O . HIS A 1 186 ? 11.711 -22.078 0.922 1 97.88 186 HIS A O 1
ATOM 1510 N N . TYR A 1 187 ? 10.969 -21.25 -1.04 1 97.44 187 TYR A N 1
ATOM 1511 C CA . TYR A 1 187 ? 10.555 -22.578 -1.502 1 97.44 187 TYR A CA 1
ATOM 1512 C C . TYR A 1 187 ? 11.141 -22.875 -2.875 1 97.44 187 TYR A C 1
ATOM 1514 O O . TYR A 1 187 ? 10.703 -23.812 -3.551 1 97.44 187 TYR A O 1
ATOM 1522 N N . ASN A 1 188 ? 12.062 -22 -3.371 1 96.25 188 ASN A N 1
ATOM 1523 C CA . ASN A 1 188 ? 12.742 -22.156 -4.652 1 96.25 188 ASN A CA 1
ATOM 1524 C C . ASN A 1 188 ? 11.742 -22.25 -5.805 1 96.25 188 ASN A C 1
ATOM 1526 O O . ASN A 1 188 ? 11.938 -23.016 -6.75 1 96.25 188 ASN A O 1
ATOM 1530 N N . CYS A 1 189 ? 10.648 -21.547 -5.633 1 98 189 CYS A N 1
ATOM 1531 C CA . CYS A 1 189 ? 9.641 -21.5 -6.684 1 98 189 CYS A CA 1
ATOM 1532 C C . CYS A 1 189 ? 10.094 -20.609 -7.832 1 98 189 CYS A C 1
ATOM 1534 O O . CYS A 1 189 ? 10.461 -19.453 -7.613 1 98 189 CYS A O 1
ATOM 1536 N N . SER A 1 190 ? 10.023 -21.125 -9.031 1 96.94 190 SER A N 1
ATOM 1537 C CA . SER A 1 190 ? 10.562 -20.344 -10.141 1 96.94 190 SER A CA 1
ATOM 1538 C C . SER A 1 190 ? 9.508 -20.078 -11.203 1 96.94 190 SER A C 1
ATOM 1540 O O . SER A 1 190 ? 9.773 -19.406 -12.203 1 96.94 190 SER A O 1
ATOM 1542 N N . LEU A 1 191 ? 8.234 -20.578 -11.016 1 97.81 191 LEU A N 1
ATOM 1543 C CA . LEU A 1 191 ? 7.191 -20.438 -12.023 1 97.81 191 LEU A CA 1
ATOM 1544 C C . LEU A 1 191 ? 5.836 -20.172 -11.383 1 97.81 191 LEU A C 1
ATOM 1546 O O . LEU A 1 191 ? 5.457 -20.844 -10.422 1 97.81 191 LEU A O 1
ATOM 1550 N N . GLN A 1 192 ? 5.219 -19.141 -11.867 1 98 192 GLN A N 1
ATOM 1551 C CA . GLN A 1 192 ? 3.83 -18.844 -11.531 1 98 192 GLN A CA 1
ATOM 1552 C C . GLN A 1 192 ? 2.902 -19.172 -12.695 1 98 192 GLN A C 1
ATOM 1554 O O . GLN A 1 192 ? 3.193 -18.828 -13.844 1 98 192 GLN A O 1
ATOM 1559 N N . LEU A 1 193 ? 1.819 -19.891 -12.336 1 97.38 193 LEU A N 1
ATOM 1560 C CA . LEU A 1 193 ? 0.82 -20.234 -13.336 1 97.38 193 LEU A CA 1
ATOM 1561 C C . LEU A 1 193 ? -0.549 -19.688 -12.953 1 97.38 193 LEU A C 1
ATOM 1563 O O . LEU A 1 193 ? -0.874 -19.578 -11.773 1 97.38 193 LEU A O 1
ATOM 1567 N N . GLY A 1 194 ? -1.295 -19.328 -13.953 1 93.5 194 GLY A N 1
ATOM 1568 C CA . GLY A 1 194 ? -2.639 -18.828 -13.734 1 93.5 194 GLY A CA 1
ATOM 1569 C C . GLY A 1 194 ? -3.42 -18.625 -15.023 1 93.5 194 GLY A C 1
ATOM 1570 O O . GLY A 1 194 ? -2.902 -18.875 -16.109 1 93.5 194 GLY A O 1
ATOM 1571 N N . GLY A 1 195 ? -4.684 -18.297 -14.836 1 90.56 195 GLY A N 1
ATOM 1572 C CA . GLY A 1 195 ? -5.516 -17.969 -15.984 1 90.56 195 GLY A CA 1
ATOM 1573 C C . GLY A 1 195 ? -5.059 -16.719 -16.719 1 90.56 195 GLY A C 1
ATOM 1574 O O . GLY A 1 195 ? -4.242 -15.961 -16.203 1 90.56 195 GLY A O 1
ATOM 1575 N N . SER A 1 196 ? -5.609 -16.547 -17.891 1 89 196 SER A N 1
ATOM 1576 C CA . SER A 1 196 ? -5.223 -15.422 -18.719 1 89 196 SER A CA 1
ATOM 1577 C C . SER A 1 196 ? -5.551 -14.094 -18.047 1 89 196 SER A C 1
ATOM 1579 O O . SER A 1 196 ? -4.871 -13.094 -18.281 1 89 196 SER A O 1
ATOM 1581 N N . ASP A 1 197 ? -6.543 -14.156 -17.266 1 85.56 197 ASP A N 1
ATOM 1582 C CA . ASP A 1 197 ? -6.945 -12.945 -16.547 1 85.56 197 ASP A CA 1
ATOM 1583 C C . ASP A 1 197 ? -5.906 -12.555 -15.5 1 85.56 197 ASP A C 1
ATOM 1585 O O . ASP A 1 197 ? -5.914 -11.43 -15 1 85.56 197 ASP A O 1
ATOM 1589 N N . GLN A 1 198 ? -5 -13.406 -15.227 1 90 198 GLN A N 1
ATOM 1590 C CA . GLN A 1 198 ? -3.994 -13.172 -14.203 1 90 198 GLN A CA 1
ATOM 1591 C C . GLN A 1 198 ? -2.676 -12.711 -14.812 1 90 198 GLN A C 1
ATOM 1593 O O . GLN A 1 198 ? -1.668 -12.586 -14.117 1 90 198 GLN A O 1
ATOM 1598 N N . TRP A 1 199 ? -2.656 -12.445 -16.062 1 92.06 199 TRP A N 1
ATOM 1599 C CA . TRP A 1 199 ? -1.418 -12.18 -16.781 1 92.06 199 TRP A CA 1
ATOM 1600 C C . TRP A 1 199 ? -0.688 -10.977 -16.188 1 92.06 199 TRP A C 1
ATOM 1602 O O . TRP A 1 199 ? 0.516 -11.047 -15.922 1 92.06 199 TRP A O 1
ATOM 1612 N N . GLY A 1 200 ? -1.437 -9.898 -15.953 1 91.38 200 GLY A N 1
ATOM 1613 C CA . GLY A 1 200 ? -0.822 -8.719 -15.367 1 91.38 200 GLY A CA 1
ATOM 1614 C C . GLY A 1 200 ? -0.147 -9 -14.039 1 91.38 200 GLY A C 1
ATOM 1615 O O . GLY A 1 200 ? 0.971 -8.539 -13.797 1 91.38 200 GLY A O 1
ATOM 1616 N N . ASN A 1 201 ? -0.766 -9.75 -13.219 1 91.5 201 ASN A N 1
ATOM 1617 C CA . ASN A 1 201 ? -0.225 -10.117 -11.914 1 91.5 201 ASN A CA 1
ATOM 1618 C C . ASN A 1 201 ? 1.036 -10.969 -12.047 1 91.5 201 ASN A C 1
ATOM 1620 O O . ASN A 1 201 ? 2.004 -10.773 -11.312 1 91.5 201 ASN A O 1
ATOM 1624 N N . ILE A 1 202 ? 0.964 -11.867 -13 1 94.06 202 ILE A N 1
ATOM 1625 C CA . ILE A 1 202 ? 2.092 -12.766 -13.234 1 94.06 202 ILE A CA 1
ATOM 1626 C C . ILE A 1 202 ? 3.307 -11.961 -13.688 1 94.06 202 ILE A C 1
ATOM 1628 O O . ILE A 1 202 ? 4.41 -12.133 -13.164 1 94.06 202 ILE A O 1
ATOM 1632 N N . VAL A 1 203 ? 3.086 -11.086 -14.57 1 94.25 203 VAL A N 1
ATOM 1633 C CA . VAL A 1 203 ? 4.164 -10.258 -15.102 1 94.25 203 VAL A CA 1
ATOM 1634 C C . VAL A 1 203 ? 4.75 -9.391 -14 1 94.25 203 VAL A C 1
ATOM 1636 O O . VAL A 1 203 ? 5.973 -9.258 -13.875 1 94.25 203 VAL A O 1
ATOM 1639 N N . MET A 1 204 ? 3.928 -8.82 -13.18 1 94.12 204 MET A N 1
ATOM 1640 C CA . MET A 1 204 ? 4.375 -7.977 -12.07 1 94.12 204 MET A CA 1
ATOM 1641 C C . MET A 1 204 ? 5.25 -8.766 -11.102 1 94.12 204 MET A C 1
ATOM 1643 O O . MET A 1 204 ? 6.273 -8.266 -10.633 1 94.12 204 MET A O 1
ATOM 1647 N N . GLY A 1 205 ? 4.805 -9.961 -10.805 1 95.19 205 GLY A N 1
ATOM 1648 C CA . GLY A 1 205 ? 5.594 -10.82 -9.938 1 95.19 205 GLY A CA 1
ATOM 1649 C C . GLY A 1 205 ? 6.945 -11.18 -10.523 1 95.19 205 GLY A C 1
ATOM 1650 O O . GLY A 1 205 ? 7.961 -11.125 -9.836 1 95.19 205 GLY A O 1
ATOM 1651 N N . ALA A 1 206 ? 6.918 -11.547 -11.805 1 95.25 206 ALA A N 1
ATOM 1652 C CA . ALA A 1 206 ? 8.164 -11.891 -12.484 1 95.25 206 ALA A CA 1
ATOM 1653 C C . ALA A 1 206 ? 9.125 -10.703 -12.508 1 95.25 206 ALA A C 1
ATOM 1655 O O . ALA A 1 206 ? 10.328 -10.875 -12.297 1 95.25 206 ALA A O 1
ATOM 1656 N N . ASP A 1 207 ? 8.617 -9.531 -12.727 1 93.88 207 ASP A N 1
ATOM 1657 C CA . ASP A 1 207 ? 9.422 -8.312 -12.742 1 93.88 207 ASP A CA 1
ATOM 1658 C C . ASP A 1 207 ? 10.07 -8.062 -11.383 1 93.88 207 ASP A C 1
ATOM 1660 O O . ASP A 1 207 ? 11.234 -7.676 -11.305 1 93.88 207 ASP A O 1
ATOM 1664 N N . LEU A 1 208 ? 9.328 -8.289 -10.344 1 94.94 208 LEU A N 1
ATOM 1665 C CA . LEU A 1 208 ? 9.836 -8.07 -9 1 94.94 208 LEU A CA 1
ATOM 1666 C C . LEU A 1 208 ? 11.016 -8.992 -8.703 1 94.94 208 LEU A C 1
ATOM 1668 O O . LEU A 1 208 ? 12.031 -8.555 -8.156 1 94.94 208 LEU A O 1
ATOM 1672 N N . ILE A 1 209 ? 10.883 -10.219 -9.086 1 93.31 209 ILE A N 1
ATOM 1673 C CA . ILE A 1 209 ? 11.891 -11.219 -8.766 1 93.31 209 ILE A CA 1
ATOM 1674 C C . ILE A 1 209 ? 13.172 -10.945 -9.555 1 93.31 209 ILE A C 1
ATOM 1676 O O . ILE A 1 209 ? 14.273 -11.258 -9.094 1 93.31 209 ILE A O 1
ATOM 1680 N N . ARG A 1 210 ? 13.016 -10.352 -10.695 1 89.94 210 ARG A N 1
ATOM 1681 C CA . ARG A 1 210 ? 14.172 -10.039 -11.523 1 89.94 210 ARG A CA 1
ATOM 1682 C C . ARG A 1 210 ? 14.977 -8.891 -10.93 1 89.94 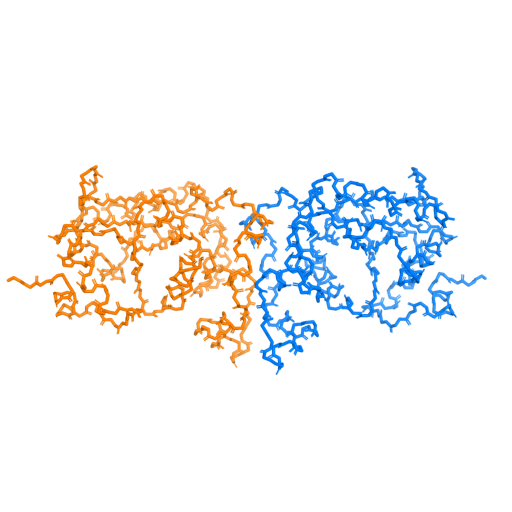210 ARG A C 1
ATOM 1684 O O . ARG A 1 210 ? 16.156 -8.727 -11.242 1 89.94 210 ARG A O 1
ATOM 1691 N N . LYS A 1 211 ? 14.438 -8.086 -10.109 1 85 211 LYS A N 1
ATOM 1692 C CA . LYS A 1 211 ? 15.102 -6.941 -9.492 1 85 211 LYS A CA 1
ATOM 1693 C C . LYS A 1 211 ? 15.906 -7.367 -8.266 1 85 211 LYS A C 1
ATOM 1695 O O . LYS A 1 211 ? 17 -6.859 -8.023 1 85 211 LYS A O 1
ATOM 1700 N N . TYR B 1 1 ? -11.758 42.938 17.578 1 74 1 TYR B N 1
ATOM 1701 C CA . TYR B 1 1 ? -10.57 42.125 17.469 1 74 1 TYR B CA 1
ATOM 1702 C C . TYR B 1 1 ? -10.656 41.219 16.25 1 74 1 TYR B C 1
ATOM 1704 O O . TYR B 1 1 ? -11.742 40.781 15.859 1 74 1 TYR B O 1
ATOM 1712 N N . MET B 1 2 ? -9.602 41.188 15.5 1 89.88 2 MET B N 1
ATOM 1713 C CA . MET B 1 2 ? -9.57 40.375 14.289 1 89.88 2 MET B CA 1
ATOM 1714 C C . MET B 1 2 ? -9.609 38.875 14.641 1 89.88 2 MET B C 1
ATOM 1716 O O . MET B 1 2 ? -9 38.438 15.617 1 89.88 2 MET B O 1
ATOM 1720 N N . SER B 1 3 ? -10.547 38.219 14.039 1 94.62 3 SER B N 1
ATOM 1721 C CA . SER B 1 3 ? -10.617 36.781 14.242 1 94.62 3 SER B CA 1
ATOM 1722 C C . SER B 1 3 ? -9.352 36.094 13.719 1 94.62 3 SER B C 1
ATOM 1724 O O . SER B 1 3 ? -8.555 36.719 13.016 1 94.62 3 SER B O 1
ATOM 1726 N N . PHE B 1 4 ? -9.148 34.875 14.141 1 96.62 4 PHE B N 1
ATOM 1727 C CA . PHE B 1 4 ? -8 34.094 13.703 1 96.62 4 PHE B CA 1
ATOM 1728 C C . PHE B 1 4 ? -7.914 34.031 12.188 1 96.62 4 PHE B C 1
ATOM 1730 O O . PHE B 1 4 ? -6.867 34.344 11.609 1 96.62 4 PHE B O 1
ATOM 1737 N N . ILE B 1 5 ? -9.008 33.719 11.492 1 97.62 5 ILE B N 1
ATOM 1738 C CA . ILE B 1 5 ? -9.031 33.562 10.039 1 97.62 5 ILE B CA 1
ATOM 1739 C C . ILE B 1 5 ? -8.773 34.875 9.352 1 97.62 5 ILE B C 1
ATOM 1741 O O . ILE B 1 5 ? -8.062 34.938 8.352 1 97.62 5 ILE B O 1
ATOM 1745 N N . GLU B 1 6 ? -9.352 35.938 9.914 1 96.69 6 GLU B N 1
ATOM 1746 C CA . GLU B 1 6 ? -9.117 37.281 9.359 1 96.69 6 GLU B CA 1
ATOM 1747 C C . GLU B 1 6 ? -7.637 37.625 9.398 1 96.69 6 GLU B C 1
ATOM 1749 O O . GLU B 1 6 ? -7.082 38.125 8.414 1 96.69 6 GLU B O 1
ATOM 1754 N N . GLU B 1 7 ? -7.043 37.406 10.477 1 97.12 7 GLU B N 1
ATOM 1755 C CA . GLU B 1 7 ? -5.617 37.688 10.602 1 97.12 7 GLU B CA 1
ATOM 1756 C C . GLU B 1 7 ? -4.789 36.781 9.703 1 97.12 7 GLU B C 1
ATOM 1758 O O . GLU B 1 7 ? -3.816 37.219 9.086 1 97.12 7 GLU B O 1
ATOM 1763 N N . PHE B 1 8 ? -5.156 35.531 9.664 1 97.56 8 PHE B N 1
ATOM 1764 C CA . PHE B 1 8 ? -4.496 34.562 8.812 1 97.56 8 PHE B CA 1
ATOM 1765 C C . PHE B 1 8 ? -4.469 35.031 7.363 1 97.56 8 PHE B C 1
ATOM 1767 O O . PHE B 1 8 ? -3.43 34.969 6.703 1 97.56 8 PHE B O 1
ATOM 1774 N N . ILE B 1 9 ? -5.52 35.562 6.891 1 97.06 9 ILE B N 1
ATOM 1775 C CA . ILE B 1 9 ? -5.656 36.062 5.527 1 97.06 9 ILE B CA 1
ATOM 1776 C C . ILE B 1 9 ? -4.887 37.375 5.379 1 97.06 9 ILE B C 1
ATOM 1778 O O . ILE B 1 9 ? -4.145 37.531 4.414 1 97.06 9 ILE B O 1
ATOM 1782 N N . ASN B 1 10 ? -5.043 38.219 6.355 1 96.69 10 ASN B N 1
ATOM 1783 C CA . ASN B 1 10 ? -4.41 39.531 6.309 1 96.69 10 ASN B CA 1
ATOM 1784 C C . ASN B 1 10 ? -2.889 39.406 6.266 1 96.69 10 ASN B C 1
ATOM 1786 O O . ASN B 1 10 ? -2.219 40.219 5.641 1 96.69 10 ASN B O 1
ATOM 1790 N N . LYS B 1 11 ? -2.404 38.406 6.859 1 96.69 11 LYS B N 1
ATOM 1791 C CA . LYS B 1 11 ? -0.958 38.219 6.922 1 96.69 11 LYS B CA 1
ATOM 1792 C C . LYS B 1 11 ? -0.44 37.531 5.66 1 96.69 11 LYS B C 1
ATOM 1794 O O . LYS B 1 11 ? 0.769 37.375 5.492 1 96.69 11 LYS B O 1
ATOM 1799 N N . GLY B 1 12 ? -1.365 37.062 4.824 1 95.94 12 GLY B N 1
ATOM 1800 C CA . GLY B 1 12 ? -0.979 36.469 3.559 1 95.94 12 GLY B CA 1
ATOM 1801 C C . GLY B 1 12 ? -0.702 34.969 3.664 1 95.94 12 GLY B C 1
ATOM 1802 O O . GLY B 1 12 ? -0.027 34.406 2.805 1 95.94 12 GLY B O 1
ATOM 1803 N N . TYR B 1 13 ? -1.205 34.344 4.711 1 96.19 13 TYR B N 1
ATOM 1804 C CA . TYR B 1 13 ? -0.923 32.938 4.945 1 96.19 13 TYR B CA 1
ATOM 1805 C C . TYR B 1 13 ? -1.904 32.031 4.184 1 96.19 13 TYR B C 1
ATOM 1807 O O . TYR B 1 13 ? -1.714 30.828 4.094 1 96.19 13 TYR B O 1
ATOM 1815 N N . PHE B 1 14 ? -2.904 32.625 3.561 1 96.62 14 PHE B N 1
ATOM 1816 C CA . PHE B 1 14 ? -4.012 31.859 3.006 1 96.62 14 PHE B CA 1
ATOM 1817 C C . PHE B 1 14 ? -3.879 31.734 1.493 1 96.62 14 PHE B C 1
ATOM 1819 O O . PHE B 1 14 ? -3.645 32.719 0.8 1 96.62 14 PHE B O 1
ATOM 1826 N N . HIS B 1 15 ? -3.971 30.516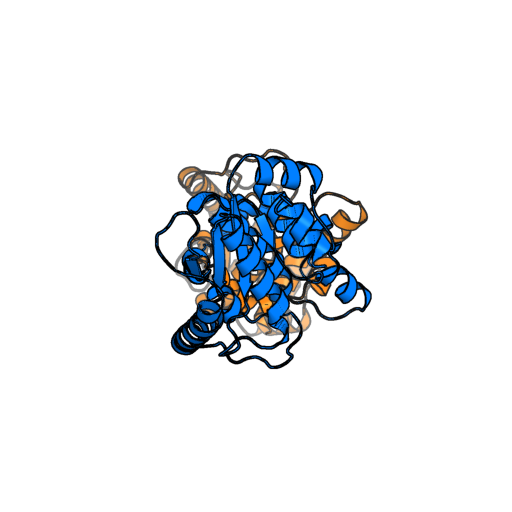 1.021 1 95.25 15 HIS B N 1
ATOM 1827 C CA . HIS B 1 15 ? -4.035 30.281 -0.418 1 95.25 15 HIS B CA 1
ATOM 1828 C C . HIS B 1 15 ? -5.324 29.562 -0.801 1 95.25 15 HIS B C 1
ATOM 1830 O O . HIS B 1 15 ? -6.105 30.078 -1.611 1 95.25 15 HIS B O 1
ATOM 1836 N N . GLN B 1 16 ? -5.605 28.375 -0.226 1 95.19 16 GLN B N 1
ATOM 1837 C CA . GLN B 1 16 ? -6.801 27.578 -0.494 1 95.19 16 GLN B CA 1
ATOM 1838 C C . GLN B 1 16 ? -7.242 26.812 0.751 1 95.19 16 GLN B C 1
ATOM 1840 O O . GLN B 1 16 ? -6.438 26.547 1.643 1 95.19 16 GLN B O 1
ATOM 1845 N N . CYS B 1 17 ? -8.562 26.594 0.786 1 96.38 17 CYS B N 1
ATOM 1846 C CA . CYS B 1 17 ? -9.156 25.906 1.924 1 96.38 17 CYS B CA 1
ATOM 1847 C C . CYS B 1 17 ? -10.289 24.984 1.475 1 96.38 17 CYS B C 1
ATOM 1849 O O . CYS B 1 17 ? -11.055 25.328 0.574 1 96.38 17 CYS B O 1
ATOM 1851 N N . THR B 1 18 ? -10.383 23.781 2.111 1 94.62 18 THR B N 1
ATOM 1852 C CA . THR B 1 18 ? -11.43 22.844 1.76 1 94.62 18 THR B CA 1
ATOM 1853 C C . THR B 1 18 ? -12.812 23.422 2.057 1 94.62 18 THR B C 1
ATOM 1855 O O . THR B 1 18 ? -13.75 23.234 1.287 1 94.62 18 THR B O 1
ATOM 1858 N N . ASP B 1 19 ? -12.969 24.078 3.193 1 95 19 ASP B N 1
ATOM 1859 C CA . ASP B 1 19 ? -14.211 24.703 3.611 1 95 19 ASP B CA 1
ATOM 1860 C C . ASP B 1 19 ? -13.938 25.906 4.52 1 95 19 ASP B C 1
ATOM 1862 O O . ASP B 1 19 ? -13.984 25.781 5.746 1 95 19 ASP B O 1
ATOM 1866 N N . LEU B 1 20 ? -13.828 27.016 3.855 1 96.06 20 LEU B N 1
ATOM 1867 C CA . LEU B 1 20 ? -13.414 28.203 4.574 1 96.06 20 LEU B CA 1
ATOM 1868 C C . LEU B 1 20 ? -14.508 28.688 5.523 1 96.06 20 LEU B C 1
ATOM 1870 O O . LEU B 1 20 ? -14.219 29.125 6.637 1 96.06 20 LEU B O 1
ATOM 1874 N N . ASP B 1 21 ? -15.742 28.609 5.133 1 96.19 21 ASP B N 1
ATOM 1875 C CA . ASP B 1 21 ? -16.859 29.031 5.969 1 96.19 21 ASP B CA 1
ATOM 1876 C C . ASP B 1 21 ? -16.938 28.219 7.254 1 96.19 21 ASP B C 1
ATOM 1878 O O . ASP B 1 21 ? -17.047 28.766 8.352 1 96.19 21 ASP B O 1
ATOM 1882 N N . ARG B 1 22 ? -16.828 26.984 7.066 1 95.19 22 ARG B N 1
ATOM 1883 C CA . ARG B 1 22 ? -16.891 26.094 8.227 1 95.19 22 ARG B CA 1
ATOM 1884 C C . ARG B 1 22 ? -15.688 26.328 9.141 1 95.19 22 ARG B C 1
ATOM 1886 O O . ARG B 1 22 ? -15.836 26.359 10.367 1 95.19 22 ARG B O 1
ATOM 1893 N N . LEU B 1 23 ? -14.555 26.469 8.586 1 96.69 23 LEU B N 1
ATOM 1894 C CA . LEU B 1 23 ? -13.352 26.719 9.367 1 96.69 23 LEU B CA 1
ATOM 1895 C C . LEU B 1 23 ? -13.484 28.016 10.164 1 96.69 23 LEU B C 1
ATOM 1897 O O . LEU B 1 23 ? -13.125 28.062 11.344 1 96.69 23 LEU B O 1
ATOM 1901 N N . THR B 1 24 ? -14.016 29.031 9.531 1 96.69 24 THR B N 1
ATOM 1902 C CA . THR B 1 24 ? -14.211 30.312 10.188 1 96.69 24 THR B CA 1
ATOM 1903 C C . THR B 1 24 ? -15.18 30.188 11.359 1 96.69 24 THR B C 1
ATOM 1905 O O . THR B 1 24 ? -14.914 30.688 12.453 1 96.69 24 THR B O 1
ATOM 1908 N N . ALA B 1 25 ? -16.234 29.5 11.102 1 96.19 25 ALA B N 1
ATOM 1909 C CA . ALA B 1 25 ? -17.25 29.328 12.141 1 96.19 25 ALA B CA 1
ATOM 1910 C C . ALA B 1 25 ? -16.688 28.547 13.328 1 96.19 25 ALA B C 1
ATOM 1912 O O . ALA B 1 25 ? -16.844 28.969 14.477 1 96.19 25 ALA B O 1
ATOM 1913 N N . ILE B 1 26 ? -15.961 27.531 13.062 1 95.94 26 ILE B N 1
ATOM 1914 C CA . ILE B 1 26 ? -15.477 26.641 14.117 1 95.94 26 ILE B CA 1
ATOM 1915 C C . ILE B 1 26 ? -14.406 27.359 14.938 1 95.94 26 ILE B C 1
ATOM 1917 O O . ILE B 1 26 ? -14.391 27.266 16.156 1 95.94 26 ILE B O 1
ATOM 1921 N N . THR B 1 27 ? -13.547 28.125 14.312 1 96.12 27 THR B N 1
ATOM 1922 C CA . THR B 1 27 ? -12.43 28.75 15.008 1 96.12 27 THR B CA 1
ATOM 1923 C C . THR B 1 27 ? -12.906 29.938 15.836 1 96.12 27 THR B C 1
ATOM 1925 O O . THR B 1 27 ? -12.18 30.438 16.703 1 96.12 27 THR B O 1
ATOM 1928 N N . LYS B 1 28 ? -14.102 30.391 15.547 1 94.69 28 LYS B N 1
ATOM 1929 C CA . LYS B 1 28 ? -14.711 31.438 16.359 1 94.69 28 LYS B CA 1
ATOM 1930 C C . LYS B 1 28 ? -15.344 30.859 17.625 1 94.69 28 LYS B C 1
ATOM 1932 O O . LYS B 1 28 ? -15.344 31.5 18.672 1 94.69 28 LYS B O 1
ATOM 1937 N N . GLU B 1 29 ? -15.797 29.703 17.406 1 95 29 GLU B N 1
ATOM 1938 C CA . GLU B 1 29 ? -16.609 29.109 18.469 1 95 29 GLU B CA 1
ATOM 1939 C C . GLU B 1 29 ? -15.758 28.297 19.422 1 95 29 GLU B C 1
ATOM 1941 O O . GLU B 1 29 ? -16.078 28.188 20.609 1 95 29 GLU B O 1
ATOM 1946 N N . THR B 1 30 ? -14.781 27.656 18.906 1 95.88 30 THR B N 1
ATOM 1947 C CA . THR B 1 30 ? -14.008 26.719 19.719 1 95.88 30 THR B CA 1
ATOM 1948 C C . THR B 1 30 ? -12.523 26.812 19.375 1 95.88 30 THR B C 1
ATOM 1950 O O . THR B 1 30 ? -12.156 27.312 18.312 1 95.88 30 THR B O 1
ATOM 1953 N N . LYS B 1 31 ? -11.719 26.422 20.375 1 97.81 31 LYS B N 1
ATOM 1954 C CA . LYS B 1 31 ? -10.297 26.234 20.109 1 97.81 31 LYS B CA 1
ATOM 1955 C C . LYS B 1 31 ? -10.023 24.875 19.5 1 97.81 31 LYS B C 1
ATOM 1957 O O . LYS B 1 31 ? -10.578 23.859 19.953 1 97.81 31 LYS B O 1
ATOM 1962 N N . ILE B 1 32 ? -9.195 24.891 18.469 1 98.06 32 ILE B N 1
ATOM 1963 C CA . ILE B 1 32 ? -8.961 23.641 17.75 1 98.06 32 ILE B CA 1
ATOM 1964 C C . ILE B 1 32 ? -7.473 23.281 17.797 1 98.06 32 ILE B C 1
ATOM 1966 O O . ILE B 1 32 ? -6.641 24.125 18.141 1 98.06 32 ILE B O 1
ATOM 1970 N N . ALA B 1 33 ? -7.195 22.031 17.531 1 98.44 33 ALA B N 1
ATOM 1971 C CA . ALA B 1 33 ? -5.828 21.594 17.266 1 98.44 33 ALA B CA 1
ATOM 1972 C C . ALA B 1 33 ? -5.555 21.5 15.773 1 98.44 33 ALA B C 1
ATOM 1974 O O . ALA B 1 33 ? -6.402 21.047 15.008 1 98.44 33 ALA B O 1
ATOM 1975 N N . ALA B 1 34 ? -4.426 22.016 15.352 1 98.56 34 ALA B N 1
ATOM 1976 C CA . ALA B 1 34 ? -3.998 22.016 13.961 1 98.56 34 ALA B CA 1
ATOM 1977 C C . ALA B 1 34 ? -2.549 21.547 13.828 1 98.56 34 ALA B C 1
ATOM 1979 O O . ALA B 1 34 ? -1.725 21.812 14.703 1 98.56 34 ALA B O 1
ATOM 1980 N N . TYR B 1 35 ? -2.297 20.859 12.656 1 98.56 35 TYR B N 1
ATOM 1981 C CA . TYR B 1 35 ? -0.928 20.359 12.609 1 98.56 35 TYR B CA 1
ATOM 1982 C C . TYR B 1 35 ? -0.251 20.75 11.305 1 98.56 35 TYR B C 1
ATOM 1984 O O . TYR B 1 35 ? -0.922 21 10.297 1 98.56 35 TYR B O 1
ATOM 1992 N N . ILE B 1 36 ? 1.026 20.875 11.328 1 97.5 36 ILE B N 1
ATOM 1993 C CA . ILE B 1 36 ? 1.946 21 10.203 1 97.5 36 ILE B CA 1
ATOM 1994 C C . ILE B 1 36 ? 3.047 19.953 10.32 1 97.5 36 ILE B C 1
ATOM 1996 O O . ILE B 1 36 ? 3.602 19.734 11.398 1 97.5 36 ILE B O 1
ATOM 2000 N N . GLY B 1 37 ? 3.273 19.312 9.211 1 94.88 37 GLY B N 1
ATOM 2001 C CA . GLY B 1 37 ? 4.359 18.344 9.164 1 94.88 37 GLY B CA 1
ATOM 2002 C C . GLY B 1 37 ? 5.652 18.922 8.625 1 94.88 37 GLY B C 1
ATOM 2003 O O . GLY B 1 37 ? 5.637 19.781 7.742 1 94.88 37 GLY B O 1
ATOM 2004 N N . PHE B 1 38 ? 6.738 18.438 9.164 1 91.75 38 PHE B N 1
ATOM 2005 C CA . PHE B 1 38 ? 8.055 18.844 8.695 1 91.75 38 PHE B CA 1
ATOM 2006 C C . PHE B 1 38 ? 8.875 17.625 8.273 1 91.75 38 PHE B C 1
ATOM 2008 O O . PHE B 1 38 ? 8.82 16.578 8.914 1 91.75 38 PHE B O 1
ATOM 2015 N N . ASP B 1 39 ? 9.617 17.859 7.227 1 83 39 ASP B N 1
ATOM 2016 C CA . ASP B 1 39 ? 10.586 16.859 6.805 1 83 39 ASP B CA 1
ATOM 2017 C C . ASP B 1 39 ? 11.703 16.703 7.836 1 83 39 ASP B C 1
ATOM 2019 O O . ASP B 1 39 ? 12.242 17.703 8.328 1 83 39 ASP B O 1
ATOM 2023 N N . CYS B 1 40 ? 12.031 15.5 8.117 1 86.31 40 CYS B N 1
ATOM 2024 C CA . CYS B 1 40 ? 13.016 15.273 9.172 1 86.31 40 CYS B CA 1
ATOM 2025 C C . CYS B 1 40 ? 14.383 14.953 8.586 1 86.31 40 CYS B C 1
ATOM 2027 O O . CYS B 1 40 ? 15.227 14.352 9.258 1 86.31 40 CYS B O 1
ATOM 2029 N N . THR B 1 41 ? 14.531 15.289 7.324 1 82.06 41 THR B N 1
ATOM 2030 C CA . THR B 1 41 ? 15.797 14.977 6.668 1 82.06 41 THR B CA 1
ATOM 2031 C C . THR B 1 41 ? 16.844 16.031 6.992 1 82.06 41 THR B C 1
ATOM 2033 O O . THR B 1 41 ? 18.047 15.773 6.871 1 82.06 41 THR B O 1
ATOM 2036 N N . ALA B 1 42 ? 16.422 17.156 7.34 1 80.88 42 ALA B N 1
ATOM 2037 C CA . ALA B 1 42 ? 17.344 18.219 7.672 1 80.88 42 ALA B CA 1
ATOM 2038 C C . ALA B 1 42 ? 17.484 18.391 9.188 1 80.88 42 ALA B C 1
ATOM 2040 O O . ALA B 1 42 ? 16.562 18.031 9.938 1 80.88 42 ALA B O 1
ATOM 2041 N N . THR B 1 43 ? 18.625 18.891 9.609 1 83.44 43 THR B N 1
ATOM 2042 C CA . THR B 1 43 ? 18.922 19.031 11.031 1 83.44 43 THR B CA 1
ATOM 2043 C C . THR B 1 43 ? 18.219 20.25 11.617 1 83.44 43 THR B C 1
ATOM 2045 O O . THR B 1 43 ? 18.078 20.375 12.836 1 83.44 43 THR B O 1
ATOM 2048 N N . SER B 1 44 ? 17.938 21.109 10.797 1 85.12 44 SER B N 1
ATOM 2049 C CA . SER B 1 44 ? 17.25 22.312 11.234 1 85.12 44 SER B CA 1
ATOM 2050 C C . SER B 1 44 ? 16.359 22.875 10.141 1 85.12 44 SER B C 1
ATOM 2052 O O . SER B 1 44 ? 16.406 22.422 8.992 1 85.12 44 SER B O 1
ATOM 2054 N N . LEU B 1 45 ? 15.469 23.734 10.633 1 85.12 45 LEU B N 1
ATOM 2055 C CA . LEU B 1 45 ? 14.562 24.375 9.68 1 85.12 45 LEU B CA 1
ATOM 2056 C C . LEU B 1 45 ? 15.242 25.547 8.992 1 85.12 45 LEU B C 1
ATOM 2058 O O . LEU B 1 45 ? 16.094 26.219 9.578 1 85.12 45 LEU B O 1
ATOM 2062 N N . HIS B 1 46 ? 14.969 25.625 7.73 1 83.31 46 HIS B N 1
ATOM 2063 C CA . HIS B 1 46 ? 15.531 26.734 6.969 1 83.31 46 HIS B CA 1
ATOM 2064 C C . HIS B 1 46 ? 14.484 27.812 6.703 1 83.31 46 HIS B C 1
ATOM 2066 O O . HIS B 1 46 ? 13.367 27.734 7.223 1 83.31 46 HIS B O 1
ATOM 2072 N N . ILE B 1 47 ? 14.906 28.828 5.93 1 80.5 47 ILE B N 1
ATOM 2073 C CA . ILE B 1 47 ? 14.086 30.016 5.672 1 80.5 47 ILE B CA 1
ATOM 2074 C C . ILE B 1 47 ? 12.789 29.609 4.98 1 80.5 47 ILE B C 1
ATOM 2076 O O . ILE B 1 47 ? 11.758 30.25 5.148 1 80.5 47 ILE B O 1
ATOM 2080 N N . GLY B 1 48 ? 12.875 28.484 4.32 1 82.06 48 GLY B N 1
ATOM 2081 C CA . GLY B 1 48 ? 11.703 27.984 3.627 1 82.06 48 GLY B CA 1
ATOM 2082 C C . GLY B 1 48 ? 10.586 27.562 4.566 1 82.06 48 GLY B C 1
ATOM 2083 O O . GLY B 1 48 ? 9.422 27.5 4.168 1 82.06 48 GLY B O 1
ATOM 2084 N N . SER B 1 49 ? 10.953 27.375 5.789 1 89.19 49 SER B N 1
ATOM 2085 C CA . SER B 1 49 ? 9.961 26.922 6.758 1 89.19 49 SER B CA 1
ATOM 2086 C C . SER B 1 49 ? 9.383 28.094 7.547 1 89.19 49 SER B C 1
ATOM 2088 O O . SER B 1 49 ? 8.547 27.906 8.43 1 89.19 49 SER B O 1
ATOM 2090 N N . LEU B 1 50 ? 9.812 29.25 7.281 1 91.06 50 LEU B N 1
ATOM 2091 C CA . LEU B 1 50 ? 9.453 30.406 8.078 1 91.06 50 LEU B CA 1
ATOM 2092 C C . LEU B 1 50 ? 7.938 30.609 8.094 1 91.06 50 LEU B C 1
ATOM 2094 O O . LEU B 1 50 ? 7.352 30.875 9.148 1 91.06 50 LEU B O 1
ATOM 2098 N N . MET B 1 51 ? 7.348 30.547 6.961 1 93.5 51 MET B N 1
ATOM 2099 C CA . MET B 1 51 ? 5.898 30.734 6.902 1 93.5 51 MET B CA 1
ATOM 2100 C C . MET B 1 51 ? 5.184 29.734 7.793 1 93.5 51 MET B C 1
ATOM 2102 O O . MET B 1 51 ? 4.262 30.094 8.531 1 93.5 51 MET B O 1
ATOM 2106 N N . GLN B 1 52 ? 5.586 28.516 7.707 1 94.69 52 GLN B N 1
ATOM 2107 C CA . GLN B 1 52 ? 4.988 27.469 8.531 1 94.69 52 GLN B CA 1
ATOM 2108 C C . GLN B 1 52 ? 5.164 27.766 10.016 1 94.69 52 GLN B C 1
ATOM 2110 O O . GLN B 1 52 ? 4.242 27.562 10.805 1 94.69 52 GLN B O 1
ATOM 2115 N N . ILE B 1 53 ? 6.289 28.266 10.359 1 95.12 53 ILE B N 1
ATOM 2116 C CA . ILE B 1 53 ? 6.586 28.609 11.742 1 95.12 53 ILE B CA 1
ATOM 2117 C C . ILE B 1 53 ? 5.676 29.75 12.203 1 95.12 53 ILE B C 1
ATOM 2119 O O . ILE B 1 53 ? 5.098 29.688 13.289 1 95.12 53 ILE B O 1
ATOM 2123 N N . MET B 1 54 ? 5.566 30.719 11.391 1 96.75 54 MET B N 1
ATOM 2124 C CA . MET B 1 54 ? 4.746 31.875 11.734 1 96.75 54 MET B CA 1
ATOM 2125 C C . MET B 1 54 ? 3.277 31.5 11.852 1 96.75 54 MET B C 1
ATOM 2127 O O . MET B 1 54 ? 2.551 32.031 12.688 1 96.75 54 MET B O 1
ATOM 2131 N N . ILE B 1 55 ? 2.865 30.578 11.055 1 97.62 55 ILE B N 1
ATOM 2132 C CA . ILE B 1 55 ? 1.492 30.078 11.117 1 97.62 55 ILE B CA 1
ATOM 2133 C C . ILE B 1 55 ? 1.258 29.375 12.445 1 97.62 55 ILE B C 1
ATOM 2135 O O . ILE B 1 55 ? 0.242 29.594 13.109 1 97.62 55 ILE B O 1
ATOM 2139 N N . LEU B 1 56 ? 2.156 28.562 12.828 1 97.81 56 LEU B N 1
ATOM 2140 C CA . LEU B 1 56 ? 2.062 27.875 14.109 1 97.81 56 LEU B CA 1
ATOM 2141 C C . LEU B 1 56 ? 1.997 28.875 15.258 1 97.81 56 LEU B C 1
ATOM 2143 O O . LEU B 1 56 ? 1.209 28.703 16.188 1 97.81 56 LEU B O 1
ATOM 2147 N N . ARG B 1 57 ? 2.811 29.891 15.172 1 97.94 57 ARG B N 1
ATOM 2148 C CA . ARG B 1 57 ? 2.82 30.938 16.188 1 97.94 57 ARG B CA 1
ATOM 2149 C C . ARG B 1 57 ? 1.468 31.641 16.25 1 97.94 57 ARG B C 1
ATOM 2151 O O . ARG B 1 57 ? 0.937 31.859 17.344 1 97.94 57 ARG B O 1
ATOM 2158 N N . LEU B 1 58 ? 0.959 31.984 15.109 1 98.25 58 LEU B N 1
ATOM 2159 C CA . LEU B 1 58 ? -0.337 32.656 15.062 1 98.25 58 LEU B CA 1
ATOM 2160 C C . LEU B 1 58 ? -1.42 31.781 15.688 1 98.25 58 LEU B C 1
ATOM 2162 O O . LEU B 1 58 ? -2.252 32.281 16.453 1 98.25 58 LEU B O 1
ATOM 2166 N N . LEU B 1 59 ? -1.438 30.484 15.344 1 98.25 59 LEU B N 1
ATOM 2167 C CA . LEU B 1 59 ? -2.373 29.531 15.938 1 98.25 59 LEU B CA 1
ATOM 2168 C C . LEU B 1 59 ? -2.344 29.609 17.453 1 98.25 59 LEU B C 1
ATOM 2170 O O . LEU B 1 59 ? -3.389 29.766 18.094 1 98.25 59 LEU B O 1
ATOM 2174 N N . GLN B 1 60 ? -1.174 29.516 17.953 1 98.44 60 GLN B N 1
ATOM 2175 C CA . GLN B 1 60 ? -1.003 29.516 19.391 1 98.44 60 GLN B CA 1
ATOM 2176 C C . GLN B 1 60 ? -1.44 30.844 20.016 1 98.44 60 GLN B C 1
ATOM 2178 O O . GLN B 1 60 ? -2.068 30.859 21.078 1 98.44 60 GLN B O 1
ATOM 2183 N N . GLN B 1 61 ? -1.131 31.953 19.406 1 97.5 61 GLN B N 1
ATOM 2184 C CA . GLN B 1 61 ? -1.491 33.281 19.891 1 97.5 61 GLN B CA 1
ATOM 2185 C C . GLN B 1 61 ? -3.006 33.438 20 1 97.5 61 GLN B C 1
ATOM 2187 O O . GLN B 1 61 ? -3.5 34.188 20.844 1 97.5 61 GLN B O 1
ATOM 2192 N N . TYR B 1 62 ? -3.693 32.75 19.188 1 97.81 62 TYR B N 1
ATOM 2193 C CA . TYR B 1 62 ? -5.148 32.844 19.188 1 97.81 62 TYR B CA 1
ATOM 2194 C C . TYR B 1 62 ? -5.773 31.75 20.047 1 97.81 62 TYR B C 1
ATOM 2196 O O . TYR B 1 62 ? -6.988 31.531 20 1 97.81 62 TYR B O 1
ATOM 2204 N N . GLY B 1 63 ? -4.926 31.016 20.703 1 97.75 63 GLY B N 1
ATOM 2205 C CA . GLY B 1 63 ? -5.402 30.062 21.703 1 97.75 63 GLY B CA 1
ATOM 2206 C C . GLY B 1 63 ? -5.605 28.672 21.141 1 97.75 63 GLY B C 1
ATOM 2207 O O . GLY B 1 63 ? -6.023 27.75 21.859 1 97.75 63 GLY B O 1
ATOM 2208 N N . HIS B 1 64 ? -5.379 28.438 19.859 1 98.38 64 HIS B N 1
ATOM 2209 C CA . HIS B 1 64 ? -5.418 27.094 19.266 1 98.38 64 HIS B CA 1
ATOM 2210 C C . HIS B 1 64 ? -4.176 26.297 19.641 1 98.38 64 HIS B C 1
ATOM 2212 O O . HIS B 1 64 ? -3.213 26.844 20.172 1 98.38 64 HIS B O 1
ATOM 2218 N N . LYS B 1 65 ? -4.266 25.031 19.469 1 98.62 65 LYS B N 1
ATOM 2219 C CA . LYS B 1 65 ? -3.16 24.156 19.859 1 98.62 65 LYS B CA 1
ATOM 2220 C C . LYS B 1 65 ? -2.367 23.703 18.625 1 98.62 65 LYS B C 1
ATOM 2222 O O . LYS B 1 65 ? -2.85 22.906 17.828 1 98.62 65 LYS B O 1
ATOM 2227 N N . PRO B 1 66 ? -1.112 24.141 18.484 1 98.69 66 PRO B N 1
ATOM 2228 C CA . PRO B 1 66 ? -0.274 23.672 17.375 1 98.69 66 PRO B CA 1
ATOM 2229 C C . PRO B 1 66 ? 0.27 22.266 17.609 1 98.69 66 PRO B C 1
ATOM 2231 O O . PRO B 1 66 ? 0.727 21.953 18.719 1 98.69 66 PRO B O 1
ATOM 2234 N N . ILE B 1 67 ? 0.131 21.438 16.625 1 98.69 67 ILE B N 1
ATOM 2235 C CA . ILE B 1 67 ? 0.767 20.109 16.609 1 98.69 67 ILE B CA 1
ATOM 2236 C C . ILE B 1 67 ? 1.821 20.062 15.508 1 98.69 67 ILE B C 1
ATOM 2238 O O . ILE B 1 67 ? 1.518 20.312 14.336 1 98.69 67 ILE B O 1
ATOM 2242 N N . VAL B 1 68 ? 3.023 19.812 15.914 1 98.12 68 VAL B N 1
ATOM 2243 C CA . VAL B 1 68 ? 4.137 19.641 14.977 1 98.12 68 VAL B CA 1
ATOM 2244 C C . VAL B 1 68 ? 4.395 18.156 14.734 1 98.12 68 VAL B C 1
ATOM 2246 O O . VAL B 1 68 ? 4.637 17.406 15.68 1 98.12 68 VAL B O 1
ATOM 2249 N N . ILE B 1 69 ? 4.348 17.781 13.5 1 97.62 69 ILE B N 1
ATOM 2250 C CA . ILE B 1 69 ? 4.613 16.375 13.164 1 97.62 69 ILE B CA 1
ATOM 2251 C C . ILE B 1 69 ? 5.977 16.266 12.492 1 97.62 69 ILE B C 1
ATOM 2253 O O . ILE B 1 69 ? 6.246 16.938 11.5 1 97.62 69 ILE B O 1
ATOM 2257 N N . ILE B 1 70 ? 6.75 15.43 13.109 1 95.56 70 ILE B N 1
ATOM 2258 C CA . ILE B 1 70 ? 8.016 15.023 12.5 1 95.56 70 ILE B CA 1
ATOM 2259 C C . ILE B 1 70 ? 7.812 13.742 11.695 1 95.56 70 ILE B C 1
ATOM 2261 O O . ILE B 1 70 ? 7.215 12.781 12.188 1 95.56 70 ILE B O 1
ATOM 2265 N N . GLY B 1 71 ? 8.367 13.75 10.516 1 93.94 71 GLY B N 1
ATOM 2266 C CA . GLY B 1 71 ? 8.188 12.609 9.641 1 93.94 71 GLY B CA 1
ATOM 2267 C C . GLY B 1 71 ? 9.234 11.531 9.836 1 93.94 71 GLY B C 1
ATOM 2268 O O . GLY B 1 71 ? 9.867 11.086 8.875 1 93.94 71 GLY B O 1
ATOM 2269 N N . GLY B 1 72 ? 9.398 11.133 11.055 1 92.25 72 GLY B N 1
ATOM 2270 C CA . GLY B 1 72 ? 10.383 10.086 11.289 1 92.25 72 GLY B CA 1
ATOM 2271 C C . GLY B 1 72 ? 10.07 8.797 10.555 1 92.25 72 GLY B C 1
ATOM 2272 O O . GLY B 1 72 ? 10.977 8.117 10.07 1 92.25 72 GLY B O 1
ATOM 2273 N N . GLY B 1 73 ? 8.82 8.367 10.477 1 92.44 73 GLY B N 1
ATOM 2274 C CA . GLY B 1 73 ? 8.398 7.191 9.742 1 92.44 73 GLY B CA 1
ATOM 2275 C C . GLY B 1 73 ? 8.586 7.328 8.242 1 92.44 73 GLY B C 1
ATOM 2276 O O . GLY B 1 73 ? 9.18 6.457 7.602 1 92.44 73 GLY B O 1
ATOM 2277 N N . THR B 1 74 ? 8.133 8.422 7.707 1 90.56 74 THR B N 1
ATOM 2278 C CA . THR B 1 74 ? 8.18 8.641 6.266 1 90.56 74 THR B CA 1
ATOM 2279 C C . THR B 1 74 ? 9.609 8.883 5.805 1 90.56 74 THR B C 1
ATOM 2281 O O . THR B 1 74 ? 9.961 8.578 4.66 1 90.56 74 THR B O 1
ATOM 2284 N N . SER B 1 75 ? 10.438 9.367 6.676 1 88.44 75 SER B N 1
ATOM 2285 C CA . SER B 1 75 ? 11.836 9.617 6.32 1 88.44 75 SER B CA 1
ATOM 2286 C C . SER B 1 75 ? 12.594 8.305 6.137 1 88.44 75 SER B C 1
ATOM 2288 O O . SER B 1 75 ? 13.609 8.266 5.434 1 88.44 75 SER B O 1
ATOM 2290 N N . LYS B 1 76 ? 12.078 7.309 6.73 1 86 76 LYS B N 1
ATOM 2291 C CA . LYS B 1 76 ? 12.727 6 6.629 1 86 76 LYS B CA 1
ATOM 2292 C C . LYS B 1 76 ? 12.578 5.422 5.223 1 86 76 LYS B C 1
ATOM 2294 O O . LYS B 1 76 ? 13.352 4.551 4.82 1 86 76 LYS B O 1
ATOM 2299 N N . ILE B 1 77 ? 11.555 5.812 4.457 1 84.94 77 ILE B N 1
ATOM 2300 C CA . ILE B 1 77 ? 11.289 5.211 3.152 1 84.94 77 ILE B CA 1
ATOM 2301 C C . ILE B 1 77 ? 11.633 6.211 2.047 1 84.94 77 ILE B C 1
ATOM 2303 O O . ILE B 1 77 ? 11.578 5.875 0.862 1 84.94 77 ILE B O 1
ATOM 2307 N N . GLY B 1 78 ? 12.133 7.281 2.324 1 71.56 78 GLY B N 1
ATOM 2308 C CA . GLY B 1 78 ? 12.531 8.289 1.357 1 71.56 78 GLY B CA 1
ATOM 2309 C C . GLY B 1 78 ? 11.375 9.148 0.873 1 71.56 78 GLY B C 1
ATOM 2310 O O . GLY B 1 78 ? 10.242 8.68 0.807 1 71.56 78 GLY B O 1
ATOM 2311 N N . ASP B 1 79 ? 11.469 10.492 1.044 1 58.69 79 ASP B N 1
ATOM 2312 C CA . ASP B 1 79 ? 10.492 11.453 0.54 1 58.69 79 ASP B CA 1
ATOM 2313 C C . ASP B 1 79 ? 10.711 11.727 -0.946 1 58.69 79 ASP B C 1
ATOM 2315 O O . ASP B 1 79 ? 11.812 12.094 -1.359 1 58.69 79 ASP B O 1
ATOM 2319 N N . PRO B 1 80 ? 9.648 11.219 -1.845 1 52.06 80 PRO B N 1
ATOM 2320 C CA . PRO B 1 80 ? 9.852 11.383 -3.287 1 52.06 80 PRO B CA 1
ATOM 2321 C C . PRO B 1 80 ? 10.086 12.836 -3.691 1 52.06 80 PRO B C 1
ATOM 2323 O O . PRO B 1 80 ? 10.422 13.117 -4.844 1 52.06 80 PRO B O 1
ATOM 2326 N N . SER B 1 81 ? 9.516 13.875 -2.998 1 48.28 81 SER B N 1
ATOM 2327 C CA . SER B 1 81 ? 9.43 15.258 -3.455 1 48.28 81 SER B CA 1
ATOM 2328 C C . SER B 1 81 ? 10.742 15.711 -4.094 1 48.28 81 SER B C 1
ATOM 2330 O O . SER B 1 81 ? 10.852 16.844 -4.562 1 48.28 81 SER B O 1
ATOM 2332 N N . GLY B 1 82 ? 11.594 14.812 -4.801 1 45.19 82 GLY B N 1
ATOM 2333 C CA . GLY B 1 82 ? 12.594 15.242 -5.766 1 45.19 82 GLY B CA 1
ATOM 2334 C C . GLY B 1 82 ? 14.008 14.836 -5.383 1 45.19 82 GLY B C 1
ATOM 2335 O O . GLY B 1 82 ? 14.961 15.141 -6.098 1 45.19 82 GLY B O 1
ATOM 2336 N N . LYS B 1 83 ? 14.422 14.734 -4.211 1 42.59 83 LYS B N 1
ATOM 2337 C CA . LYS B 1 83 ? 15.883 14.742 -4.145 1 42.59 83 LYS B CA 1
ATOM 2338 C C . LYS B 1 83 ? 16.453 13.383 -4.531 1 42.59 83 LYS B C 1
ATOM 2340 O O . LYS B 1 83 ? 15.969 12.344 -4.07 1 42.59 83 LYS B O 1
ATOM 2345 N N . ASP B 1 84 ? 16.75 13.195 -5.863 1 41.97 84 ASP B N 1
ATOM 2346 C CA . ASP B 1 84 ? 17.469 12.141 -6.578 1 41.97 84 ASP B CA 1
ATOM 2347 C C . ASP B 1 84 ? 18.203 11.219 -5.609 1 41.97 84 ASP B C 1
ATOM 2349 O O . ASP B 1 84 ? 18.672 10.148 -6 1 41.97 84 ASP B O 1
ATOM 2353 N N . GLU B 1 85 ? 18.922 11.781 -4.715 1 42.81 85 GLU B N 1
ATOM 2354 C CA . GLU B 1 85 ? 19.906 10.891 -4.125 1 42.81 85 GLU B CA 1
ATOM 2355 C C . GLU B 1 85 ? 19.25 9.789 -3.311 1 42.81 85 GLU B C 1
ATOM 2357 O O . GLU B 1 85 ? 18.344 10.055 -2.516 1 42.81 85 GLU B O 1
ATOM 2362 N N . ALA B 1 86 ? 19.266 8.562 -3.939 1 44.09 86 ALA B N 1
ATOM 2363 C CA . ALA B 1 86 ? 19.062 7.387 -3.096 1 44.09 86 ALA B CA 1
ATOM 2364 C C . ALA B 1 86 ? 19.359 7.703 -1.633 1 44.09 86 ALA B C 1
ATOM 2366 O O . ALA B 1 86 ? 20.531 7.809 -1.238 1 44.09 86 ALA B O 1
ATOM 2367 N N . ARG B 1 87 ? 18.719 8.688 -1.132 1 45.12 87 ARG B N 1
ATOM 2368 C CA . ARG B 1 87 ? 19.016 9.117 0.23 1 45.12 87 ARG B CA 1
ATOM 2369 C C . ARG B 1 87 ? 19.188 7.918 1.159 1 45.12 87 ARG B C 1
ATOM 2371 O O . ARG B 1 87 ? 18.422 6.953 1.084 1 45.12 87 ARG B O 1
ATOM 2378 N N . LYS B 1 88 ? 20.344 7.703 1.505 1 56.09 88 LYS B N 1
ATOM 2379 C CA . LYS B 1 88 ? 20.656 6.754 2.566 1 56.09 88 LYS B CA 1
ATOM 2380 C C . LYS B 1 88 ? 19.625 6.801 3.682 1 56.09 88 LYS B C 1
ATOM 2382 O O . LYS B 1 88 ? 19.266 7.879 4.168 1 56.09 88 LYS B O 1
ATOM 2387 N N . ALA B 1 89 ? 18.875 5.742 3.76 1 67.31 89 ALA B N 1
ATOM 2388 C CA . ALA B 1 89 ? 17.938 5.617 4.879 1 67.31 89 ALA B CA 1
ATOM 2389 C C . ALA B 1 89 ? 18.547 6.168 6.164 1 67.31 89 ALA B C 1
ATOM 2391 O O . ALA B 1 89 ? 19.656 5.793 6.543 1 67.31 89 ALA B O 1
ATOM 2392 N N . LEU B 1 90 ? 17.922 7.316 6.566 1 80.19 90 LEU B N 1
ATOM 2393 C CA . LEU B 1 90 ? 18.344 7.875 7.848 1 80.19 90 LEU B CA 1
ATOM 2394 C C . LEU B 1 90 ? 18.203 6.84 8.961 1 80.19 90 LEU B C 1
ATOM 2396 O O . LEU B 1 90 ? 17.25 6.059 8.977 1 80.19 90 LEU B O 1
ATOM 2400 N N . THR B 1 91 ? 19.219 6.844 9.828 1 83.31 91 THR B N 1
ATOM 2401 C CA . THR B 1 91 ? 19.125 5.984 11 1 83.31 91 THR B CA 1
ATOM 2402 C C . THR B 1 91 ? 18.156 6.57 12.023 1 83.31 91 THR B C 1
ATOM 2404 O O . THR B 1 91 ? 17.781 7.742 11.938 1 83.31 91 THR B O 1
ATOM 2407 N N . LYS B 1 92 ? 17.797 5.797 12.906 1 85.75 92 LYS B N 1
ATOM 2408 C CA . LYS B 1 92 ? 16.953 6.258 14.008 1 85.75 92 LYS B CA 1
ATOM 2409 C C . LYS B 1 92 ? 17.625 7.379 14.789 1 85.75 92 LYS B C 1
ATOM 2411 O O . LYS B 1 92 ? 16.953 8.328 15.219 1 85.75 92 LYS B O 1
ATOM 2416 N N . ASP B 1 93 ? 18.891 7.25 14.938 1 90 93 ASP B N 1
ATOM 2417 C CA . ASP B 1 93 ? 19.641 8.266 15.664 1 90 93 ASP B CA 1
ATOM 2418 C C . ASP B 1 93 ? 19.672 9.586 14.898 1 90 93 ASP B C 1
ATOM 2420 O O . ASP B 1 93 ? 19.578 10.656 15.492 1 90 93 ASP B O 1
ATOM 2424 N N . ASP B 1 94 ? 19.844 9.508 13.609 1 89.94 94 ASP B N 1
ATOM 2425 C CA . ASP B 1 94 ? 19.812 10.703 12.773 1 89.94 94 ASP B CA 1
ATOM 2426 C C . ASP B 1 94 ? 18.469 11.414 12.898 1 89.94 94 ASP B C 1
ATOM 2428 O O . ASP B 1 94 ? 18.406 12.633 13.047 1 89.94 94 ASP B O 1
ATOM 2432 N N . ILE B 1 95 ? 17.469 10.648 12.859 1 89.75 95 ILE B N 1
ATOM 2433 C CA . ILE B 1 95 ? 16.109 11.188 12.906 1 89.75 95 ILE B CA 1
ATOM 2434 C C . ILE B 1 95 ? 15.875 11.883 14.242 1 89.75 95 ILE B C 1
ATOM 2436 O O . ILE B 1 95 ? 15.32 12.984 14.297 1 89.75 95 ILE B O 1
ATOM 2440 N N . LYS B 1 96 ? 16.312 11.242 15.289 1 92.31 96 LYS B N 1
ATOM 2441 C CA . LYS B 1 96 ? 16.172 11.828 16.609 1 92.31 96 LYS B CA 1
ATOM 2442 C C . LYS B 1 96 ? 16.922 13.148 16.719 1 92.31 96 LYS B C 1
ATOM 2444 O O . LYS B 1 96 ? 16.391 14.133 17.234 1 92.31 96 LYS B O 1
ATOM 2449 N N . ARG B 1 97 ? 18.094 13.148 16.25 1 93.56 97 ARG B N 1
ATOM 2450 C CA . ARG B 1 97 ? 18.922 14.352 16.266 1 93.56 97 ARG B CA 1
ATOM 2451 C C . ARG B 1 97 ? 18.266 15.477 15.469 1 93.56 97 ARG B C 1
ATOM 2453 O O . ARG B 1 97 ? 18.203 16.625 15.922 1 93.56 97 ARG B O 1
ATOM 2460 N N . ASN B 1 98 ? 17.859 15.102 14.297 1 92.94 98 ASN B N 1
ATOM 2461 C CA . ASN B 1 98 ? 17.203 16.094 13.438 1 92.94 98 ASN B CA 1
ATOM 2462 C C . ASN B 1 98 ? 15.922 16.625 14.078 1 92.94 98 ASN B C 1
ATOM 2464 O O . ASN B 1 98 ? 15.664 17.828 14.039 1 92.94 98 ASN B O 1
ATOM 2468 N N . ALA B 1 99 ? 15.188 15.758 14.68 1 93.44 99 ALA B N 1
ATOM 2469 C CA . ALA B 1 99 ? 13.961 16.156 15.352 1 93.44 99 ALA B CA 1
ATOM 2470 C C . ALA B 1 99 ? 14.258 17.141 16.484 1 93.44 99 ALA B C 1
ATOM 2472 O O . ALA B 1 99 ? 13.539 18.141 16.656 1 93.44 99 ALA B O 1
ATOM 2473 N N . GLU B 1 100 ? 15.273 16.875 17.219 1 94.81 100 GLU B N 1
ATOM 2474 C CA . GLU B 1 100 ? 15.672 17.781 18.312 1 94.81 100 GLU B CA 1
ATOM 2475 C C . GLU B 1 100 ? 16.094 19.141 17.766 1 94.81 100 GLU B C 1
ATOM 2477 O O . GLU B 1 100 ? 15.789 20.172 18.375 1 94.81 100 GLU B O 1
ATOM 2482 N N . GLY B 1 101 ? 16.812 19.109 16.703 1 94.44 101 GLY B N 1
ATOM 2483 C CA . GLY B 1 101 ? 17.188 20.359 16.062 1 94.44 101 GLY B CA 1
ATOM 2484 C C . GLY B 1 101 ? 15.992 21.172 15.609 1 94.44 101 GLY B C 1
ATOM 2485 O O . GLY B 1 101 ? 15.953 22.391 15.797 1 94.44 101 GLY B O 1
ATOM 2486 N N . ILE B 1 102 ? 15.039 20.516 15.055 1 94.38 102 ILE B N 1
ATOM 2487 C CA . ILE B 1 102 ? 13.82 21.156 14.594 1 94.38 102 ILE B CA 1
ATOM 2488 C C . ILE B 1 102 ? 13.062 21.75 15.789 1 94.38 102 ILE B C 1
ATOM 2490 O O . ILE B 1 102 ? 12.633 22.891 15.75 1 94.38 102 ILE B O 1
ATOM 2494 N N . LYS B 1 103 ? 12.953 20.969 16.828 1 94.94 103 LYS B N 1
ATOM 2495 C CA . LYS B 1 103 ? 12.266 21.453 18.031 1 94.94 103 LYS B CA 1
ATOM 2496 C C . LYS B 1 103 ? 12.953 22.688 18.594 1 94.94 103 LYS B C 1
ATOM 2498 O O . LYS B 1 103 ? 12.281 23.641 19 1 94.94 103 LYS B O 1
ATOM 2503 N N . LYS B 1 104 ? 14.219 22.641 18.641 1 94.62 104 LYS B N 1
ATOM 2504 C CA . LYS B 1 104 ? 14.984 23.781 19.141 1 94.62 104 LYS B CA 1
ATOM 2505 C C . LYS B 1 104 ? 14.695 25.031 18.328 1 94.62 104 LYS B C 1
ATOM 2507 O O . LYS B 1 104 ? 14.484 26.109 18.875 1 94.62 104 LYS B O 1
ATOM 2512 N N . SER B 1 105 ? 14.688 24.891 17.062 1 94.44 105 SER B N 1
ATOM 2513 C CA . SER B 1 105 ? 14.383 26.016 16.172 1 94.44 105 SER B CA 1
ATOM 2514 C C . SER B 1 105 ? 12.977 26.531 16.406 1 94.44 105 SER B C 1
ATOM 2516 O O . SER B 1 105 ? 12.766 27.75 16.484 1 94.44 105 SER B O 1
ATOM 2518 N N . LEU B 1 106 ? 12.047 25.672 16.562 1 96.06 106 LEU B N 1
ATOM 2519 C CA . LEU B 1 106 ? 10.641 26.031 16.734 1 96.06 106 LEU B CA 1
ATOM 2520 C C . LEU B 1 106 ? 10.406 26.688 18.078 1 96.06 106 LEU B C 1
ATOM 2522 O O . LEU B 1 106 ? 9.562 27.578 18.219 1 96.06 106 LEU B O 1
ATOM 2526 N N . SER B 1 107 ? 11.133 26.281 19.062 1 96.69 107 SER B N 1
ATOM 2527 C CA . SER B 1 107 ? 10.93 26.719 20.438 1 96.69 107 SER B CA 1
ATOM 2528 C C . SER B 1 107 ? 11.25 28.203 20.594 1 96.69 107 SER B C 1
ATOM 2530 O O . SER B 1 107 ? 10.883 28.828 21.594 1 96.69 107 SER B O 1
ATOM 2532 N N . LYS B 1 108 ? 11.883 28.734 19.656 1 95.56 108 LYS B N 1
ATOM 2533 C CA . LYS B 1 108 ? 12.164 30.156 19.641 1 95.56 108 LYS B CA 1
ATOM 2534 C C . LYS B 1 108 ? 10.906 30.969 19.328 1 95.56 108 LYS B C 1
ATOM 2536 O O . LYS B 1 108 ? 10.836 32.156 19.641 1 95.56 108 LYS B O 1
ATOM 2541 N N . PHE B 1 109 ? 9.953 30.344 18.734 1 96.31 109 PHE B N 1
ATOM 2542 C CA . PHE B 1 109 ? 8.812 31.094 18.219 1 96.31 109 PHE B CA 1
ATOM 2543 C C . PHE B 1 109 ? 7.52 30.625 18.875 1 96.31 109 PHE B C 1
ATOM 2545 O O . PHE B 1 109 ? 6.539 31.359 18.938 1 96.31 109 PHE B O 1
ATOM 2552 N N . ILE B 1 110 ? 7.496 29.391 19.312 1 96.56 110 ILE B N 1
ATOM 2553 C CA . ILE B 1 110 ? 6.273 28.875 19.922 1 96.56 110 ILE B CA 1
ATOM 2554 C C . ILE B 1 110 ? 6.605 28.156 21.219 1 96.56 110 ILE B C 1
ATOM 2556 O O . ILE B 1 110 ? 7.727 27.672 21.406 1 96.56 110 ILE B O 1
ATOM 2560 N N . LYS B 1 111 ? 5.637 28.109 22.109 1 98.19 111 LYS B N 1
ATOM 2561 C CA . LYS B 1 111 ? 5.805 27.484 23.422 1 98.19 111 LYS B CA 1
ATOM 2562 C C . LYS B 1 111 ? 5.312 26.047 23.406 1 98.19 111 LYS B C 1
ATOM 2564 O O . LYS B 1 111 ? 4.156 25.781 23.078 1 98.19 111 LYS B O 1
ATOM 2569 N N . PHE B 1 112 ? 6.285 25.156 23.688 1 98.19 112 PHE B N 1
ATOM 2570 C CA . PHE B 1 112 ? 5.93 23.75 23.891 1 98.19 112 PHE B CA 1
ATOM 2571 C C . PHE B 1 112 ? 5.609 23.484 25.359 1 98.19 112 PHE B C 1
ATOM 2573 O O . PHE B 1 112 ? 6.215 24.062 26.25 1 98.19 112 PHE B O 1
ATOM 2580 N N . GLY B 1 113 ? 4.617 22.609 25.578 1 97.06 113 GLY B N 1
ATOM 2581 C CA . GLY B 1 113 ? 4.293 22.297 26.969 1 97.06 113 GLY B CA 1
ATOM 2582 C C . GLY B 1 113 ? 3 21.531 27.125 1 97.06 113 GLY B C 1
ATOM 2583 O O . GLY B 1 113 ? 2.572 20.828 26.188 1 97.06 113 GLY B O 1
ATOM 2584 N N . ASP B 1 114 ? 2.414 21.594 28.328 1 96.38 114 ASP B N 1
ATOM 2585 C CA . ASP B 1 114 ? 1.247 20.781 28.656 1 96.38 114 ASP B CA 1
ATOM 2586 C C . ASP B 1 114 ? -0.013 21.641 28.734 1 96.38 114 ASP B C 1
ATOM 2588 O O . ASP B 1 114 ? -1.107 21.125 28.969 1 96.38 114 ASP B O 1
ATOM 2592 N N . GLY B 1 115 ? 0.107 22.859 28.469 1 96.12 115 GLY B N 1
ATOM 2593 C CA . GLY B 1 115 ? -1.053 23.734 28.484 1 96.12 115 GLY B CA 1
ATOM 2594 C C . GLY B 1 115 ? -2.002 23.5 27.328 1 96.12 115 GLY B C 1
ATOM 2595 O O . GLY B 1 115 ? -1.632 22.859 26.344 1 96.12 115 GLY B O 1
ATOM 2596 N N . LYS B 1 116 ? -3.195 24.062 27.438 1 95.25 116 LYS B N 1
ATOM 2597 C CA . LYS B 1 116 ? -4.254 23.844 26.469 1 95.25 116 LYS B CA 1
ATOM 2598 C C . LYS B 1 116 ? -3.846 24.359 25.078 1 95.25 116 LYS B C 1
ATOM 2600 O O . LYS B 1 116 ? -4.18 23.75 24.062 1 95.25 116 LYS B O 1
ATOM 2605 N N . SER B 1 117 ? -3.135 25.453 25.062 1 97.19 117 SER B N 1
ATOM 2606 C CA . SER B 1 117 ? -2.744 26.047 23.797 1 97.19 117 SER B CA 1
ATOM 2607 C C . SER B 1 117 ? -1.268 25.812 23.5 1 97.19 117 SER B C 1
ATOM 2609 O O . SER B 1 117 ? -0.735 26.312 22.5 1 97.19 117 SER B O 1
ATOM 2611 N N . ASP B 1 118 ? -0.536 25.078 24.391 1 98.56 118 ASP B N 1
ATOM 2612 C CA . ASP B 1 118 ? 0.877 24.797 24.172 1 98.56 118 ASP B CA 1
ATOM 2613 C C . ASP B 1 118 ? 1.063 23.828 23 1 98.56 118 ASP B C 1
ATOM 2615 O O . ASP B 1 118 ? 0.262 22.906 22.828 1 98.56 118 ASP B O 1
ATOM 2619 N N . ALA B 1 119 ? 2.115 24 22.312 1 98.62 119 ALA B N 1
ATOM 2620 C CA . ALA B 1 119 ? 2.426 23.125 21.172 1 98.62 119 ALA B CA 1
ATOM 2621 C C . ALA B 1 119 ? 2.932 21.766 21.656 1 98.62 119 ALA B C 1
ATOM 2623 O O . ALA B 1 119 ? 3.494 21.656 22.734 1 98.62 119 ALA B O 1
ATOM 2624 N N . ILE B 1 120 ? 2.664 20.812 20.828 1 98.44 120 ILE B N 1
ATOM 2625 C CA . ILE B 1 120 ? 3.281 19.5 21.031 1 98.44 120 ILE B CA 1
ATOM 2626 C C . ILE B 1 120 ? 3.971 19.047 19.75 1 98.44 120 ILE B C 1
ATOM 2628 O O . ILE B 1 120 ? 3.621 19.516 18.656 1 98.44 120 ILE B O 1
ATOM 2632 N N . MET B 1 121 ? 4.992 18.281 19.906 1 97.81 121 MET B N 1
ATOM 2633 C CA . MET B 1 121 ? 5.699 17.688 18.781 1 97.81 121 MET B CA 1
ATOM 2634 C C . MET B 1 121 ? 5.582 16.172 18.828 1 97.81 121 MET B C 1
ATOM 2636 O O . MET B 1 121 ? 5.859 15.539 19.844 1 97.81 121 MET B O 1
ATOM 2640 N N . LEU B 1 122 ? 5.078 15.609 17.766 1 97.56 122 LEU B N 1
ATOM 2641 C CA . LEU B 1 122 ? 4.914 14.172 17.641 1 97.56 122 LEU B CA 1
ATOM 2642 C C . LEU B 1 122 ? 5.711 13.641 16.453 1 97.56 122 LEU B C 1
ATOM 2644 O O . LEU B 1 122 ? 6.055 14.398 15.539 1 97.56 122 LEU B O 1
ATOM 2648 N N . ASP B 1 123 ? 6.059 12.414 16.5 1 96.81 123 ASP B N 1
ATOM 2649 C CA . ASP B 1 123 ? 6.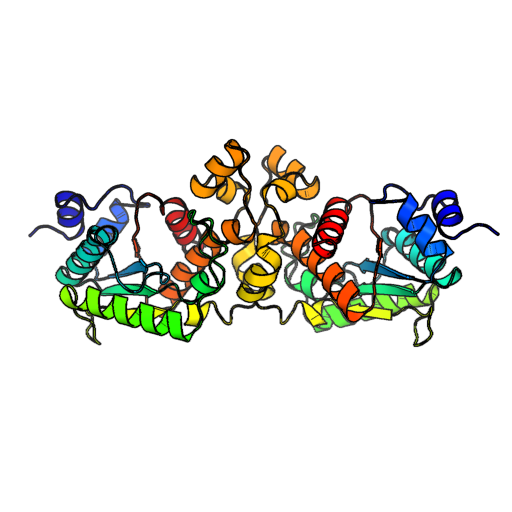738 11.711 15.414 1 96.81 123 ASP B CA 1
ATOM 2650 C C . ASP B 1 123 ? 5.832 10.648 14.805 1 96.81 123 ASP B C 1
ATOM 2652 O O . ASP B 1 123 ? 5.359 9.75 15.508 1 96.81 123 ASP B O 1
ATOM 2656 N N . ASN B 1 124 ? 5.684 10.758 13.461 1 97.12 124 ASN B N 1
ATOM 2657 C CA . ASN B 1 124 ? 4.73 9.828 12.867 1 97.12 124 ASN B CA 1
ATOM 2658 C C . ASN B 1 124 ? 5.273 8.398 12.859 1 97.12 124 ASN B C 1
ATOM 2660 O O . ASN B 1 124 ? 4.543 7.453 12.57 1 97.12 124 ASN B O 1
ATOM 2664 N N . ALA B 1 125 ? 6.516 8.242 13.219 1 95.19 125 ALA B N 1
ATOM 2665 C CA . ALA B 1 125 ? 7.051 6.898 13.445 1 95.19 125 ALA B CA 1
ATOM 2666 C C . ALA B 1 125 ? 6.266 6.172 14.531 1 95.19 125 ALA B C 1
ATOM 2668 O O . ALA B 1 125 ? 6.164 4.941 14.516 1 95.19 125 ALA B O 1
ATOM 2669 N N . GLU B 1 126 ? 5.73 6.922 15.43 1 96.06 126 GLU B N 1
ATOM 2670 C CA . GLU B 1 126 ? 4.992 6.352 16.547 1 96.06 126 GLU B CA 1
ATOM 2671 C C . GLU B 1 126 ? 3.822 5.5 16.078 1 96.06 126 GLU B C 1
ATOM 2673 O O . GLU B 1 126 ? 3.502 4.473 16.672 1 96.06 126 GLU B O 1
ATOM 2678 N N . TRP B 1 127 ? 3.184 5.859 14.969 1 97.62 127 TRP B N 1
ATOM 2679 C CA . TRP B 1 127 ? 2.02 5.098 14.531 1 97.62 127 TRP B CA 1
ATOM 2680 C C . TRP B 1 127 ? 2.273 4.445 13.172 1 97.62 127 TRP B C 1
ATOM 2682 O O . TRP B 1 127 ? 1.617 3.465 12.82 1 97.62 127 TRP B O 1
ATOM 2692 N N . LEU B 1 128 ? 3.234 4.898 12.438 1 96.81 128 LEU B N 1
ATOM 2693 C CA . LEU B 1 128 ? 3.465 4.32 11.117 1 96.81 128 LEU B CA 1
ATOM 2694 C C . LEU B 1 128 ? 4.359 3.088 11.219 1 96.81 128 LEU B C 1
ATOM 2696 O O . LEU B 1 128 ? 4.227 2.156 10.422 1 96.81 128 LEU B O 1
ATOM 2700 N N . ASP B 1 129 ? 5.246 3.062 12.195 1 95.31 129 ASP B N 1
ATOM 2701 C CA . ASP B 1 129 ? 6.223 1.981 12.281 1 95.31 129 ASP B CA 1
ATOM 2702 C C . ASP B 1 129 ? 5.535 0.638 12.516 1 95.31 129 ASP B C 1
ATOM 2704 O O . ASP B 1 129 ? 6.035 -0.404 12.086 1 95.31 129 ASP B O 1
ATOM 2708 N N . SER B 1 130 ? 4.477 0.636 13.188 1 95.88 130 SER B N 1
ATOM 2709 C CA . SER B 1 130 ? 3.826 -0.622 13.547 1 95.88 130 SER B CA 1
ATOM 2710 C C . SER B 1 130 ? 2.607 -0.884 12.664 1 95.88 130 SER B C 1
ATOM 2712 O O . SER B 1 130 ? 1.822 -1.793 12.938 1 95.88 130 SER B O 1
ATOM 2714 N N . LEU B 1 131 ? 2.451 -0.101 11.664 1 97.25 131 LEU B N 1
ATOM 2715 C CA . LEU B 1 131 ? 1.287 -0.229 10.789 1 97.25 131 LEU B CA 1
ATOM 2716 C C . LEU B 1 131 ? 1.387 -1.483 9.93 1 97.25 131 LEU B C 1
ATOM 2718 O O . LEU B 1 131 ? 2.322 -1.625 9.141 1 97.25 131 LEU B O 1
ATOM 2722 N N . ASN B 1 132 ? 0.428 -2.391 10.141 1 97.44 132 ASN B N 1
ATOM 2723 C CA . ASN B 1 132 ? 0.371 -3.611 9.344 1 97.44 132 ASN B CA 1
ATOM 2724 C C . ASN B 1 132 ? -0.204 -3.346 7.953 1 97.44 132 ASN B C 1
ATOM 2726 O O . ASN B 1 132 ? -1.188 -2.619 7.812 1 97.44 132 ASN B O 1
ATOM 2730 N N . TYR B 1 133 ? 0.353 -3.947 6.965 1 97.44 133 TYR B N 1
ATOM 2731 C CA . TYR B 1 133 ? 0 -3.678 5.578 1 97.44 133 TYR B CA 1
ATOM 2732 C C . TYR B 1 133 ? -1.42 -4.141 5.273 1 97.44 133 TYR B C 1
ATOM 2734 O O . TYR B 1 133 ? -2.248 -3.357 4.801 1 97.44 133 TYR B O 1
ATOM 2742 N N . LEU B 1 134 ? -1.79 -5.348 5.582 1 95.5 134 LEU B N 1
ATOM 2743 C CA . LEU B 1 134 ? -3.115 -5.883 5.289 1 95.5 134 LEU B CA 1
ATOM 2744 C C . LEU B 1 134 ? -4.184 -5.164 6.105 1 95.5 134 LEU B C 1
ATOM 2746 O O . LEU B 1 134 ? -5.285 -4.918 5.613 1 95.5 134 LEU B O 1
ATOM 2750 N N . ASP B 1 135 ? -3.818 -4.871 7.344 1 95 135 ASP B N 1
ATOM 2751 C CA . ASP B 1 135 ? -4.762 -4.129 8.172 1 95 135 ASP B CA 1
ATOM 2752 C C . ASP B 1 135 ? -5.078 -2.768 7.562 1 95 135 ASP B C 1
ATOM 2754 O O . ASP B 1 135 ? -6.234 -2.342 7.543 1 95 135 ASP B O 1
ATOM 2758 N N . PHE B 1 136 ? -4.035 -2.105 7.078 1 97.5 136 PHE B N 1
ATOM 2759 C CA . PHE B 1 136 ? -4.246 -0.814 6.438 1 97.5 136 PHE B CA 1
ATOM 2760 C C . PHE B 1 136 ? -5.168 -0.957 5.23 1 97.5 136 PHE B C 1
ATOM 2762 O O . PHE B 1 136 ? -6.117 -0.183 5.07 1 97.5 136 PHE B O 1
ATOM 2769 N N . LEU B 1 137 ? -4.891 -1.892 4.41 1 96.19 137 LEU B N 1
ATOM 2770 C CA . LEU B 1 137 ? -5.715 -2.105 3.225 1 96.19 137 LEU B CA 1
ATOM 2771 C C . LEU B 1 137 ? -7.156 -2.418 3.617 1 96.19 137 LEU B C 1
ATOM 2773 O O . LEU B 1 137 ? -8.094 -1.861 3.041 1 96.19 137 LEU B O 1
ATOM 2777 N N . ARG B 1 138 ? -7.305 -3.268 4.574 1 92.94 138 ARG B N 1
ATOM 2778 C CA . ARG B 1 138 ? -8.625 -3.684 5.023 1 92.94 138 ARG B CA 1
ATOM 2779 C C . ARG B 1 138 ? -9.414 -2.5 5.578 1 92.94 138 ARG B C 1
ATOM 2781 O O . ARG B 1 138 ? -10.586 -2.311 5.242 1 92.94 138 ARG B O 1
ATOM 2788 N N . ASP B 1 139 ? -8.742 -1.692 6.348 1 94.06 139 ASP B N 1
ATOM 2789 C CA . ASP B 1 139 ? -9.445 -0.674 7.125 1 94.06 139 ASP B CA 1
ATOM 2790 C C . ASP B 1 139 ? -9.578 0.625 6.336 1 94.06 139 ASP B C 1
ATOM 2792 O O . ASP B 1 139 ? -10.539 1.378 6.527 1 94.06 139 ASP B O 1
ATOM 2796 N N . PHE B 1 140 ? -8.617 0.863 5.391 1 96 140 PHE B N 1
ATOM 2797 C CA . PHE B 1 140 ? -8.594 2.182 4.766 1 96 140 PHE B CA 1
ATOM 2798 C C . PHE B 1 140 ? -8.539 2.061 3.248 1 96 140 PHE B C 1
ATOM 2800 O O . PHE B 1 140 ? -8.859 3.014 2.533 1 96 140 PHE B O 1
ATOM 2807 N N . GLY B 1 141 ? -8.117 0.95 2.74 1 95.12 141 GLY B N 1
ATOM 2808 C CA . GLY B 1 141 ? -7.852 0.805 1.317 1 95.12 141 GLY B CA 1
ATOM 2809 C C . GLY B 1 141 ? -9.062 1.106 0.449 1 95.12 141 GLY B C 1
ATOM 2810 O O . GLY B 1 141 ? -8.922 1.672 -0.637 1 95.12 141 GLY B O 1
ATOM 2811 N N . SER B 1 142 ? -10.203 0.739 0.913 1 93.44 142 SER B N 1
ATOM 2812 C CA . SER B 1 142 ? -11.414 0.901 0.121 1 93.44 142 SER B CA 1
ATOM 2813 C C . SER B 1 142 ? -11.875 2.355 0.103 1 93.44 142 SER B C 1
ATOM 2815 O O . SER B 1 142 ? -12.703 2.74 -0.729 1 93.44 142 SER B O 1
ATOM 2817 N N . TYR B 1 143 ? -11.375 3.174 0.996 1 95.12 143 TYR B N 1
ATOM 2818 C CA . TYR B 1 143 ? -11.789 4.574 1.072 1 95.12 143 TYR B CA 1
ATOM 2819 C C . TYR B 1 143 ? -10.977 5.43 0.11 1 95.12 143 TYR B C 1
ATOM 2821 O O . TYR B 1 143 ? -11.344 6.574 -0.174 1 95.12 143 TYR B O 1
ATOM 2829 N N . PHE B 1 144 ? -9.867 4.93 -0.309 1 96.62 144 PHE B N 1
ATOM 2830 C CA . PHE B 1 144 ? -9.039 5.652 -1.271 1 96.62 144 PHE B CA 1
ATOM 2831 C C . PHE B 1 144 ? -9.359 5.215 -2.695 1 96.62 144 PHE B C 1
ATOM 2833 O O . PHE B 1 144 ? -9.328 4.023 -3.008 1 96.62 144 PHE B O 1
ATOM 2840 N N . SER B 1 145 ? -9.68 6.152 -3.49 1 95.5 145 SER B N 1
ATOM 2841 C CA . SER B 1 145 ? -9.938 5.922 -4.906 1 95.5 145 SER B CA 1
ATOM 2842 C C . SER B 1 145 ? -8.695 6.188 -5.746 1 95.5 145 SER B C 1
ATOM 2844 O O . SER B 1 145 ? -8.195 7.316 -5.785 1 95.5 145 SER B O 1
ATOM 2846 N N . VAL B 1 146 ? -8.289 5.18 -6.461 1 97.12 146 VAL B N 1
ATOM 2847 C CA . VAL B 1 146 ? -7.133 5.344 -7.344 1 97.12 146 VAL B CA 1
ATOM 2848 C C . VAL B 1 146 ? -7.453 6.383 -8.422 1 97.12 146 VAL B C 1
ATOM 2850 O O . VAL B 1 146 ? -6.609 7.219 -8.75 1 97.12 146 VAL B O 1
ATOM 2853 N N . ASN B 1 147 ? -8.688 6.387 -8.867 1 96.31 147 ASN B N 1
ATOM 2854 C CA . ASN B 1 147 ? -9.133 7.395 -9.82 1 96.31 147 ASN B CA 1
ATOM 2855 C C . ASN B 1 147 ? -8.844 8.805 -9.32 1 96.31 147 ASN B C 1
ATOM 2857 O O . ASN B 1 147 ? -8.281 9.625 -10.047 1 96.31 147 ASN B O 1
ATOM 2861 N N . ARG B 1 148 ? -9.227 8.984 -8.117 1 95.06 148 ARG B N 1
ATOM 2862 C CA . ARG B 1 148 ? -9.062 10.297 -7.492 1 95.06 148 ARG B CA 1
ATOM 2863 C C . ARG B 1 148 ? -7.59 10.602 -7.242 1 95.06 148 ARG B C 1
ATOM 2865 O O . ARG B 1 148 ? -7.129 11.711 -7.508 1 95.06 148 ARG B O 1
ATOM 2872 N N . MET B 1 149 ? -6.867 9.656 -6.812 1 96.56 149 MET B N 1
ATOM 2873 C CA . MET B 1 149 ? -5.449 9.836 -6.516 1 96.56 149 MET B CA 1
ATOM 2874 C C . MET B 1 149 ? -4.68 10.258 -7.758 1 96.56 149 MET B C 1
ATOM 2876 O O . MET B 1 149 ? -3.779 11.094 -7.68 1 96.56 149 MET B O 1
ATOM 2880 N N . LEU B 1 150 ? -5.055 9.734 -8.844 1 96.62 150 LEU B N 1
ATOM 2881 C CA . LEU B 1 150 ? -4.359 10 -10.102 1 96.62 150 LEU B CA 1
ATOM 2882 C C . LEU B 1 150 ? -4.613 11.43 -10.57 1 96.62 150 LEU B C 1
ATOM 2884 O O . LEU B 1 150 ? -3.898 11.938 -11.438 1 96.62 150 LEU B O 1
ATOM 2888 N N . THR B 1 151 ? -5.594 12.047 -10.031 1 94.88 151 THR B N 1
ATOM 2889 C CA . THR B 1 151 ? -5.93 13.398 -10.453 1 94.88 151 THR B CA 1
ATOM 2890 C C . THR B 1 151 ? -5.148 14.43 -9.641 1 94.88 151 THR B C 1
ATOM 2892 O O . THR B 1 151 ? -5.152 15.617 -9.969 1 94.88 151 THR B O 1
ATOM 2895 N N . MET B 1 152 ? -4.504 14.016 -8.562 1 94.06 152 MET B N 1
ATOM 2896 C CA . MET B 1 152 ? -3.713 14.945 -7.766 1 94.06 152 MET B CA 1
ATOM 2897 C C . MET B 1 152 ? -2.514 15.461 -8.555 1 94.06 152 MET B C 1
ATOM 2899 O O . MET B 1 152 ? -1.856 14.695 -9.266 1 94.06 152 MET B O 1
ATOM 2903 N N . ASP B 1 153 ? -2.164 16.688 -8.383 1 90.94 153 ASP B N 1
ATOM 2904 C CA . ASP B 1 153 ? -1.146 17.344 -9.203 1 90.94 153 ASP B CA 1
ATOM 2905 C C . ASP B 1 153 ? 0.195 16.625 -9.086 1 90.94 153 ASP B C 1
ATOM 2907 O O . ASP B 1 153 ? 0.883 16.422 -10.086 1 90.94 153 ASP B O 1
ATOM 2911 N N . SER B 1 154 ? 0.537 16.25 -7.871 1 86.38 154 SER B N 1
ATOM 2912 C CA . SER B 1 154 ? 1.818 15.586 -7.633 1 86.38 154 SER B CA 1
ATOM 2913 C C . SER B 1 154 ? 1.937 14.297 -8.43 1 86.38 154 SER B C 1
ATOM 2915 O O . SER B 1 154 ? 3.043 13.859 -8.758 1 86.38 154 SER B O 1
ATOM 2917 N N . VAL B 1 155 ? 0.829 13.703 -8.781 1 93.38 155 VAL B N 1
ATOM 2918 C CA . VAL B 1 155 ? 0.799 12.438 -9.5 1 93.38 155 VAL B CA 1
ATOM 2919 C C . VAL B 1 155 ? 0.512 12.688 -10.984 1 93.38 155 VAL B C 1
ATOM 2921 O O . VAL B 1 155 ? 1.268 12.242 -11.852 1 93.38 155 VAL B O 1
ATOM 2924 N N . ARG B 1 156 ? -0.461 13.438 -11.203 1 94.62 156 ARG B N 1
ATOM 2925 C CA . ARG B 1 156 ? -0.942 13.711 -12.555 1 94.62 156 ARG B CA 1
ATOM 2926 C C . ARG B 1 156 ? 0.166 14.297 -13.422 1 94.62 156 ARG B C 1
ATOM 2928 O O . ARG B 1 156 ? 0.395 13.836 -14.539 1 94.62 156 ARG B O 1
ATOM 2935 N N . LEU B 1 157 ? 0.829 15.266 -12.906 1 93.44 157 LEU B N 1
ATOM 2936 C CA . LEU B 1 157 ? 1.852 15.961 -13.68 1 93.44 157 LEU B CA 1
ATOM 2937 C C . LEU B 1 157 ? 3.004 15.023 -14.031 1 93.44 157 LEU B C 1
ATOM 2939 O O . LEU B 1 157 ? 3.539 15.078 -15.141 1 93.44 157 LEU B O 1
ATOM 2943 N N . ARG B 1 158 ? 3.344 14.18 -13.164 1 92.12 158 ARG B N 1
ATOM 2944 C CA . ARG B 1 158 ? 4.418 13.227 -13.414 1 92.12 158 ARG B CA 1
ATOM 2945 C C . ARG B 1 158 ? 4.02 12.219 -14.484 1 92.12 158 ARG B C 1
ATOM 2947 O O . ARG B 1 158 ? 4.812 11.898 -15.367 1 92.12 158 ARG B O 1
ATOM 2954 N N . LEU B 1 159 ? 2.84 11.75 -14.375 1 94.06 159 LEU B N 1
ATOM 2955 C CA . LEU B 1 159 ? 2.355 10.766 -15.336 1 94.06 159 LEU B CA 1
ATOM 2956 C C . LEU B 1 159 ? 2.211 11.391 -16.719 1 94.06 159 LEU B C 1
ATOM 2958 O O . LEU B 1 159 ? 2.564 10.773 -17.734 1 94.06 159 LEU B O 1
ATOM 2962 N N . GLU B 1 160 ? 1.778 12.617 -16.75 1 94 160 GLU B N 1
ATOM 2963 C CA . GLU B 1 160 ? 1.614 13.328 -18.016 1 94 160 GLU B CA 1
ATOM 2964 C C . GLU B 1 160 ? 2.959 13.547 -18.703 1 94 160 GLU B C 1
ATOM 2966 O O . GLU B 1 160 ? 3.049 13.492 -19.922 1 94 160 GLU B O 1
ATOM 2971 N N . ARG B 1 161 ? 3.932 13.695 -17.891 1 94.44 161 ARG B N 1
ATOM 2972 C CA . ARG B 1 161 ? 5.27 13.93 -18.422 1 94.44 161 ARG B CA 1
ATOM 2973 C C . ARG B 1 161 ? 6.012 12.609 -18.625 1 94.44 161 ARG B C 1
ATOM 2975 O O . ARG B 1 161 ? 7.219 12.609 -18.891 1 94.44 161 ARG B O 1
ATOM 2982 N N . GLU B 1 162 ? 5.324 11.516 -18.344 1 93.62 162 GLU B N 1
ATOM 2983 C CA . GLU B 1 162 ? 5.871 10.172 -18.484 1 93.62 162 GLU B CA 1
ATOM 2984 C C . GLU B 1 162 ? 7.078 9.969 -17.562 1 93.62 162 GLU B C 1
ATOM 2986 O O . GLU B 1 162 ? 8.031 9.281 -17.938 1 93.62 162 GLU B O 1
ATOM 2991 N N . GLN B 1 163 ? 7.051 10.719 -16.531 1 94.38 163 GLN B N 1
ATOM 2992 C CA . GLN B 1 163 ? 8.086 10.523 -15.523 1 94.38 163 GLN B CA 1
ATOM 2993 C C . GLN B 1 163 ? 7.781 9.305 -14.648 1 94.38 163 GLN B C 1
ATOM 2995 O O . GLN B 1 163 ? 6.625 9.07 -14.281 1 94.38 163 GLN B O 1
ATOM 3000 N N . HIS B 1 164 ? 8.805 8.695 -14.344 1 94.19 164 HIS B N 1
ATOM 3001 C CA . HIS B 1 164 ? 8.656 7.508 -13.516 1 94.19 164 HIS B CA 1
ATOM 3002 C C . HIS B 1 164 ? 8.07 7.859 -12.148 1 94.19 164 HIS B C 1
ATOM 3004 O O . HIS B 1 164 ? 8.531 8.797 -11.5 1 94.19 164 HIS B O 1
ATOM 3010 N N . LEU B 1 165 ? 7.043 7.148 -11.789 1 95.75 165 LEU B N 1
ATOM 3011 C CA . LEU B 1 165 ? 6.422 7.238 -10.469 1 95.75 165 LEU B CA 1
ATOM 3012 C C . LEU B 1 165 ? 6.426 5.883 -9.773 1 95.75 165 LEU B C 1
ATOM 3014 O O . LEU B 1 165 ? 5.707 4.969 -10.188 1 95.75 165 LEU B O 1
ATOM 3018 N N . SER B 1 166 ? 7.211 5.816 -8.695 1 95.25 166 SER B N 1
ATOM 3019 C CA . SER B 1 166 ? 7.273 4.551 -7.969 1 95.25 166 SER B CA 1
ATOM 3020 C C . SER B 1 166 ? 6.07 4.387 -7.043 1 95.25 166 SER B C 1
ATOM 3022 O O . SER B 1 166 ? 5.426 5.367 -6.676 1 95.25 166 SER B O 1
ATOM 3024 N N . PHE B 1 167 ? 5.793 3.166 -6.695 1 96.88 167 PHE B N 1
ATOM 3025 C CA . PHE B 1 167 ? 4.727 2.889 -5.742 1 96.88 167 PHE B CA 1
ATOM 3026 C C . PHE B 1 167 ? 5.027 3.523 -4.391 1 96.88 167 PHE B C 1
ATOM 3028 O O . PHE B 1 167 ? 4.113 3.982 -3.697 1 96.88 167 PHE B O 1
ATOM 3035 N N . LEU B 1 168 ? 6.273 3.557 -4.023 1 94.69 168 LEU B N 1
ATOM 3036 C CA . LEU B 1 168 ? 6.684 4.227 -2.793 1 94.69 168 LEU B CA 1
ATOM 3037 C C . LEU B 1 168 ? 6.238 5.684 -2.795 1 94.69 168 LEU B C 1
ATOM 3039 O O . LEU B 1 168 ? 5.574 6.137 -1.858 1 94.69 168 LEU B O 1
ATOM 3043 N N . GLU B 1 169 ? 6.512 6.375 -3.852 1 93.06 169 GLU B N 1
ATOM 3044 C CA . GLU B 1 169 ? 6.152 7.781 -3.979 1 93.06 169 GLU B CA 1
ATOM 3045 C C . GLU B 1 169 ? 4.637 7.965 -3.992 1 93.06 169 GLU B C 1
ATOM 3047 O O . GLU B 1 169 ? 4.113 8.898 -3.377 1 93.06 169 GLU B O 1
ATOM 3052 N N . PHE B 1 170 ? 4.016 7.113 -4.691 1 95.62 170 PHE B N 1
ATOM 3053 C CA . PHE B 1 170 ? 2.564 7.141 -4.824 1 95.62 170 PHE B CA 1
ATOM 3054 C C . PHE B 1 170 ? 1.893 7.004 -3.465 1 95.62 170 PHE B C 1
ATOM 3056 O O . PHE B 1 170 ? 0.797 7.527 -3.252 1 95.62 170 PHE B O 1
ATOM 3063 N N . ASN B 1 171 ? 2.539 6.34 -2.527 1 95.88 171 ASN B N 1
ATOM 3064 C CA . ASN B 1 171 ? 1.942 6.031 -1.233 1 95.88 171 ASN B CA 1
ATOM 3065 C C . ASN B 1 171 ? 2.137 7.176 -0.241 1 95.88 171 ASN B C 1
ATOM 3067 O O . ASN B 1 171 ? 1.534 7.18 0.833 1 95.88 171 ASN B O 1
ATOM 3071 N N . TYR B 1 172 ? 2.871 8.133 -0.575 1 92.25 172 TYR B N 1
ATOM 3072 C CA . TYR B 1 172 ? 3.125 9.227 0.351 1 92.25 172 TYR B CA 1
ATOM 3073 C C . TYR B 1 172 ? 1.827 9.938 0.725 1 92.25 172 TYR B C 1
ATOM 3075 O O . TYR B 1 172 ? 1.604 10.258 1.894 1 92.25 172 TYR B O 1
ATOM 3083 N N . MET B 1 173 ? 1.023 10.133 -0.237 1 93.5 173 MET B N 1
ATOM 3084 C CA . MET B 1 173 ? -0.226 10.836 0.042 1 93.5 173 MET B CA 1
ATOM 3085 C C . MET B 1 173 ? -1.101 10.031 0.999 1 93.5 173 MET B C 1
ATOM 3087 O O . MET B 1 173 ? -1.788 10.609 1.846 1 93.5 173 MET B O 1
ATOM 3091 N N . LEU B 1 174 ? -1.047 8.695 0.948 1 96.31 174 LEU B N 1
ATOM 3092 C CA . LEU B 1 174 ? -1.831 7.844 1.836 1 96.31 174 LEU B CA 1
ATOM 3093 C C . LEU B 1 174 ? -1.285 7.895 3.26 1 96.31 174 LEU B C 1
ATOM 3095 O O . LEU B 1 174 ? -2.055 7.945 4.223 1 96.31 174 LEU B O 1
ATOM 3099 N N . LEU B 1 175 ? 0.013 7.848 3.328 1 95.75 175 LEU B N 1
ATOM 3100 C CA . LEU B 1 175 ? 0.646 7.918 4.641 1 95.75 175 LEU B CA 1
ATOM 3101 C C . LEU B 1 175 ? 0.313 9.234 5.336 1 95.75 175 LEU B C 1
ATOM 3103 O O . LEU B 1 175 ? 0.038 9.25 6.535 1 95.75 175 LEU B O 1
ATOM 3107 N N . GLN B 1 176 ? 0.323 10.273 4.543 1 95.12 176 GLN B N 1
ATOM 3108 C CA . GLN B 1 176 ? -0.015 11.578 5.105 1 95.12 176 GLN B CA 1
ATOM 3109 C C . GLN B 1 176 ? -1.491 11.648 5.484 1 95.12 176 GLN B C 1
ATOM 3111 O O . GLN B 1 176 ? -1.849 12.242 6.508 1 95.12 176 GLN B O 1
ATOM 3116 N N . ALA B 1 177 ? -2.32 11.055 4.688 1 97.06 177 ALA B N 1
ATOM 3117 C CA . ALA B 1 177 ? -3.734 10.977 5.043 1 97.06 177 ALA B CA 1
ATOM 3118 C C . ALA B 1 177 ? -3.928 10.203 6.344 1 97.06 177 ALA B C 1
ATOM 3120 O O . ALA B 1 177 ? -4.734 10.594 7.191 1 97.06 177 ALA B O 1
ATOM 3121 N N . TYR B 1 178 ? -3.176 9.172 6.508 1 97.81 178 TYR B N 1
ATOM 3122 C CA . TYR B 1 178 ? -3.258 8.375 7.723 1 97.81 178 TYR B CA 1
ATOM 3123 C C . TYR B 1 178 ? -2.783 9.164 8.938 1 97.81 178 TYR B C 1
ATOM 3125 O O . TYR B 1 178 ? -3.328 9.023 10.031 1 97.81 178 TYR B O 1
ATOM 3133 N N . ASP B 1 179 ? -1.75 10.008 8.766 1 97.69 179 ASP B N 1
ATOM 3134 C CA . ASP B 1 179 ? -1.318 10.898 9.844 1 97.69 179 ASP B CA 1
ATOM 3135 C C . ASP B 1 179 ? -2.48 11.75 10.352 1 97.69 179 ASP B C 1
ATOM 3137 O O . ASP B 1 179 ? -2.703 11.844 11.562 1 97.69 179 ASP B O 1
ATOM 3141 N N . PHE B 1 180 ? -3.156 12.367 9.398 1 98.19 180 PHE B N 1
ATOM 3142 C CA . PHE B 1 180 ? -4.27 13.234 9.773 1 98.19 180 PHE B CA 1
ATOM 3143 C C . PHE B 1 180 ? -5.352 12.445 10.5 1 98.19 180 PHE B C 1
ATOM 3145 O O . PHE B 1 180 ? -5.859 12.883 11.531 1 98.19 180 PHE B O 1
ATOM 3152 N N . TYR B 1 181 ? -5.672 11.273 10 1 98 181 TYR B N 1
ATOM 3153 C CA . TYR B 1 181 ? -6.645 10.406 10.648 1 98 181 TYR B CA 1
ATOM 3154 C C . TYR B 1 181 ? -6.234 10.094 12.078 1 98 181 TYR B C 1
ATOM 3156 O O . TYR B 1 181 ? -7.031 10.234 13.008 1 98 181 TYR B O 1
ATOM 3164 N N . TYR B 1 182 ? -5 9.656 12.25 1 98.25 182 TYR B N 1
ATOM 3165 C CA . TYR B 1 182 ? -4.496 9.297 13.57 1 98.25 182 TYR B CA 1
ATOM 3166 C C . TYR B 1 182 ? -4.582 10.484 14.523 1 98.25 182 TYR B C 1
ATOM 3168 O O . TYR B 1 182 ? -5.031 10.336 15.664 1 98.25 182 TYR B O 1
ATOM 3176 N N . LEU B 1 183 ? -4.18 11.648 14.062 1 98.38 183 LEU B N 1
ATOM 3177 C CA . LEU B 1 183 ? -4.184 12.852 14.883 1 98.38 183 LEU B CA 1
ATOM 3178 C C . LEU B 1 183 ? -5.605 13.273 15.234 1 98.38 183 LEU B C 1
ATOM 3180 O O . LEU B 1 183 ? -5.863 13.758 16.344 1 98.38 183 LEU B O 1
ATOM 3184 N N . SER B 1 184 ? -6.488 13.125 14.273 1 97.94 184 SER B N 1
ATOM 3185 C CA . SER B 1 184 ? -7.887 13.438 14.547 1 97.94 184 SER B CA 1
ATOM 3186 C C . SER B 1 184 ? -8.453 12.531 15.633 1 97.94 184 SER B C 1
ATOM 3188 O O . SER B 1 184 ? -9.141 13 16.547 1 97.94 184 SER B O 1
ATOM 3190 N N . LYS B 1 185 ? -8.078 11.297 15.586 1 97.38 185 LYS B N 1
ATOM 3191 C CA . LYS B 1 185 ? -8.633 10.289 16.5 1 97.38 185 LYS B CA 1
ATOM 3192 C C . LYS B 1 185 ? -8 10.398 17.875 1 97.38 185 LYS B C 1
ATOM 3194 O O . LYS B 1 185 ? -8.688 10.242 18.891 1 97.38 185 LYS B O 1
ATOM 3199 N N . HIS B 1 186 ? -6.746 10.742 17.969 1 97.88 186 HIS B N 1
ATOM 3200 C CA . HIS B 1 186 ? -6.031 10.57 19.234 1 97.88 186 HIS B CA 1
ATOM 3201 C C . HIS B 1 186 ? -5.676 11.922 19.844 1 97.88 186 HIS B C 1
ATOM 3203 O O . HIS B 1 186 ? -5.395 12 21.047 1 97.88 186 HIS B O 1
ATOM 3209 N N . TYR B 1 187 ? -5.699 12.984 19.047 1 97.44 187 TYR B N 1
ATOM 3210 C CA . TYR B 1 187 ? -5.273 14.281 19.562 1 97.44 187 TYR B CA 1
ATOM 3211 C C . TYR B 1 187 ? -6.309 15.359 19.25 1 97.44 187 TYR B C 1
ATOM 3213 O O . TYR B 1 187 ? -6.02 16.562 19.359 1 97.44 187 TYR B O 1
ATOM 3221 N N . ASN B 1 188 ? -7.496 14.953 18.719 1 96.31 188 ASN B N 1
ATOM 3222 C CA . ASN B 1 188 ? -8.602 15.852 18.391 1 96.31 188 ASN B CA 1
ATOM 3223 C C . ASN B 1 188 ? -8.172 16.922 17.391 1 96.31 188 ASN B C 1
ATOM 3225 O O . ASN B 1 188 ? -8.594 18.078 17.484 1 96.31 188 ASN B O 1
ATOM 3229 N N . CYS B 1 189 ? -7.254 16.531 16.547 1 98.06 189 CYS B N 1
ATOM 3230 C CA . CYS B 1 189 ? -6.801 17.453 15.5 1 98.06 189 CYS B CA 1
ATOM 3231 C C . CYS B 1 189 ? -7.84 17.578 14.391 1 98.06 189 CYS B C 1
ATOM 3233 O O . CYS B 1 189 ? -8.297 16.578 13.844 1 98.06 189 CYS B O 1
ATOM 3235 N N . SER B 1 190 ? -8.18 18.812 14.062 1 97 190 SER B N 1
ATOM 3236 C CA . SER B 1 190 ? -9.266 18.969 13.109 1 97 190 SER B CA 1
ATOM 3237 C C . SER B 1 190 ? -8.805 19.766 11.883 1 97 190 SER B C 1
ATOM 3239 O O . SER B 1 190 ? -9.586 19.969 10.945 1 97 190 SER B O 1
ATOM 3241 N N . LEU B 1 191 ? -7.504 20.203 11.828 1 97.88 191 LEU B N 1
ATOM 3242 C CA . LEU B 1 191 ? -7.023 21.031 10.719 1 97.88 191 LEU B CA 1
ATOM 3243 C C . LEU B 1 191 ? -5.602 20.641 10.336 1 97.88 191 LEU B C 1
ATOM 3245 O O . LEU B 1 191 ? -4.738 20.484 11.203 1 97.88 191 LEU B O 1
ATOM 3249 N N . GLN B 1 192 ? -5.438 20.406 9.07 1 98.06 192 GLN B N 1
ATOM 3250 C CA . GLN B 1 192 ? -4.117 20.234 8.477 1 98.06 192 GLN B CA 1
ATOM 3251 C C . GLN B 1 192 ? -3.711 21.469 7.676 1 98.06 192 GLN B C 1
ATOM 3253 O O . GLN B 1 192 ? -4.508 22 6.906 1 98.06 192 GLN B O 1
ATOM 3258 N N . LEU B 1 193 ? -2.463 21.906 7.949 1 97.44 193 LEU B N 1
ATOM 3259 C CA . LEU B 1 193 ? -1.922 23.047 7.227 1 97.44 193 LEU B CA 1
ATOM 3260 C C . LEU B 1 193 ? -0.648 22.656 6.48 1 97.44 193 LEU B C 1
ATOM 3262 O O . LEU B 1 193 ? 0.106 21.797 6.934 1 97.44 193 LEU B O 1
ATOM 3266 N N . GLY B 1 194 ? -0.461 23.281 5.352 1 93.69 194 GLY B N 1
ATOM 3267 C CA . GLY B 1 194 ? 0.729 23.031 4.555 1 93.69 194 GLY B CA 1
ATOM 3268 C C . GLY B 1 194 ? 0.861 23.969 3.373 1 93.69 194 GLY B C 1
ATOM 3269 O O . GLY B 1 194 ? -0.003 24.828 3.152 1 93.69 194 GLY B O 1
ATOM 3270 N N . GLY B 1 195 ? 2 23.859 2.721 1 90.75 195 GLY B N 1
ATOM 3271 C CA . GLY B 1 195 ? 2.207 24.625 1.499 1 90.75 195 GLY B CA 1
ATOM 3272 C C . GLY B 1 195 ? 1.26 24.219 0.382 1 90.75 195 GLY B C 1
ATOM 3273 O O . GLY B 1 195 ? 0.603 23.188 0.457 1 90.75 195 GLY B O 1
ATOM 3274 N N . SER B 1 196 ? 1.237 25.047 -0.622 1 89.19 196 SER B N 1
ATOM 3275 C CA . SER B 1 196 ? 0.329 24.828 -1.741 1 89.19 196 SER B CA 1
ATOM 3276 C C . SER B 1 196 ? 0.65 23.516 -2.455 1 89.19 196 SER B C 1
ATOM 3278 O O . SER B 1 196 ? -0.239 22.875 -3.025 1 89.19 196 SER B O 1
ATOM 3280 N N . ASP B 1 197 ? 1.87 23.172 -2.383 1 85.75 197 ASP B N 1
ATOM 3281 C CA . ASP B 1 197 ? 2.295 21.938 -3.018 1 85.75 197 ASP B CA 1
ATOM 3282 C C . ASP B 1 197 ? 1.732 20.719 -2.281 1 85.75 197 ASP B C 1
ATOM 3284 O O . ASP B 1 197 ? 1.73 19.609 -2.816 1 85.75 197 ASP B O 1
ATOM 3288 N N . GLN B 1 198 ? 1.199 20.922 -1.142 1 90.19 198 GLN B N 1
ATOM 3289 C CA . GLN B 1 198 ? 0.686 19.844 -0.322 1 90.19 198 GLN B CA 1
ATOM 3290 C C . GLN B 1 198 ? -0.83 19.719 -0.453 1 90.19 198 GLN B C 1
ATOM 3292 O O . GLN B 1 198 ? -1.46 18.938 0.266 1 90.19 198 GLN B O 1
ATOM 3297 N N . TRP B 1 199 ? -1.418 20.422 -1.329 1 92.25 199 TRP B N 1
ATOM 3298 C CA . TRP B 1 199 ? -2.871 20.531 -1.415 1 92.25 199 TRP B CA 1
ATOM 3299 C C . TRP B 1 199 ? -3.504 19.156 -1.642 1 92.25 199 TRP B C 1
ATOM 3301 O O . TRP B 1 199 ? -4.457 18.781 -0.952 1 92.25 199 TRP B O 1
ATOM 3311 N N . GLY B 1 200 ? -2.939 18.406 -2.59 1 91.62 200 GLY B N 1
ATOM 3312 C CA . GLY B 1 200 ? -3.467 17.078 -2.852 1 91.62 200 GLY B CA 1
ATOM 3313 C C . GLY B 1 200 ? -3.465 16.188 -1.626 1 91.62 200 GLY B C 1
ATOM 3314 O O . GLY B 1 200 ? -4.445 15.492 -1.358 1 91.62 200 GLY B O 1
ATOM 3315 N N . ASN B 1 201 ? -2.434 16.219 -0.878 1 91.69 201 ASN B N 1
ATOM 3316 C CA . ASN B 1 201 ? -2.307 15.43 0.342 1 91.69 201 ASN B CA 1
ATOM 3317 C C . ASN B 1 201 ? -3.326 15.852 1.395 1 91.69 201 ASN B C 1
ATOM 3319 O O . ASN B 1 201 ? -3.922 15.008 2.066 1 91.69 201 ASN B O 1
ATOM 3323 N N . ILE B 1 202 ? -3.488 17.156 1.472 1 94.19 202 ILE B N 1
ATOM 3324 C CA . ILE B 1 202 ? -4.422 17.719 2.445 1 94.19 202 ILE B CA 1
ATOM 3325 C C . ILE B 1 202 ? -5.844 17.266 2.111 1 94.19 202 ILE B C 1
ATOM 3327 O O . ILE B 1 202 ? -6.574 16.797 2.986 1 94.19 202 ILE B O 1
ATOM 3331 N N . VAL B 1 203 ? -6.176 17.344 0.9 1 94.44 203 VAL B N 1
ATOM 3332 C CA . VAL B 1 203 ? -7.516 16.969 0.453 1 94.44 203 VAL B CA 1
ATOM 3333 C C . VAL B 1 203 ? -7.742 15.484 0.693 1 94.44 203 VAL B C 1
ATOM 3335 O O . VAL B 1 203 ? -8.805 15.078 1.171 1 94.44 203 VAL B O 1
ATOM 3338 N N . MET B 1 204 ? -6.773 14.672 0.401 1 94.31 204 MET B N 1
ATOM 3339 C CA . MET B 1 204 ? -6.875 13.227 0.603 1 94.31 204 MET B CA 1
ATOM 3340 C C . MET B 1 204 ? -7.105 12.898 2.074 1 94.31 204 MET B C 1
ATOM 3342 O O . MET B 1 204 ? -7.918 12.031 2.4 1 94.31 204 MET B O 1
ATOM 3346 N N . GLY B 1 205 ? -6.352 13.57 2.912 1 95.25 205 GLY B N 1
ATOM 3347 C CA . GLY B 1 205 ? -6.539 13.375 4.344 1 95.25 205 GLY B CA 1
ATOM 3348 C C . GLY B 1 205 ? -7.918 13.781 4.824 1 95.25 205 GLY B C 1
ATOM 3349 O O . GLY B 1 205 ? -8.547 13.055 5.594 1 95.25 205 GLY B O 1
ATOM 3350 N N . ALA B 1 206 ? -8.359 14.945 4.367 1 95.38 206 ALA B N 1
ATOM 3351 C CA . ALA B 1 206 ? -9.68 15.43 4.742 1 95.38 206 ALA B CA 1
ATOM 3352 C C . ALA B 1 206 ? -10.773 14.469 4.273 1 95.38 206 ALA B C 1
ATOM 3354 O O . ALA B 1 206 ? -11.727 14.195 5.008 1 95.38 206 ALA B O 1
ATOM 3355 N N . ASP B 1 207 ? -10.633 13.938 3.092 1 93.94 207 ASP B N 1
ATOM 3356 C CA . ASP B 1 207 ? -11.578 12.977 2.543 1 93.94 207 ASP B CA 1
ATOM 3357 C C . ASP B 1 207 ? -11.641 11.711 3.398 1 93.94 207 ASP B C 1
ATOM 3359 O O . ASP B 1 207 ? -12.719 11.172 3.641 1 93.94 207 ASP B O 1
ATOM 3363 N N . LEU B 1 208 ? -10.508 11.258 3.83 1 94.94 208 LEU B N 1
ATOM 3364 C CA . LEU B 1 208 ? -10.445 10.047 4.637 1 94.94 208 LEU B CA 1
ATOM 3365 C C . LEU B 1 208 ? -11.203 10.227 5.953 1 94.94 208 LEU B C 1
ATOM 3367 O O . LEU B 1 208 ? -11.961 9.344 6.363 1 94.94 208 LEU B O 1
ATOM 3371 N N . ILE B 1 209 ? -11.016 11.352 6.559 1 93.31 209 ILE B N 1
ATOM 3372 C CA . ILE B 1 209 ? -11.594 11.609 7.871 1 93.31 209 ILE B CA 1
ATOM 3373 C C . ILE B 1 209 ? -13.109 11.742 7.754 1 93.31 209 ILE B C 1
ATOM 3375 O O . ILE B 1 209 ? -13.844 11.414 8.688 1 93.31 209 ILE B O 1
ATOM 3379 N N . ARG B 1 210 ? -13.555 12.203 6.629 1 89.94 210 ARG B N 1
ATOM 3380 C CA . ARG B 1 210 ? -14.992 12.367 6.41 1 89.94 210 ARG B CA 1
ATOM 3381 C C . ARG B 1 210 ? -15.68 11.016 6.258 1 89.94 210 ARG B C 1
ATOM 3383 O O . ARG B 1 210 ? -16.891 10.906 6.449 1 89.94 210 ARG B O 1
ATOM 3390 N N . LYS B 1 211 ? -15.008 9.984 5.918 1 84.94 211 LYS B N 1
ATOM 3391 C CA . LYS B 1 211 ? -15.562 8.641 5.719 1 84.94 211 LYS B CA 1
ATOM 3392 C C . LYS B 1 211 ? -15.688 7.895 7.043 1 84.94 211 LYS B C 1
ATOM 3394 O O . LYS B 1 211 ? -16.656 7.168 7.262 1 84.94 211 LYS B O 1
#

Foldseek 3Di:
DQFLVRVCVVVPVDDDDPDSPVVRVDSVPDAAEEEEEDELQALEDDPVCVSVLVNLLSSLVSPHAYEYEYALVLLQLPAPPDDPPPPDRDDPVSSVNSQVRHCVRSVVRAAADDDSSHYDYYYLCVPNVPDDDVVCCVVQVVLDDPVLLCPQCVNVVCVVVVHDDDPSNSCPLVSLLVVLQVCCVPVVHDYYDDDPSCVSSRVSNNSRNVD/DQFLVRVCVVVPVDDDDPDPPVVRVDSVPDAAEEEEEDELQALEDDPVCVSVLVNLLSSLVSPHAYEYEYALVLLQLPAPPDDPPPPDRDDPVSSVNSQVRHCVNSVVRAAADDDSRHYDYYYLCVPNVPDDDVVCCVVQVVLDDPVLLCPQCVNVVCVVVVHDDDPSNSCPLVSLLVVLQVCCVPVVHDYYDDDPSCVSSRVSNNSRNVD

Solvent-accessible surface area (backbone atoms only — not comparable to full-atom values): 23028 Å² total; per-residue (Å²): 131,79,50,67,63,57,46,40,48,73,72,63,73,64,86,82,67,97,50,59,67,59,50,49,54,46,61,72,73,42,77,50,24,36,34,41,74,42,80,38,86,42,53,52,76,55,80,85,44,46,65,60,52,53,50,43,32,51,39,30,74,69,48,16,18,30,33,38,34,33,29,52,35,55,44,50,55,56,66,63,96,59,71,77,60,83,63,69,64,57,48,72,65,52,35,52,50,12,47,51,33,34,48,58,59,47,52,76,67,37,59,71,55,88,51,85,32,28,24,46,77,46,49,46,32,76,63,43,66,76,31,41,34,56,58,45,35,53,75,47,15,70,76,39,43,45,69,60,54,49,65,26,61,86,44,32,54,35,55,73,67,68,42,90,40,32,40,37,50,65,41,48,42,54,54,51,16,47,50,48,42,51,35,31,75,76,63,59,32,80,43,82,54,74,60,81,88,41,46,54,36,51,50,49,16,54,55,57,63,72,106,130,81,49,68,63,56,46,40,48,72,72,63,75,64,88,83,69,98,50,59,68,61,51,48,54,46,62,72,73,40,76,51,26,34,35,40,72,41,78,37,86,43,55,51,75,53,79,87,43,44,65,61,51,52,49,42,32,51,38,31,75,69,47,16,19,30,34,38,34,33,30,52,36,55,44,50,55,56,66,62,96,58,70,76,59,82,63,70,63,58,50,71,66,52,34,52,52,11,46,51,34,35,48,56,60,47,54,76,66,39,60,71,57,88,51,84,34,28,22,46,78,47,48,47,32,76,62,43,65,75,31,40,36,56,59,44,36,52,75,46,15,70,77,38,44,45,69,60,53,49,65,26,63,87,43,31,54,35,56,74,67,68,42,91,40,30,40,38,48,66,41,49,42,54,55,51,16,47,48,48,41,50,35,31,73,76,64,58,33,79,43,83,52,76,58,80,90,40,45,54,37,51,50,49,17,54,53,57,62,72,105

Nearest PDB structures (foldseek):
  1tyd-assembly1_E-2  TM=9.181E-01  e=2.263E-19  Geobacillus stearothermophilus
  2ts1-assembly1_A  TM=9.166E-01  e=3.538E-19  Geobacillus stearothermophilus
  1tyb-assembly1_E-2  TM=9.182E-01  e=3.956E-19  Geobacillus stearothermophilus
  1tya-assembly1_E-2  TM=9.165E-01  e=4.947E-19  Geobacillus stearothermophilus
  1tyc-assembly1_A-2  TM=9.179E-01  e=6.916E-19  Geobacillus stearothermophilus